Protein AF-0000000076684451 (afdb_homodimer)

Sequence (768 aa):
MFNNLLRYHGDRAARGARLDFAVNVHGETPDWLKEAVIGGVDELAAYPDEELANEVRSEIARIHGRSPAEVLLLHGVAEGFSLLPSLGLPATIIAPQFTEPEAAFLAAGSECETLALQAPFALDSPLADARPAAHSGLASRLAGRMAIVGNPTNPTGVLHSAEALLELSRSAEILVVDEAFMDVVDGQAAAEASLADASTVSPFPDNVIVFRSMTKTWAIAGLRCGYALGSPELLERLGRLRPHWPLGTLQLRAMLEIARRSGQLLPAIRAEIASQRGQMERDLSNAGWAVMPSAAPFILAKAPLGNRGEDEEGVGKREWMRKALAERGIAVRRCDTFRGLDSRWWRLAVRDRDYVRQLIEAVEQVHYAGIEKYSGKWEEGSNRMFNNLLRYHGDRAARGARLDFAVNVHGETPDWLKEAVIGGVDELAAYPDEELANEVRSEIARIHGRSPAEVLLLHGVAEGFSLLPSLGLPATIIAPQFTEPEAAFLAAGSECETLALQAPFALDSPLADARPAAHSGLASRLAGRMAIVGNPTNPTGVLHSAEALLELSRSAEILVVDEAFMDVVDGQAAAEASLADASTVSPFPDNVIVFRSMTKTWAIAGLRCGYALGSPELLERLGRLRPHWPLGTLQLRAMLEIARRSGQLLPAIRAEIASQRGQMERDLSNAGWAVMPSAAPFILAKAPLGNRGEDEEGVGKREWMRKALAERGIAVRRCDTFRGLDSRWWRLAVRDRDYVRQLIEAVEQVHYAGIEKYSGKWEEGSNR

pLDDT: mean 90.05, std 15.04, range [29.52, 98.94]

Secondary structure (DSSP, 8-state):
-HHHHHT--HHHHHTT-SEE-S----SS--HHHHHHHHHTGGGTTSPPPHHHHHHHHHHHHHHHT--GGGEEEESSHHHHHHHGGGG---EEEEESS-SHHHHHHHHTT--EEEEEPPTTT-THHHHH---STT-S-HHHHHTTSEEEEESS-TTT-----HHHHHHHHHHSSEEEEE-TTGGGS-HHHHHHH-SS-TTTSSSPPTTEEEEEESTTTTT-TTT--EEEEE-HHHHHHHHTTS-S--S-HHHHHHHHHHHHHHHHHHHHHHHHHHHHHHHHHHHHHHTT-EE---SSSEEEEE---TT--SSHHHHHHHHHHHHHHHHTTEE-EE-TTSTT--TT-EEEE---HHHHHHHHHHHHHHHHHHHHHHHHHHHHHH--/-THHHHT--HHHHHTT-SEE-S----SS--HHHHHHHHHTGGGTTSPPPHHHHHHHHHHHHHHHT--GGGEEEESSHHHHHHHGGGG---EEEEESS-SHHHHHHHHHT--EEEEEPPTTT-THHHHH---STT-S-HHHHHTTSEEEEESS-TTT-----HHHHHHHHHHSSEEEEE-TTGGGS-HHHHHHH-SSSTTTSSSPPTTEEEEEESTTTTT-TTT--EEEEE-HHHHHHHHTTS-S--S-HHHHHHHHHHHHHHHHHHHHHHHHHHHHHHHHHHHHHHTT-EE---SSSEEEEE---TT--SSHHHHHHHHHHHHHHHHTTEE-EE-TTSTT--TT-EEEE---HHHHHHHHHHHHHHHHHHHHHHHHHHHHHH--

Solvent-accessible surface area (backbone atoms only — not comparable to full-atom values): 38571 Å² total; per-residue (Å²): 117,76,72,55,50,39,67,64,54,29,64,70,55,28,64,87,32,78,42,63,21,24,46,69,50,44,70,62,53,47,65,72,52,48,49,42,34,55,67,38,55,83,52,22,35,41,61,51,52,66,66,58,48,49,50,31,32,40,43,47,15,55,76,28,64,50,54,43,69,31,44,45,82,32,49,12,47,53,41,55,36,35,33,50,55,76,69,72,48,39,35,34,38,44,24,50,23,68,38,55,54,60,47,32,26,56,53,66,70,42,59,70,47,74,48,65,42,57,90,87,52,45,74,69,51,66,69,54,65,56,60,76,78,83,41,80,31,77,44,60,68,24,50,71,16,30,37,39,36,44,34,33,13,43,57,52,7,38,67,58,44,32,66,60,50,50,54,50,37,72,29,18,57,29,25,36,37,39,26,52,48,38,75,50,22,52,66,72,61,34,55,53,27,42,76,70,29,37,91,57,40,72,74,70,54,73,42,39,38,33,34,38,41,48,18,34,76,50,4,27,36,6,57,31,34,21,30,34,36,33,26,48,69,52,48,49,60,51,51,45,56,58,34,92,68,66,55,30,39,44,46,48,44,36,50,34,52,46,45,72,44,41,80,76,51,36,62,61,52,16,52,52,49,50,52,32,37,54,51,45,53,50,53,41,43,75,69,54,28,52,69,46,74,51,53,36,67,29,33,25,32,25,78,62,62,77,94,52,62,92,45,74,66,37,32,53,48,42,47,49,46,52,52,56,35,43,76,72,23,34,16,60,21,77,26,53,62,25,57,75,48,40,52,55,36,33,32,34,29,56,46,51,71,67,59,48,50,52,50,56,52,49,50,52,50,48,52,54,52,45,46,54,55,56,53,50,48,52,60,58,56,69,74,99,116,77,71,56,51,39,69,64,54,30,64,71,54,29,63,86,33,78,44,61,20,23,45,68,48,45,73,62,52,47,66,72,52,49,48,41,34,54,67,38,54,84,52,21,36,41,61,50,52,66,66,57,49,50,50,32,31,41,42,48,15,56,76,30,64,50,52,42,68,31,44,44,82,31,50,12,47,55,40,54,37,35,33,52,52,76,70,72,50,38,37,34,38,42,24,51,24,66,39,55,52,59,45,33,26,53,54,66,69,42,58,68,48,75,46,64,42,57,89,88,51,46,73,70,50,64,68,55,67,54,60,77,78,80,44,81,28,76,44,59,70,25,52,72,16,30,36,38,37,44,35,34,14,45,57,51,6,38,66,58,44,32,66,60,51,52,54,52,36,73,29,18,58,28,25,36,38,39,26,51,49,40,75,50,22,53,67,71,60,34,54,52,26,41,76,70,29,36,90,55,40,71,74,71,53,73,43,38,40,33,35,37,43,48,18,33,76,50,4,26,36,4,57,32,34,22,32,36,36,32,25,47,69,51,46,49,62,52,50,46,56,56,33,92,66,67,55,31,38,44,46,48,44,37,50,35,54,46,46,72,43,41,79,76,51,37,62,60,53,17,51,51,48,50,51,32,37,53,49,44,53,50,54,41,43,75,69,54,28,51,70,46,74,52,52,36,68,29,33,25,31,27,77,62,62,78,92,52,61,90,46,74,67,37,32,51,49,42,46,50,47,50,52,55,35,43,75,72,23,33,17,60,20,76,25,52,62,26,57,72,48,40,54,56,36,32,31,35,28,58,46,52,70,68,58,49,51,52,49,54,51,50,51,52,51,48,53,54,52,46,47,55,55,55,53,50,48,52,60,58,55,70,73,99

Foldseek 3Di:
DLLVLLPDAQVVLQVQFPFRFGALFDDAFDPVLVCLLVVLPVVQVDFADPVLVLLLLCLLCVVQVHDSLQKFKALACLRLLLLVCLLPFEEEEEDQARRSNVSNCVVVVGHYHYDYDDPVSALVVQQPPPPPDPPCPLLVVQDRHEYEAEACGPPNQDHYFPVSQVVNCVSHQAYEYEDQFLLQFDPVSSLGGDLSHVSNPPPFDQRYKYKYGPCRHNPPVVQRIIMIGHHSVVVCSSCVPADPRNHGNSRSSSSSVCSVCSVPPSNVSNVVLVVLLVVLQVVQVVLPKAWRDHRGQKTKIFHDLPPDDPDPVLLVLLVVLQVQCSVVSHGWHACCSGPNDGRRITITGRDHPVSSVVVSVSSVVSSVVVCVVVVVVVVVVVVD/DLLVLLPDAQVVLQVQFPFRFGALADDAFDPVLVVLLVVLPVVQVDFADPVLVLLLLCLLCVVQVHDSLQKFKALACLRLLLLVCLLPFEEEEEDQARRSNVSNCVVVVGHYHYDYDDPVSALVVQQPPCPPPVPVPLLVVQDRHEYEAEACGPPNQDHYFPVSQVVNCVSHQAYEYEDQFLLQFDPVSSLGGDLSHVSNPPPFDQRYKYKYGPCRHNPPVVQRIIMIGHHSVVVCSSCVPADPRNHGNSRSSSSSVCSVCSVPPSNVSNVVLVVLLVVLQVVQVVLPKAWRDHRGQKTKIFHDLPPDDPDPVLLVLLVVLQVQCSVVSHGWHACCSGPNDGRRITITGRDHPVSSVVVSVSSVVSSVVVCVVVVVVVVVVVVD

Radius of gyration: 29.72 Å; Cα contacts (8 Å, |Δi|>4): 1557; chains: 2; bounding box: 62×89×78 Å

InterPro domains:
  IPR004839 Aminotransferase, class I/classII, large domain [PF00155] (29-363)
  IPR015421 Pyridoxal phosphate-dependent transferase, major domain [G3DSA:3.40.640.10] (29-261)
  IPR015422 Pyridoxal phosphate-dependent transferase, small domain [G3DSA:3.90.1150.10] (19-363)
  IPR015424 Pyridoxal phosphate-dependent transferase [SSF53383] (19-365)

Structure (mmCIF, N/CA/C/O backbone):
data_AF-0000000076684451-model_v1
#
loop_
_entity.id
_entity.type
_entity.pdbx_description
1 polymer 'Cobyrinic acid synthase CobC'
#
loop_
_atom_site.group_PDB
_atom_site.id
_atom_site.type_symbol
_atom_site.label_atom_id
_atom_site.label_alt_id
_atom_site.label_comp_id
_atom_site.label_asym_id
_atom_site.label_entity_id
_atom_site.label_seq_id
_atom_site.pdbx_PDB_ins_code
_atom_site.Cartn_x
_atom_site.Cartn_y
_atom_site.Cartn_z
_atom_site.occupancy
_atom_site.B_iso_or_equiv
_atom_site.auth_seq_id
_atom_site.auth_comp_id
_atom_site.auth_asym_id
_atom_site.auth_atom_id
_atom_site.pdbx_PDB_model_num
ATOM 1 N N . MET A 1 1 ? -7.836 -3.967 -23.312 1 32.59 1 MET A N 1
ATOM 2 C CA . MET A 1 1 ? -8.375 -5.309 -23.531 1 32.59 1 MET A CA 1
ATOM 3 C C . MET A 1 1 ? -7.359 -6.371 -23.141 1 32.59 1 MET A C 1
ATOM 5 O O . MET A 1 1 ? -7.711 -7.383 -22.516 1 32.59 1 MET A O 1
ATOM 9 N N . PHE A 1 2 ? -6.117 -6.285 -23.781 1 38.75 2 PHE A N 1
ATOM 10 C CA . PHE A 1 2 ? -5.039 -7.246 -23.578 1 38.75 2 PHE A CA 1
ATOM 11 C C . PHE A 1 2 ? -4.629 -7.297 -22.109 1 38.75 2 PHE A C 1
ATOM 13 O O . PHE A 1 2 ? -4.301 -8.359 -21.594 1 38.75 2 PHE A O 1
ATOM 20 N N . ASN A 1 3 ? -4.715 -6.055 -21.391 1 47.25 3 ASN A N 1
ATOM 21 C CA . ASN A 1 3 ? -4.352 -5.824 -20 1 47.25 3 ASN A CA 1
ATOM 22 C C . ASN A 1 3 ? -5.23 -6.629 -19.047 1 47.25 3 ASN A C 1
ATOM 24 O O . ASN A 1 3 ? -4.77 -7.078 -17.984 1 47.25 3 ASN A O 1
ATOM 28 N N . ASN A 1 4 ? -6.328 -7.137 -19.688 1 60.69 4 ASN A N 1
ATOM 29 C CA . ASN A 1 4 ? -7.32 -7.781 -18.844 1 60.69 4 ASN A CA 1
ATOM 30 C C . ASN A 1 4 ? -6.973 -9.242 -18.578 1 60.69 4 ASN A C 1
ATOM 32 O O . ASN A 1 4 ? -7.152 -9.734 -17.453 1 60.69 4 ASN A O 1
ATOM 36 N N . LEU A 1 5 ? -6.188 -9.844 -19.547 1 67.5 5 LEU A N 1
ATOM 37 C CA . LEU A 1 5 ? -5.898 -11.266 -19.375 1 67.5 5 LEU A CA 1
ATOM 38 C C . LEU A 1 5 ? -4.734 -11.469 -18.406 1 67.5 5 LEU A C 1
ATOM 40 O O . LEU A 1 5 ? -4.699 -12.453 -17.672 1 67.5 5 LEU A O 1
ATOM 44 N N . LEU A 1 6 ? -3.906 -10.508 -18.359 1 73.75 6 LEU A N 1
ATOM 45 C CA . LEU A 1 6 ? -2.732 -10.617 -17.5 1 73.75 6 LEU A CA 1
ATOM 46 C C . LEU A 1 6 ? -3.119 -10.508 -16.031 1 73.75 6 LEU A C 1
ATOM 48 O O . LEU A 1 6 ? -2.389 -10.977 -15.156 1 73.75 6 LEU A O 1
ATOM 52 N N . ARG A 1 7 ? -4.301 -10.016 -15.852 1 74.06 7 ARG A N 1
ATOM 53 C CA . ARG A 1 7 ? -4.684 -9.805 -14.461 1 74.06 7 ARG A CA 1
ATOM 54 C C . ARG A 1 7 ? -5.762 -10.797 -14.031 1 74.06 7 ARG A C 1
ATOM 56 O O . ARG A 1 7 ? -6.434 -10.594 -13.016 1 74.06 7 ARG A O 1
ATOM 63 N N . TYR A 1 8 ? -5.824 -11.883 -14.812 1 79.12 8 TYR A N 1
ATOM 64 C CA . TYR A 1 8 ? -6.672 -13 -14.398 1 79.12 8 TYR A CA 1
ATOM 65 C C . TYR A 1 8 ? -5.945 -13.898 -13.406 1 79.12 8 TYR A C 1
ATOM 67 O O . TYR A 1 8 ? -4.867 -14.414 -13.703 1 79.12 8 TYR A O 1
ATOM 75 N N . HIS A 1 9 ? -6.609 -14.055 -12.227 1 78.75 9 HIS A N 1
ATOM 76 C CA . HIS A 1 9 ? -6.016 -14.891 -11.188 1 78.75 9 HIS A CA 1
ATOM 77 C C . HIS A 1 9 ? -6.988 -15.961 -10.719 1 78.75 9 HIS A C 1
ATOM 79 O O . HIS A 1 9 ? -8.188 -15.891 -11.008 1 78.75 9 HIS A O 1
ATOM 85 N N . GLY A 1 10 ? -6.422 -16.922 -10.109 1 80.25 10 GLY A N 1
ATOM 86 C CA . GLY A 1 10 ? -7.184 -18.078 -9.688 1 80.25 10 GLY A CA 1
ATOM 87 C C . GLY A 1 10 ? -8.344 -17.75 -8.773 1 80.25 10 GLY A C 1
ATOM 88 O O . GLY A 1 10 ? -9.312 -18.5 -8.688 1 80.25 10 GLY A O 1
ATOM 89 N N . ASP A 1 11 ? -8.258 -16.688 -8.086 1 78.81 11 ASP A N 1
ATOM 90 C CA . ASP A 1 11 ? -9.312 -16.328 -7.148 1 78.81 11 ASP A CA 1
ATOM 91 C C . ASP A 1 11 ? -10.633 -16.062 -7.875 1 78.81 11 ASP A C 1
ATOM 93 O O . ASP A 1 11 ? -11.711 -16.234 -7.301 1 78.81 11 ASP A O 1
ATOM 97 N N . ARG A 1 12 ? -10.594 -15.695 -9.086 1 73.94 12 ARG A N 1
ATOM 98 C CA . ARG A 1 12 ? -11.805 -15.484 -9.875 1 73.94 12 ARG A CA 1
ATOM 99 C C . ARG A 1 12 ? -12.516 -16.797 -10.156 1 73.94 12 ARG A C 1
ATOM 101 O O . ARG A 1 12 ? -13.742 -16.891 -10.047 1 73.94 12 ARG A O 1
ATOM 108 N N . ALA A 1 13 ? -11.664 -17.766 -10.438 1 76.88 13 ALA A N 1
ATOM 109 C CA . ALA A 1 13 ? -12.203 -19.094 -10.711 1 76.88 13 ALA A CA 1
ATOM 110 C C . ALA A 1 13 ? -12.711 -19.766 -9.43 1 76.88 13 ALA A C 1
ATOM 112 O O . ALA A 1 13 ? -13.664 -20.531 -9.461 1 76.88 13 ALA A O 1
ATOM 113 N N . ALA A 1 14 ? -12.141 -19.438 -8.375 1 81.19 14 ALA A N 1
ATOM 114 C CA . ALA A 1 14 ? -12.359 -20.141 -7.113 1 81.19 14 ALA A CA 1
ATOM 115 C C . ALA A 1 14 ? -13.617 -19.641 -6.41 1 81.19 14 ALA A C 1
ATOM 117 O O . ALA A 1 14 ? -14.133 -20.297 -5.504 1 81.19 14 ALA A O 1
ATOM 118 N N . ARG A 1 15 ? -14.086 -18.547 -6.777 1 76.56 15 ARG A N 1
ATOM 119 C CA . ARG A 1 15 ? -15.219 -17.953 -6.078 1 76.56 15 ARG A CA 1
ATOM 120 C C . ARG A 1 15 ? -16.438 -18.875 -6.121 1 76.56 15 ARG A C 1
ATOM 122 O O . ARG A 1 15 ? -16.906 -19.234 -7.199 1 76.56 15 ARG A O 1
ATOM 129 N N . GLY A 1 16 ? -16.828 -19.359 -4.938 1 75.25 16 GLY A N 1
ATOM 130 C CA . GLY A 1 16 ? -18.016 -20.188 -4.84 1 75.25 16 GLY A CA 1
ATOM 131 C C . GLY A 1 16 ? -17.766 -21.656 -5.152 1 75.25 16 GLY A C 1
ATOM 132 O O . GLY A 1 16 ? -18.688 -22.469 -5.125 1 75.25 16 GLY A O 1
ATOM 133 N N . ALA A 1 17 ? -16.516 -22.062 -5.422 1 85 17 ALA A N 1
ATOM 134 C CA . ALA A 1 17 ? -16.203 -23.438 -5.785 1 85 17 ALA A CA 1
ATOM 135 C C . ALA A 1 17 ? -16.266 -24.344 -4.566 1 85 17 ALA A C 1
ATOM 137 O O . ALA A 1 17 ? -15.828 -23.969 -3.477 1 85 17 ALA A O 1
ATOM 138 N N . ARG A 1 18 ? -16.828 -25.453 -4.832 1 87.75 18 ARG A N 1
ATOM 139 C CA . ARG A 1 18 ? -16.859 -26.484 -3.795 1 87.75 18 ARG A CA 1
ATOM 140 C C . ARG A 1 18 ? -15.484 -27.125 -3.648 1 87.75 18 ARG A C 1
ATOM 142 O O . ARG A 1 18 ? -15.031 -27.406 -2.533 1 87.75 18 ARG A O 1
ATOM 149 N N . LEU A 1 19 ? -14.828 -27.438 -4.793 1 92.44 19 LEU A N 1
ATOM 150 C CA . LEU A 1 19 ? -13.469 -27.953 -4.887 1 92.44 19 LEU A CA 1
ATOM 151 C C . LEU A 1 19 ? -12.562 -26.969 -5.625 1 92.44 19 LEU A C 1
ATOM 153 O O . LEU A 1 19 ? -12.711 -26.766 -6.836 1 92.44 19 LEU A O 1
ATOM 157 N N . ASP A 1 20 ? -11.617 -26.406 -4.863 1 93.31 20 ASP A N 1
ATOM 158 C CA . ASP A 1 20 ? -10.781 -25.359 -5.461 1 93.31 20 ASP A CA 1
ATOM 159 C C . ASP A 1 20 ? -9.359 -25.875 -5.688 1 93.31 20 ASP A C 1
ATOM 161 O O . ASP A 1 20 ? -8.609 -26.078 -4.73 1 93.31 20 ASP A O 1
ATOM 165 N N . PHE A 1 21 ? -9.016 -26.047 -6.949 1 95.88 21 PHE A N 1
ATOM 166 C CA . PHE A 1 21 ? -7.648 -26.359 -7.34 1 95.88 21 PHE A CA 1
ATOM 167 C C . PHE A 1 21 ? -6.973 -25.172 -7.988 1 95.88 21 PHE A C 1
ATOM 169 O O . PHE A 1 21 ? -5.84 -25.266 -8.461 1 95.88 21 PHE A O 1
ATOM 176 N N . ALA A 1 22 ? -7.656 -24 -8.016 1 92.88 22 ALA A N 1
ATOM 177 C CA . ALA A 1 22 ? -7.188 -22.844 -8.789 1 92.88 22 ALA A CA 1
ATOM 178 C C . ALA A 1 22 ? -6.332 -21.922 -7.93 1 92.88 22 ALA A C 1
ATOM 180 O O . ALA A 1 22 ? -5.469 -21.203 -8.445 1 92.88 22 ALA A O 1
ATOM 181 N N . VAL A 1 23 ? -6.605 -21.844 -6.648 1 89.94 23 VAL A N 1
ATOM 182 C CA . VAL A 1 23 ? -5.887 -20.938 -5.758 1 89.94 23 VAL A CA 1
ATOM 183 C C . VAL A 1 23 ? -4.816 -21.703 -4.992 1 89.94 23 VAL A C 1
ATOM 185 O O . VAL A 1 23 ? -5.066 -22.812 -4.492 1 89.94 23 VAL A O 1
ATOM 188 N N . ASN A 1 24 ? -3.654 -21.109 -4.863 1 90.38 24 ASN A N 1
ATOM 189 C CA . ASN A 1 24 ? -2.498 -21.797 -4.277 1 90.38 24 ASN A CA 1
ATOM 190 C C . ASN A 1 24 ? -2.318 -21.422 -2.809 1 90.38 24 ASN A C 1
ATOM 192 O O . ASN A 1 24 ? -1.285 -21.719 -2.209 1 90.38 24 ASN A O 1
ATOM 196 N N . VAL A 1 25 ? -3.293 -20.812 -2.178 1 85.44 25 VAL A N 1
ATOM 197 C CA . VAL A 1 25 ? -3.227 -20.469 -0.761 1 85.44 25 VAL A CA 1
ATOM 198 C C . VAL A 1 25 ? -3.355 -21.719 0.087 1 85.44 25 VAL A C 1
ATOM 200 O O . VAL A 1 25 ? -4.211 -22.578 -0.179 1 85.44 25 VAL A O 1
ATOM 203 N N . HIS A 1 26 ? -2.494 -21.875 0.99 1 85.25 26 HIS A N 1
ATOM 204 C CA . HIS A 1 26 ? -2.414 -23.062 1.832 1 85.25 26 HIS A CA 1
ATOM 205 C C . HIS A 1 26 ? -3.373 -22.953 3.016 1 85.25 26 HIS A C 1
ATOM 207 O O . HIS A 1 26 ? -3.066 -22.297 4.016 1 85.25 26 HIS A O 1
ATOM 213 N N . GLY A 1 27 ? -4.43 -23.531 2.947 1 87 27 GLY A N 1
ATOM 214 C CA . GLY A 1 27 ? -5.297 -23.641 4.109 1 87 27 GLY A CA 1
ATOM 215 C C . GLY A 1 27 ? -5.906 -22.328 4.531 1 87 27 GLY A C 1
ATOM 216 O O . GLY A 1 27 ? -6.277 -21.516 3.688 1 87 27 GLY A O 1
ATOM 217 N N . GLU A 1 28 ? -6.141 -22.281 5.895 1 92.56 28 GLU A N 1
ATOM 218 C CA . GLU A 1 28 ? -6.723 -21.094 6.52 1 92.56 28 GLU A CA 1
ATOM 219 C C . GLU A 1 28 ? -5.684 -20.328 7.336 1 92.56 28 GLU A C 1
ATOM 221 O O . GLU A 1 28 ? -4.645 -20.891 7.703 1 92.56 28 GLU A O 1
ATOM 226 N N . THR A 1 29 ? -6.008 -19.078 7.57 1 97.19 29 THR A N 1
ATOM 227 C CA . THR A 1 29 ? -5.125 -18.297 8.43 1 97.19 29 THR A CA 1
ATOM 228 C C . THR A 1 29 ? -4.988 -18.953 9.805 1 97.19 29 THR A C 1
ATOM 230 O O . THR A 1 29 ? -5.988 -19.234 10.469 1 97.19 29 THR A O 1
ATOM 233 N N . PRO A 1 30 ? -3.795 -19.25 10.211 1 97.5 30 PRO A N 1
ATOM 234 C CA . PRO A 1 30 ? -3.621 -19.875 11.523 1 97.5 30 PRO A CA 1
ATOM 235 C C . PRO A 1 30 ? -4.141 -19 12.672 1 97.5 30 PRO A C 1
ATOM 237 O O . PRO A 1 30 ? -4.047 -17.781 12.609 1 97.5 30 PRO A O 1
ATOM 240 N N . ASP A 1 31 ? -4.562 -19.625 13.781 1 97.81 31 ASP A N 1
ATOM 241 C CA . ASP A 1 31 ? -5.152 -18.922 14.914 1 97.81 31 ASP A CA 1
ATOM 242 C C . ASP A 1 31 ? -4.148 -17.953 15.547 1 97.81 31 ASP A C 1
ATOM 244 O O . ASP A 1 31 ? -4.508 -16.844 15.914 1 97.81 31 ASP A O 1
ATOM 248 N N . TRP A 1 32 ? -2.938 -18.422 15.648 1 98 32 TRP A N 1
ATOM 249 C CA . TRP A 1 32 ? -1.927 -17.562 16.266 1 98 32 TRP A CA 1
ATOM 250 C C . TRP A 1 32 ? -1.722 -16.281 15.453 1 98 32 TRP A C 1
ATOM 252 O O . TRP A 1 32 ? -1.405 -15.234 16.016 1 98 32 TRP A O 1
ATOM 262 N N . LEU A 1 33 ? -1.825 -16.359 14.195 1 98.38 33 LEU A N 1
ATOM 263 C CA . LEU A 1 33 ? -1.673 -15.203 13.32 1 98.38 33 LEU A CA 1
ATOM 264 C C . LEU A 1 33 ? -2.896 -14.297 13.398 1 98.38 33 LEU A C 1
ATOM 266 O O . LEU A 1 33 ? -2.764 -13.07 13.445 1 98.38 33 LEU A O 1
ATOM 270 N N . LYS A 1 34 ? -4.121 -14.891 13.445 1 98.44 34 LYS A N 1
ATOM 271 C CA . LYS A 1 34 ? -5.332 -14.109 13.688 1 98.44 34 LYS A CA 1
ATOM 272 C C . LYS A 1 34 ? -5.227 -13.312 14.984 1 98.44 34 LYS A C 1
ATOM 274 O O . LYS A 1 34 ? -5.566 -12.133 15.023 1 98.44 34 LYS A O 1
ATOM 279 N N . GLU A 1 35 ? -4.727 -13.977 15.984 1 98.06 35 GLU A N 1
ATOM 280 C CA . GLU A 1 35 ? -4.578 -13.352 17.297 1 98.06 35 GLU A CA 1
ATOM 281 C C . GLU A 1 35 ? -3.611 -12.172 17.234 1 98.06 35 GLU A C 1
ATOM 283 O O . GLU A 1 35 ? -3.844 -11.141 17.875 1 98.06 35 GLU A O 1
ATOM 288 N N . ALA A 1 36 ? -2.57 -12.336 16.531 1 97.62 36 ALA A N 1
ATOM 289 C CA . ALA A 1 36 ? -1.598 -11.258 16.375 1 97.62 36 ALA A CA 1
ATOM 290 C C . ALA A 1 36 ? -2.227 -10.047 15.695 1 97.62 36 ALA A C 1
ATOM 292 O O . ALA A 1 36 ? -1.995 -8.906 16.109 1 97.62 36 ALA A O 1
ATOM 293 N N . VAL A 1 37 ? -2.998 -10.281 14.68 1 98.44 37 VAL A N 1
ATOM 294 C CA . VAL A 1 37 ? -3.664 -9.211 13.953 1 98.44 37 VAL A CA 1
ATOM 295 C C . VAL A 1 37 ? -4.688 -8.523 14.859 1 98.44 37 VAL A C 1
ATOM 297 O O . VAL A 1 37 ? -4.691 -7.297 14.984 1 98.44 37 VAL A O 1
ATOM 300 N N . ILE A 1 38 ? -5.5 -9.32 15.523 1 98.44 38 ILE A N 1
ATOM 301 C CA . ILE A 1 38 ? -6.535 -8.797 16.406 1 98.44 38 ILE A CA 1
ATOM 302 C C . ILE A 1 38 ? -5.891 -8 17.547 1 98.44 38 ILE A C 1
ATOM 304 O O . ILE A 1 38 ? -6.398 -6.945 17.938 1 98.44 38 ILE A O 1
ATOM 308 N N . GLY A 1 39 ? -4.797 -8.477 18.016 1 97.31 39 GLY A N 1
ATOM 309 C CA . GLY A 1 39 ? -4.086 -7.793 19.078 1 97.31 39 GLY A CA 1
ATOM 310 C C . GLY A 1 39 ? -3.588 -6.418 18.688 1 97.31 39 GLY A C 1
ATOM 311 O O . GLY A 1 39 ? -3.369 -5.559 19.547 1 97.31 39 GLY A O 1
ATOM 312 N N . GLY A 1 40 ? -3.398 -6.176 17.406 1 97.69 40 GLY A N 1
ATOM 313 C CA . GLY A 1 40 ? -2.904 -4.902 16.906 1 97.69 40 GLY A CA 1
ATOM 314 C C . GLY A 1 40 ? -4.004 -3.877 16.703 1 97.69 40 GLY A C 1
ATOM 315 O O . GLY A 1 40 ? -3.723 -2.701 16.453 1 97.69 40 GLY A O 1
ATOM 316 N N . VAL A 1 41 ? -5.234 -4.23 16.812 1 98.12 41 VAL A N 1
ATOM 317 C CA . VAL A 1 41 ? -6.371 -3.387 16.469 1 98.12 41 VAL A CA 1
ATOM 318 C C . VAL A 1 41 ? -6.445 -2.193 17.406 1 98.12 41 VAL A C 1
ATOM 320 O O . VAL A 1 41 ? -6.816 -1.091 17 1 98.12 41 VAL A O 1
ATOM 323 N N . ASP A 1 42 ? -6.004 -2.332 18.609 1 96 42 ASP A N 1
ATOM 324 C CA . ASP A 1 42 ? -6.066 -1.263 19.609 1 96 42 ASP A CA 1
ATOM 325 C C . ASP A 1 42 ? -4.98 -0.218 19.359 1 96 42 ASP A C 1
ATOM 327 O O . ASP A 1 42 ? -5 0.862 19.953 1 96 42 ASP A O 1
ATOM 331 N N . GLU A 1 43 ? -4.09 -0.471 18.469 1 95.06 43 GLU A N 1
ATOM 332 C CA . GLU A 1 43 ? -2.982 0.432 18.172 1 95.06 43 GLU A CA 1
ATOM 333 C C . GLU A 1 43 ? -3.246 1.226 16.891 1 95.06 43 GLU A C 1
ATOM 335 O O . GLU A 1 43 ? -2.418 2.039 16.469 1 95.06 43 GLU A O 1
ATOM 340 N N . LEU A 1 44 ? -4.398 1.122 16.312 1 97.06 44 LEU A N 1
ATOM 341 C CA . LEU A 1 44 ? -4.652 1.61 14.961 1 97.06 44 LEU A CA 1
ATOM 342 C C . LEU A 1 44 ? -4.699 3.135 14.93 1 97.06 44 LEU A C 1
ATOM 344 O O . LEU A 1 44 ? -4.539 3.748 13.875 1 97.06 44 LEU A O 1
ATOM 348 N N . ALA A 1 45 ? -4.926 3.764 16.062 1 95.12 45 ALA A N 1
ATOM 349 C CA . ALA A 1 45 ? -4.988 5.223 16.078 1 95.12 45 ALA A CA 1
ATOM 350 C C . ALA A 1 45 ? -3.625 5.832 15.766 1 95.12 45 ALA A C 1
ATOM 352 O O . ALA A 1 45 ? -3.545 6.926 15.203 1 95.12 45 ALA A O 1
ATOM 353 N N . ALA A 1 46 ? -2.594 5.125 16.078 1 93.44 46 ALA A N 1
ATOM 354 C CA . ALA A 1 46 ? -1.235 5.602 15.836 1 93.44 46 ALA A CA 1
ATOM 355 C C . ALA A 1 46 ? -0.758 5.199 14.445 1 93.44 46 ALA A C 1
ATOM 357 O O . ALA A 1 46 ? -1.175 4.172 13.914 1 93.44 46 ALA A O 1
ATOM 358 N N . TYR A 1 47 ? 0.126 6.043 13.922 1 93.25 47 TYR A N 1
ATOM 359 C CA . TYR A 1 47 ? 0.804 5.66 12.688 1 93.25 47 TYR A CA 1
ATOM 360 C C . TYR A 1 47 ? 1.677 4.43 12.898 1 93.25 47 TYR A C 1
ATOM 362 O O . TYR A 1 47 ? 2.09 4.141 14.023 1 93.25 47 TYR A O 1
ATOM 370 N N . PRO A 1 48 ? 1.924 3.688 11.805 1 95.06 48 PRO A N 1
ATOM 371 C CA . PRO A 1 48 ? 2.822 2.537 11.938 1 95.06 48 PRO A CA 1
ATOM 372 C C . PRO A 1 48 ? 4.172 2.91 12.547 1 95.06 48 PRO A C 1
ATOM 374 O O . PRO A 1 48 ? 4.77 3.918 12.164 1 95.06 48 PRO A O 1
ATOM 377 N N . ASP A 1 49 ? 4.594 2.139 13.438 1 91.69 49 ASP A N 1
ATOM 378 C CA . ASP A 1 49 ? 5.797 2.391 14.219 1 91.69 49 ASP A CA 1
ATOM 379 C C . ASP A 1 49 ? 7.051 1.999 13.438 1 91.69 49 ASP A C 1
ATOM 381 O O . ASP A 1 49 ? 7.188 0.852 13.008 1 91.69 49 ASP A O 1
ATOM 385 N N . GLU A 1 50 ? 7.941 2.918 13.328 1 92.69 50 GLU A N 1
ATOM 386 C CA . GLU A 1 50 ? 9.195 2.645 12.633 1 92.69 50 GLU A CA 1
ATOM 387 C C . GLU A 1 50 ? 10.008 1.581 13.359 1 92.69 50 GLU A C 1
ATOM 389 O O . GLU A 1 50 ? 10.695 0.777 12.727 1 92.69 50 GLU A O 1
ATOM 394 N N . GLU A 1 51 ? 9.945 1.595 14.648 1 94.75 51 GLU A N 1
ATOM 395 C CA . GLU A 1 51 ? 10.672 0.589 15.422 1 94.75 51 GLU A CA 1
ATOM 396 C C . GLU A 1 51 ? 10.125 -0.811 15.156 1 94.75 51 GLU A C 1
ATOM 398 O O . GLU A 1 51 ? 10.891 -1.776 15.078 1 94.75 51 GLU A O 1
ATOM 403 N N . LEU A 1 52 ? 8.836 -0.906 15.086 1 96.75 52 LEU A N 1
ATOM 404 C CA . LEU A 1 52 ? 8.234 -2.189 14.742 1 96.75 52 LEU A CA 1
ATOM 405 C C . LEU A 1 52 ? 8.68 -2.645 13.359 1 96.75 52 LEU A C 1
ATOM 407 O O . LEU A 1 52 ? 9.039 -3.809 13.172 1 96.75 52 LEU A O 1
ATOM 411 N N . ALA A 1 53 ? 8.703 -1.771 12.406 1 97.81 53 ALA A N 1
ATOM 412 C CA . ALA A 1 53 ? 9.164 -2.09 11.055 1 97.81 53 ALA A CA 1
ATOM 413 C C . ALA A 1 53 ? 10.609 -2.57 11.07 1 97.81 53 ALA A C 1
ATOM 415 O O . ALA A 1 53 ? 10.961 -3.535 10.391 1 97.81 53 ALA A O 1
ATOM 416 N N . ASN A 1 54 ? 11.414 -1.897 11.836 1 98.06 54 ASN A N 1
ATOM 417 C CA . ASN A 1 54 ? 12.812 -2.293 11.969 1 98.06 54 ASN A CA 1
ATOM 418 C C . ASN A 1 54 ? 12.953 -3.688 12.57 1 98.06 54 ASN A C 1
ATOM 420 O O . ASN A 1 54 ? 13.805 -4.473 12.148 1 98.06 54 ASN A O 1
AT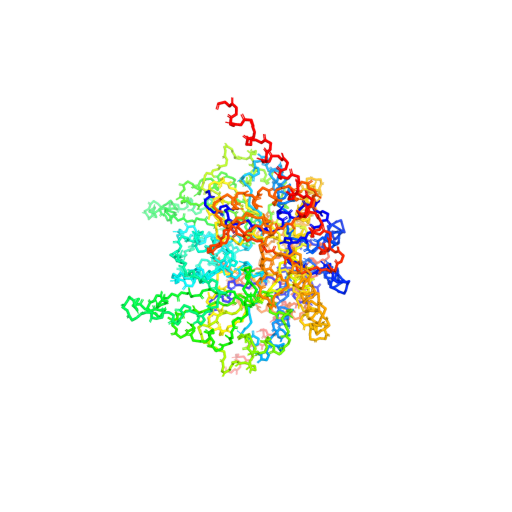OM 424 N N . GLU A 1 55 ? 12.141 -3.93 13.57 1 98.62 55 GLU A N 1
ATOM 425 C CA . GLU A 1 55 ? 12.148 -5.254 14.188 1 98.62 55 GLU A CA 1
ATOM 426 C C . GLU A 1 55 ? 11.75 -6.332 13.188 1 98.62 55 GLU A C 1
ATOM 428 O O . GLU A 1 55 ? 12.375 -7.398 13.133 1 98.62 55 GLU A O 1
ATOM 433 N N . VAL A 1 56 ? 10.773 -6.051 12.391 1 98.81 56 VAL A N 1
ATOM 434 C CA . VAL A 1 56 ? 10.336 -6.984 11.359 1 98.81 56 VAL A CA 1
ATOM 435 C C . VAL A 1 56 ? 11.484 -7.242 10.383 1 98.81 56 VAL A C 1
ATOM 437 O O . VAL A 1 56 ? 11.805 -8.391 10.086 1 98.81 56 VAL A O 1
ATOM 440 N N . ARG A 1 57 ? 12.141 -6.184 9.883 1 98.75 57 ARG A N 1
ATOM 441 C CA . ARG A 1 57 ? 13.258 -6.32 8.961 1 98.75 57 ARG A CA 1
ATOM 442 C C . ARG A 1 57 ? 14.375 -7.168 9.57 1 98.75 57 ARG A C 1
ATOM 444 O O . ARG A 1 57 ? 14.938 -8.031 8.898 1 98.75 57 ARG A O 1
ATOM 451 N N . SER A 1 58 ? 14.602 -6.918 10.828 1 98.81 58 SER A N 1
ATOM 452 C CA . SER A 1 58 ? 15.672 -7.637 11.523 1 98.81 58 SER A CA 1
ATOM 453 C C . SER A 1 58 ? 15.367 -9.125 11.609 1 98.81 58 SER A C 1
ATOM 455 O O . SER A 1 58 ? 16.234 -9.961 11.359 1 98.81 58 SER A O 1
ATOM 457 N N . GLU A 1 59 ? 14.164 -9.461 11.984 1 98.75 59 GLU A N 1
ATOM 458 C CA . GLU A 1 59 ? 13.781 -10.867 12.109 1 98.75 59 GLU A CA 1
ATOM 459 C C . GLU A 1 59 ? 13.805 -11.57 10.758 1 98.75 59 GLU A C 1
ATOM 461 O O . GLU A 1 59 ? 14.258 -12.719 10.656 1 98.75 59 GLU A O 1
ATOM 466 N N . ILE A 1 60 ? 13.375 -10.914 9.703 1 98.75 60 ILE A N 1
ATOM 467 C CA . ILE A 1 60 ? 13.398 -11.492 8.367 1 98.75 60 ILE A CA 1
ATOM 468 C C . ILE A 1 60 ? 14.852 -11.688 7.914 1 98.75 60 ILE A C 1
ATOM 470 O O . ILE A 1 60 ? 15.195 -12.727 7.355 1 98.75 60 ILE A O 1
ATOM 474 N N . ALA A 1 61 ? 15.641 -10.633 8.148 1 98.69 61 ALA A N 1
ATOM 475 C CA . ALA A 1 61 ? 17.062 -10.734 7.812 1 98.69 61 ALA A CA 1
ATOM 476 C C . ALA A 1 61 ? 17.703 -11.938 8.492 1 98.69 61 ALA A C 1
ATOM 478 O O . ALA A 1 61 ? 18.469 -12.672 7.871 1 98.69 61 ALA A O 1
ATOM 479 N N . ARG A 1 62 ? 17.391 -12.164 9.719 1 98.06 62 ARG A N 1
ATOM 480 C CA . ARG A 1 62 ? 17.938 -13.273 10.484 1 98.06 62 ARG A CA 1
ATOM 481 C C . ARG A 1 62 ? 17.594 -14.617 9.852 1 98.06 62 ARG A C 1
ATOM 483 O O . ARG A 1 62 ? 18.438 -15.508 9.758 1 98.06 62 ARG A O 1
ATOM 490 N N . ILE A 1 63 ? 16.422 -14.758 9.383 1 97.06 63 ILE A N 1
ATOM 491 C CA . ILE A 1 63 ? 15.953 -15.984 8.742 1 97.06 63 ILE A CA 1
ATOM 492 C C . ILE A 1 63 ? 16.859 -16.328 7.566 1 97.06 63 ILE A C 1
ATOM 494 O O . ILE A 1 63 ? 17.172 -17.5 7.328 1 97.06 63 ILE A O 1
ATOM 498 N N . HIS A 1 64 ? 17.328 -15.328 6.844 1 97.56 64 HIS A N 1
ATOM 499 C CA . HIS A 1 64 ? 18.078 -15.539 5.605 1 97.56 64 HIS A CA 1
ATOM 500 C C . HIS A 1 64 ? 19.578 -15.375 5.832 1 97.56 64 HIS A C 1
ATOM 502 O O . HIS A 1 64 ? 20.359 -15.461 4.883 1 97.56 64 HIS A O 1
ATOM 508 N N . GLY A 1 65 ? 19.984 -15.094 7.062 1 97.44 65 GLY A N 1
ATOM 509 C CA . GLY A 1 65 ? 21.391 -14.836 7.348 1 97.44 65 GLY A CA 1
ATOM 510 C C . GLY A 1 65 ? 21.906 -13.562 6.703 1 97.44 65 GLY A C 1
ATOM 511 O O . GLY A 1 65 ? 23.031 -13.523 6.219 1 97.44 65 GLY A O 1
ATOM 512 N N . ARG A 1 66 ? 21.062 -12.578 6.641 1 97.88 66 ARG A N 1
ATOM 513 C CA . ARG A 1 66 ? 21.391 -11.328 5.965 1 97.88 66 ARG A CA 1
ATOM 514 C C . ARG A 1 66 ? 21.281 -10.141 6.918 1 97.88 66 ARG A C 1
ATOM 516 O O . ARG A 1 66 ? 20.953 -10.312 8.094 1 97.88 66 ARG A O 1
ATOM 523 N N . SER A 1 67 ? 21.672 -8.938 6.426 1 98 67 SER A N 1
ATOM 524 C CA . SER A 1 67 ? 21.516 -7.707 7.195 1 98 67 SER A CA 1
ATOM 525 C C . SER A 1 67 ? 20.156 -7.062 6.941 1 98 67 SER A C 1
ATOM 527 O O . SER A 1 67 ? 19.578 -7.227 5.863 1 98 67 SER A O 1
ATOM 529 N N . PRO A 1 68 ? 19.656 -6.363 7.977 1 98.5 68 PRO A N 1
ATOM 530 C CA . PRO A 1 68 ? 18.375 -5.691 7.797 1 98.5 68 PRO A CA 1
ATOM 531 C C . PRO A 1 68 ? 18.359 -4.754 6.594 1 98.5 68 PRO A C 1
ATOM 533 O O . PRO A 1 68 ? 17.312 -4.566 5.961 1 98.5 68 PRO A O 1
ATOM 536 N N . ALA A 1 69 ? 19.484 -4.148 6.203 1 98.12 69 ALA A N 1
ATOM 537 C CA . ALA A 1 69 ? 19.578 -3.229 5.074 1 98.12 69 ALA A CA 1
ATOM 538 C C . ALA A 1 69 ? 19.328 -3.951 3.754 1 98.12 69 ALA A C 1
ATOM 540 O O . ALA A 1 69 ? 19.109 -3.312 2.721 1 98.12 69 ALA A O 1
ATOM 541 N N . GLU A 1 70 ? 19.328 -5.305 3.783 1 98.69 70 GLU A N 1
ATOM 542 C CA . GLU A 1 70 ? 19.125 -6.121 2.592 1 98.69 70 GLU A CA 1
ATOM 543 C C . GLU A 1 70 ? 17.672 -6.59 2.492 1 98.69 70 GLU A C 1
ATOM 545 O O . GLU A 1 70 ? 17.359 -7.512 1.733 1 98.69 70 GLU A O 1
ATOM 550 N N . VAL A 1 71 ? 16.828 -5.973 3.316 1 98.88 71 VAL A N 1
ATOM 551 C CA . VAL A 1 71 ? 15.414 -6.359 3.342 1 98.88 71 VAL A CA 1
ATOM 552 C C . VAL A 1 71 ? 14.539 -5.137 3.088 1 98.88 71 VAL A C 1
ATOM 554 O O . VAL A 1 71 ? 14.711 -4.098 3.729 1 98.88 71 VAL A O 1
ATOM 557 N N . LEU A 1 72 ? 13.633 -5.23 2.152 1 98.88 72 LEU A N 1
ATOM 558 C CA . LEU A 1 72 ? 12.578 -4.246 1.918 1 98.88 72 LEU A CA 1
ATOM 559 C C . LEU A 1 72 ? 11.203 -4.867 2.135 1 98.88 72 LEU A C 1
ATOM 561 O O . LEU A 1 72 ? 10.82 -5.797 1.427 1 98.88 72 LEU A O 1
ATOM 565 N N . LEU A 1 73 ? 10.484 -4.422 3.162 1 98.81 73 LEU A N 1
ATOM 566 C CA . LEU A 1 73 ? 9.133 -4.914 3.42 1 98.81 73 LEU A CA 1
ATOM 567 C C . LEU A 1 73 ? 8.156 -4.41 2.359 1 98.81 73 LEU A C 1
ATOM 569 O O . LEU A 1 73 ? 8.234 -3.256 1.938 1 98.81 73 LEU A O 1
ATOM 573 N N . LEU A 1 74 ? 7.254 -5.281 1.955 1 98.69 74 LEU A N 1
ATOM 574 C CA . LEU A 1 74 ? 6.367 -4.941 0.849 1 98.69 74 LEU A CA 1
ATOM 575 C C . LEU A 1 74 ? 4.91 -5.191 1.224 1 98.69 74 LEU A C 1
ATOM 577 O O . LEU A 1 74 ? 4.609 -6.129 1.963 1 98.69 74 LEU A O 1
ATOM 581 N N . HIS A 1 75 ? 4.016 -4.359 0.711 1 97.81 75 HIS A N 1
ATOM 582 C CA . HIS A 1 75 ? 2.57 -4.559 0.721 1 97.81 75 HIS A CA 1
ATOM 583 C C . HIS A 1 75 ? 2.156 -5.645 -0.269 1 97.81 75 HIS A C 1
ATOM 585 O O . HIS A 1 75 ? 1.465 -5.363 -1.25 1 97.81 75 HIS A O 1
ATOM 591 N N . GLY A 1 76 ? 2.59 -6.855 0.022 1 97.12 76 GLY A N 1
ATOM 592 C CA . GLY A 1 76 ? 2.506 -7.926 -0.958 1 97.12 76 GLY A CA 1
ATOM 593 C C . GLY A 1 76 ? 3.559 -7.824 -2.045 1 97.12 76 GLY A C 1
ATOM 594 O O . GLY A 1 76 ? 3.996 -6.727 -2.393 1 97.12 76 GLY A O 1
ATOM 595 N N . VAL A 1 77 ? 3.877 -8.961 -2.643 1 97.5 77 VAL A N 1
ATOM 596 C CA . VAL A 1 77 ? 4.914 -8.969 -3.668 1 97.5 77 VAL A CA 1
ATOM 597 C C . VAL A 1 77 ? 4.414 -8.258 -4.922 1 97.5 77 VAL A C 1
ATOM 599 O O . VAL A 1 77 ? 5.207 -7.766 -5.727 1 97.5 77 VAL A O 1
ATOM 602 N N . ALA A 1 78 ? 3.084 -8.188 -5.086 1 96.75 78 ALA A N 1
ATOM 603 C CA . ALA A 1 78 ? 2.523 -7.418 -6.191 1 96.75 78 ALA A CA 1
ATOM 604 C C . ALA A 1 78 ? 3.053 -5.988 -6.188 1 96.75 78 ALA A C 1
ATOM 606 O O . ALA A 1 78 ? 3.287 -5.406 -7.25 1 96.75 78 ALA A O 1
ATOM 607 N N . GLU A 1 79 ? 3.221 -5.395 -4.984 1 98 79 GLU A N 1
ATOM 608 C CA . GLU A 1 79 ? 3.832 -4.07 -4.922 1 98 79 GLU A CA 1
ATOM 609 C C . GLU A 1 79 ? 5.242 -4.086 -5.508 1 98 79 GLU A C 1
ATOM 611 O O . GLU A 1 79 ? 5.629 -3.166 -6.234 1 98 79 GLU A O 1
ATOM 616 N N . GLY A 1 80 ? 6.012 -5.109 -5.156 1 98.5 80 GLY A N 1
ATOM 617 C CA . GLY A 1 80 ? 7.352 -5.23 -5.707 1 98.5 80 GLY A CA 1
ATOM 618 C C . GLY A 1 80 ? 7.379 -5.176 -7.223 1 98.5 80 GLY A C 1
ATOM 619 O O . GLY A 1 80 ? 8.18 -4.445 -7.809 1 98.5 80 GLY A O 1
ATOM 620 N N . PHE A 1 81 ? 6.508 -5.938 -7.863 1 98.38 81 PHE A N 1
ATOM 621 C CA . PHE A 1 81 ? 6.434 -5.949 -9.32 1 98.38 81 PHE A CA 1
ATOM 622 C C . PHE A 1 81 ? 6.105 -4.562 -9.859 1 98.38 81 PHE A C 1
ATOM 624 O O . PHE A 1 81 ? 6.703 -4.113 -10.836 1 98.38 81 PHE A O 1
ATOM 631 N N . SER A 1 82 ? 5.188 -3.863 -9.203 1 97.88 82 SER A N 1
ATOM 632 C CA . SER A 1 82 ? 4.742 -2.555 -9.672 1 97.88 82 SER A CA 1
ATOM 633 C C . SER A 1 82 ? 5.859 -1.522 -9.57 1 97.88 82 SER A C 1
ATOM 635 O O . SER A 1 82 ? 5.828 -0.499 -10.258 1 97.88 82 SER A O 1
ATOM 637 N N . LEU A 1 83 ? 6.859 -1.751 -8.727 1 98.25 83 LEU A N 1
ATOM 638 C CA . LEU A 1 83 ? 7.949 -0.809 -8.516 1 98.25 83 LEU A CA 1
ATOM 639 C C . LEU A 1 83 ? 9.07 -1.032 -9.523 1 98.25 83 LEU A C 1
ATOM 641 O O . LEU A 1 83 ? 9.891 -0.141 -9.758 1 98.25 83 LEU A O 1
ATOM 645 N N . LEU A 1 84 ? 9.148 -2.225 -10.156 1 98.75 84 LEU A N 1
ATOM 646 C CA . LEU A 1 84 ? 10.289 -2.643 -10.969 1 98.75 84 LEU A CA 1
ATOM 647 C C . LEU A 1 84 ? 10.508 -1.69 -12.141 1 98.75 84 LEU A C 1
ATOM 649 O O . LEU A 1 84 ? 11.641 -1.312 -12.438 1 98.75 84 LEU A O 1
ATOM 653 N N . PRO A 1 85 ? 9.461 -1.23 -12.836 1 98.12 85 PRO A N 1
ATOM 654 C CA . PRO A 1 85 ? 9.68 -0.365 -13.992 1 98.12 85 PRO A CA 1
ATOM 655 C C . PRO A 1 85 ? 10.398 0.935 -13.641 1 98.12 85 PRO A C 1
ATOM 657 O O . PRO A 1 85 ? 11.062 1.53 -14.484 1 98.12 85 PRO A O 1
ATOM 660 N N . SER A 1 86 ? 10.273 1.347 -12.367 1 97.12 86 SER A N 1
ATOM 661 C CA . SER A 1 86 ? 10.883 2.609 -11.953 1 97.12 86 SER A CA 1
ATOM 662 C C . SER A 1 86 ? 12.406 2.518 -11.961 1 97.12 86 SER A C 1
ATOM 664 O O . SER A 1 86 ? 13.094 3.537 -11.883 1 97.12 86 SER A O 1
ATOM 666 N N . LEU A 1 87 ? 12.93 1.325 -12.078 1 98.12 87 LEU A N 1
ATOM 667 C CA . LEU A 1 87 ? 14.375 1.146 -12.141 1 98.12 87 LEU A CA 1
ATOM 668 C C . LEU A 1 87 ? 14.906 1.519 -13.516 1 98.12 87 LEU A C 1
ATOM 670 O O . LEU A 1 87 ? 16.125 1.588 -13.719 1 98.12 87 LEU A O 1
ATOM 674 N N . GLY A 1 88 ? 14.078 1.675 -14.516 1 97.44 88 GLY A N 1
ATOM 675 C CA . GLY A 1 88 ? 14.438 2.342 -15.758 1 97.44 88 GLY A CA 1
ATOM 676 C C . GLY A 1 88 ? 15 1.396 -16.812 1 97.44 88 GLY A C 1
ATOM 677 O O . GLY A 1 88 ? 15.641 1.831 -17.766 1 97.44 88 GLY A O 1
ATOM 678 N N . LEU A 1 89 ? 14.812 0.063 -16.609 1 98.31 89 LEU A N 1
ATOM 679 C CA . LEU A 1 89 ? 15.32 -0.929 -17.562 1 98.31 89 LEU A CA 1
ATOM 680 C C . LEU A 1 89 ? 14.172 -1.609 -18.297 1 98.31 89 LEU A C 1
ATOM 682 O O . LEU A 1 89 ? 13.102 -1.828 -17.719 1 98.31 89 LEU A O 1
ATOM 686 N N . PRO A 1 90 ? 14.375 -1.914 -19.562 1 98.19 90 PRO A N 1
ATOM 687 C CA . PRO A 1 90 ? 13.43 -2.842 -20.188 1 98.19 90 PRO A CA 1
ATOM 688 C C . PRO A 1 90 ? 13.469 -4.234 -19.562 1 98.19 90 PRO A C 1
ATOM 690 O O . PRO A 1 90 ? 14.453 -4.602 -18.922 1 98.19 90 PRO A O 1
ATOM 693 N N . ALA A 1 91 ? 12.391 -4.984 -19.766 1 98.06 91 ALA A N 1
ATOM 694 C CA . ALA A 1 91 ? 12.312 -6.273 -19.078 1 98.06 91 ALA A CA 1
ATOM 695 C C . ALA A 1 91 ? 12.242 -7.422 -20.078 1 98.06 91 ALA A C 1
ATOM 697 O O . ALA A 1 91 ? 11.742 -7.25 -21.203 1 98.06 91 ALA A O 1
ATOM 698 N N . THR A 1 92 ? 12.828 -8.516 -19.75 1 97.06 92 THR A N 1
ATOM 699 C CA . THR A 1 92 ? 12.617 -9.82 -20.375 1 97.06 92 THR A CA 1
ATOM 700 C C . THR A 1 92 ? 11.969 -10.781 -19.375 1 97.06 92 THR A C 1
ATOM 702 O O . THR A 1 92 ? 12.562 -11.133 -18.359 1 97.06 92 THR A O 1
ATOM 705 N N . ILE A 1 93 ? 10.742 -11.188 -19.719 1 96.94 93 ILE A N 1
ATOM 706 C CA . ILE A 1 93 ? 10.016 -12.156 -18.906 1 96.94 93 ILE A CA 1
ATOM 707 C C . ILE A 1 93 ? 10.391 -13.578 -19.328 1 96.94 93 ILE A C 1
ATOM 709 O O . ILE A 1 93 ? 10.164 -13.961 -20.484 1 96.94 93 ILE A O 1
ATOM 713 N N . ILE A 1 94 ? 11.016 -14.336 -18.422 1 96.19 94 ILE A N 1
ATOM 714 C CA . ILE A 1 94 ? 11.242 -15.75 -18.688 1 96.19 94 ILE A CA 1
ATOM 715 C C . ILE A 1 94 ? 9.945 -16.531 -18.5 1 96.19 94 ILE A C 1
ATOM 717 O O . ILE A 1 94 ? 9.508 -16.766 -17.359 1 96.19 94 ILE A O 1
ATOM 721 N N . ALA A 1 95 ? 9.352 -16.938 -19.594 1 95.12 95 ALA A N 1
ATOM 722 C CA . ALA A 1 95 ? 8.023 -17.531 -19.578 1 95.12 95 ALA A CA 1
ATOM 723 C C . ALA A 1 95 ? 8.102 -19.047 -19.75 1 95.12 95 ALA A C 1
ATOM 725 O O . ALA A 1 95 ? 9.07 -19.562 -20.312 1 95.12 95 ALA A O 1
ATOM 726 N N . PRO A 1 96 ? 7.176 -19.797 -19.297 1 95.75 96 PRO A N 1
ATOM 727 C CA . PRO A 1 96 ? 5.973 -19.312 -18.625 1 95.75 96 PRO A CA 1
ATOM 728 C C . PRO A 1 96 ? 6.238 -18.891 -17.188 1 95.75 96 PRO A C 1
ATOM 730 O O . PRO A 1 96 ? 7.117 -19.469 -16.516 1 95.75 96 PRO A O 1
ATOM 733 N N . GLN A 1 97 ? 5.582 -17.891 -16.75 1 95.31 97 GLN A N 1
ATOM 734 C CA . GLN A 1 97 ? 5.625 -17.531 -15.336 1 95.31 97 GLN A CA 1
ATOM 735 C C . GLN A 1 97 ? 4.434 -16.656 -14.953 1 95.31 97 GLN A C 1
ATOM 737 O O . GLN A 1 97 ? 3.627 -16.281 -15.812 1 95.31 97 GLN A O 1
ATOM 742 N N . PHE A 1 98 ? 4.328 -16.438 -13.703 1 94 98 PHE A N 1
ATOM 743 C CA . PHE A 1 98 ? 3.291 -15.57 -13.164 1 94 98 PHE A CA 1
ATOM 744 C C . PHE A 1 98 ? 3.18 -14.289 -13.992 1 94 98 PHE A C 1
ATOM 746 O O . PHE A 1 98 ? 4.195 -13.711 -14.391 1 94 98 PHE A O 1
ATOM 753 N N . THR A 1 99 ? 2.021 -13.641 -14.219 1 94.19 99 THR A N 1
ATOM 754 C CA . THR A 1 99 ? 1.749 -12.656 -15.266 1 94.19 99 THR A CA 1
ATOM 755 C C . THR A 1 99 ? 1.945 -11.242 -14.742 1 94.19 99 THR A C 1
ATOM 757 O O . THR A 1 99 ? 2.102 -10.297 -15.523 1 94.19 99 THR A O 1
ATOM 760 N N . GLU A 1 100 ? 1.983 -11.039 -13.453 1 94.12 100 GLU A N 1
ATOM 761 C CA . GLU A 1 100 ? 1.933 -9.703 -12.852 1 94.12 100 GLU A CA 1
ATOM 762 C C . GLU A 1 100 ? 3.154 -8.875 -13.242 1 94.12 100 GLU A C 1
ATOM 764 O O . GLU A 1 100 ? 3.047 -7.672 -13.469 1 94.12 100 GLU A O 1
ATOM 769 N N . PRO A 1 101 ? 4.363 -9.461 -13.289 1 96.06 101 PRO A N 1
ATOM 770 C CA . PRO A 1 101 ? 5.5 -8.641 -13.719 1 96.06 101 PRO A CA 1
ATOM 771 C C . PRO A 1 101 ? 5.297 -8.047 -15.117 1 96.06 101 PRO A C 1
ATOM 773 O O . PRO A 1 101 ? 5.57 -6.863 -15.328 1 96.06 101 PRO A O 1
ATOM 776 N N . GLU A 1 102 ? 4.828 -8.852 -16.062 1 95.25 102 GLU A N 1
ATOM 777 C CA . GLU A 1 102 ? 4.566 -8.344 -17.406 1 95.25 102 GLU A CA 1
ATOM 778 C C . GLU A 1 102 ? 3.52 -7.23 -17.375 1 95.25 102 GLU A C 1
ATOM 780 O O . GLU A 1 102 ? 3.697 -6.188 -18.016 1 95.25 102 GLU A O 1
ATOM 785 N N . ALA A 1 103 ? 2.475 -7.484 -16.656 1 95.44 103 ALA A N 1
ATOM 786 C CA . ALA A 1 103 ? 1.406 -6.496 -16.531 1 95.44 103 ALA A CA 1
ATOM 787 C C . ALA A 1 103 ? 1.945 -5.168 -16 1 95.44 103 ALA A C 1
ATOM 789 O O . ALA A 1 103 ? 1.551 -4.098 -16.484 1 95.44 103 ALA A O 1
ATOM 790 N N . ALA A 1 104 ? 2.822 -5.207 -15.023 1 96.69 104 ALA A N 1
ATOM 791 C CA . ALA A 1 104 ? 3.387 -4.004 -14.414 1 96.69 104 ALA A CA 1
ATOM 792 C C . ALA A 1 104 ? 4.195 -3.203 -15.43 1 96.69 104 ALA A C 1
ATOM 794 O O . ALA A 1 104 ? 4.082 -1.977 -15.5 1 96.69 104 ALA A O 1
ATOM 795 N N . PHE A 1 105 ? 5.023 -3.861 -16.234 1 97.44 105 PHE A N 1
ATOM 796 C CA . PHE A 1 105 ? 5.844 -3.17 -17.234 1 97.44 105 PHE A CA 1
ATOM 797 C C . PHE A 1 105 ? 4.973 -2.572 -18.328 1 97.44 105 PHE A C 1
ATOM 799 O O . PHE A 1 105 ? 5.203 -1.441 -18.766 1 97.44 105 PHE A O 1
ATOM 806 N N . LEU A 1 106 ? 3.967 -3.301 -18.766 1 95.94 106 LEU A N 1
ATOM 807 C CA . LEU A 1 106 ? 3.061 -2.795 -19.797 1 95.94 106 LEU A CA 1
ATOM 808 C C . LEU A 1 106 ? 2.295 -1.576 -19.281 1 95.94 106 LEU A C 1
ATOM 810 O O . LEU A 1 106 ? 2.15 -0.585 -20 1 95.94 106 LEU A O 1
ATOM 814 N N . ALA A 1 107 ? 1.87 -1.643 -18.062 1 95.38 107 ALA A N 1
ATOM 815 C CA . ALA A 1 107 ? 1.152 -0.524 -17.469 1 95.38 107 ALA A CA 1
ATOM 816 C C . ALA A 1 107 ? 2.029 0.724 -17.406 1 95.38 107 ALA A C 1
ATOM 818 O O . ALA A 1 107 ? 1.532 1.845 -17.547 1 95.38 107 ALA A O 1
ATOM 819 N N . ALA A 1 108 ? 3.297 0.541 -17.203 1 96.5 108 ALA A N 1
ATOM 820 C CA . ALA A 1 108 ? 4.242 1.646 -17.078 1 96.5 108 ALA A CA 1
ATOM 821 C C . ALA A 1 108 ? 4.664 2.158 -18.453 1 96.5 108 ALA A C 1
ATOM 823 O O . ALA A 1 108 ? 5.371 3.162 -18.562 1 96.5 108 ALA A O 1
ATOM 824 N N . GLY A 1 109 ? 4.281 1.407 -19.5 1 96.19 109 GLY A N 1
ATOM 825 C CA . GLY A 1 109 ? 4.719 1.766 -20.844 1 96.19 109 GLY A CA 1
ATOM 826 C C . GLY A 1 109 ? 6.168 1.415 -21.109 1 96.19 109 GLY A C 1
ATOM 827 O O . GLY A 1 109 ? 6.801 2.004 -22 1 96.19 109 GLY A O 1
ATOM 828 N N . SER A 1 110 ? 6.711 0.542 -20.312 1 96.81 110 SER A N 1
ATOM 829 C CA . SER A 1 110 ? 8.102 0.118 -20.469 1 96.81 110 SER A CA 1
ATOM 830 C C . SER A 1 110 ? 8.219 -1.036 -21.453 1 96.81 110 SER A C 1
ATOM 832 O O . SER A 1 110 ? 7.312 -1.865 -21.562 1 96.81 110 SER A O 1
ATOM 834 N N . GLU A 1 111 ? 9.359 -1.1 -22.141 1 97.06 111 GLU A N 1
ATOM 835 C CA . GLU A 1 111 ? 9.617 -2.199 -23.062 1 97.06 111 GLU A CA 1
ATOM 836 C C . GLU A 1 111 ? 9.695 -3.533 -22.328 1 97.06 111 GLU A C 1
ATOM 838 O O . GLU A 1 111 ? 10.375 -3.648 -21.312 1 97.06 111 GLU A O 1
ATOM 843 N N . CYS A 1 112 ? 8.914 -4.473 -22.828 1 96 112 CYS A N 1
ATOM 844 C CA . CYS A 1 112 ? 8.836 -5.797 -22.219 1 96 112 CYS A CA 1
ATOM 845 C C . CYS A 1 112 ? 8.773 -6.887 -23.281 1 96 112 CYS A C 1
ATOM 847 O O . CYS A 1 112 ? 7.926 -6.844 -24.172 1 96 112 CYS A O 1
ATOM 849 N N . GLU A 1 113 ? 9.734 -7.781 -23.25 1 94.56 113 GLU A N 1
ATOM 850 C CA . GLU A 1 113 ? 9.727 -8.93 -24.156 1 94.56 113 GLU A CA 1
ATOM 851 C C . GLU A 1 113 ? 9.641 -10.234 -23.375 1 94.56 113 GLU A C 1
ATOM 853 O O . GLU A 1 113 ? 9.828 -10.258 -22.156 1 94.56 113 GLU A O 1
ATOM 858 N N . THR A 1 114 ? 9.312 -11.297 -24.078 1 93.25 114 THR A N 1
ATOM 859 C CA . THR A 1 114 ? 9.172 -12.609 -23.453 1 93.25 114 THR A CA 1
ATOM 860 C C . THR A 1 114 ? 10.164 -13.602 -24.062 1 93.25 114 THR A C 1
ATOM 862 O O . THR A 1 114 ? 10.367 -13.625 -25.266 1 93.25 114 THR A O 1
ATOM 865 N N . LEU A 1 115 ? 10.844 -14.273 -23.203 1 92.12 115 LEU A N 1
ATOM 866 C CA . LEU A 1 115 ? 11.625 -15.453 -23.562 1 92.12 115 LEU A CA 1
ATOM 867 C C . LEU A 1 115 ? 10.938 -16.719 -23.094 1 92.12 115 LEU A C 1
ATOM 869 O O . LEU A 1 115 ? 10.992 -17.062 -21.906 1 92.12 115 LEU A O 1
ATOM 873 N N . ALA A 1 116 ? 10.359 -17.438 -24.016 1 91.44 116 ALA A N 1
ATOM 874 C CA . ALA A 1 116 ? 9.562 -18.609 -23.672 1 91.44 116 ALA A CA 1
ATOM 875 C C . ALA A 1 116 ? 10.43 -19.875 -23.656 1 91.44 116 ALA A C 1
ATOM 877 O O . ALA A 1 116 ? 11.086 -20.188 -24.656 1 91.44 116 ALA A O 1
ATOM 878 N N . LEU A 1 117 ? 10.414 -20.5 -22.531 1 90.94 117 LEU A N 1
ATOM 879 C CA . LEU A 1 117 ? 11.062 -21.797 -22.422 1 90.94 117 LEU A CA 1
ATOM 880 C C . LEU A 1 117 ? 10.156 -22.906 -22.953 1 90.94 117 LEU A C 1
ATOM 882 O O . LEU A 1 117 ? 8.93 -22.797 -22.875 1 90.94 117 LEU A O 1
ATOM 886 N N . GLN A 1 118 ? 10.797 -23.875 -23.422 1 88.62 118 GLN A N 1
ATOM 887 C CA . GLN A 1 118 ? 10.047 -25.047 -23.844 1 88.62 118 GLN A CA 1
ATOM 888 C C . GLN A 1 118 ? 10 -26.109 -22.75 1 88.62 118 GLN A C 1
ATOM 890 O O . GLN A 1 118 ? 10.867 -26.141 -21.875 1 88.62 118 GLN A O 1
ATOM 895 N N . ALA A 1 119 ? 8.922 -26.938 -22.828 1 88.38 119 ALA A N 1
ATOM 896 C CA . ALA A 1 119 ? 8.844 -28.031 -21.875 1 88.38 119 ALA A CA 1
ATOM 897 C C . ALA A 1 119 ? 10.133 -28.844 -21.859 1 88.38 119 ALA A C 1
ATOM 899 O O . ALA A 1 119 ? 10.711 -29.125 -22.922 1 88.38 119 ALA A O 1
ATOM 900 N N . PRO A 1 120 ? 10.75 -29.141 -20.688 1 92 120 PRO A N 1
ATOM 901 C CA . PRO A 1 120 ? 10.133 -29.125 -19.359 1 92 120 PRO A CA 1
ATOM 902 C C . PRO A 1 120 ? 10.359 -27.797 -18.625 1 92 120 PRO A C 1
ATOM 904 O O . PRO A 1 120 ? 10.469 -27.781 -17.391 1 92 120 PRO A O 1
ATOM 907 N N . PHE A 1 121 ? 10.609 -26.703 -19.422 1 92.94 121 PHE A N 1
ATOM 908 C CA . PHE A 1 121 ? 10.594 -25.312 -18.969 1 92.94 121 PHE A CA 1
ATOM 909 C C . PHE A 1 121 ? 11.797 -25.031 -18.078 1 92.94 121 PHE A C 1
ATOM 911 O O . PHE A 1 121 ? 11.719 -24.203 -17.156 1 92.94 121 PHE A O 1
ATOM 918 N N . ALA A 1 122 ? 12.867 -25.781 -18.266 1 90.69 122 ALA A N 1
ATOM 919 C CA . ALA A 1 122 ? 14.086 -25.562 -17.5 1 90.69 122 ALA A CA 1
ATOM 920 C C . ALA A 1 122 ? 14.977 -24.516 -18.172 1 90.69 122 ALA A C 1
ATOM 922 O O . ALA A 1 122 ? 15.055 -24.453 -19.391 1 90.69 122 ALA A O 1
ATOM 923 N N . LEU A 1 123 ? 15.625 -23.688 -17.359 1 87.69 123 LEU A N 1
ATOM 924 C CA . LEU A 1 123 ? 16.531 -22.641 -17.859 1 87.69 123 LEU A CA 1
ATOM 925 C C . LEU A 1 123 ? 17.719 -23.266 -18.594 1 87.69 123 LEU A C 1
ATOM 927 O O . LEU A 1 123 ? 18.266 -22.656 -19.516 1 87.69 123 LEU A O 1
ATOM 931 N N . ASP A 1 124 ? 18.203 -24.391 -18.203 1 73.38 124 ASP A N 1
ATOM 932 C CA . ASP A 1 124 ? 19.375 -25.016 -18.812 1 73.38 124 ASP A CA 1
ATOM 933 C C . ASP A 1 124 ? 19.062 -25.5 -20.219 1 73.38 124 ASP A C 1
ATOM 935 O O . ASP A 1 124 ? 19.969 -25.75 -21.016 1 73.38 124 ASP A O 1
ATOM 939 N N . SER A 1 125 ? 17.844 -25.656 -20.562 1 56.78 125 SER A N 1
ATOM 940 C CA . SER A 1 125 ? 17.484 -26.141 -21.891 1 56.78 125 SER A CA 1
ATOM 941 C C . SER A 1 125 ? 17.719 -25.078 -22.953 1 56.78 125 SER A C 1
ATOM 943 O O . SER A 1 125 ? 18.328 -25.359 -23.984 1 56.78 125 SER A O 1
ATOM 945 N N . PRO A 1 126 ? 17.109 -24.109 -22.922 1 51.59 126 PRO A N 1
ATOM 946 C CA . PRO A 1 126 ? 17.312 -23.078 -23.938 1 51.59 126 PRO A CA 1
ATOM 947 C C . PRO A 1 126 ? 18.766 -22.594 -23.984 1 51.59 126 PRO A C 1
ATOM 949 O O . PRO A 1 126 ? 19.25 -22.188 -25.047 1 51.59 126 PRO A O 1
ATOM 952 N N . LEU A 1 127 ? 19.281 -22.516 -22.719 1 49.56 127 LEU A N 1
ATOM 953 C CA . LEU A 1 127 ? 20.688 -22.141 -22.734 1 49.56 127 LEU A CA 1
ATOM 954 C C . LEU A 1 127 ? 21.516 -23.156 -23.516 1 49.56 127 LEU A C 1
ATOM 956 O O . LEU A 1 127 ? 22.562 -22.828 -24.062 1 49.56 127 LEU A O 1
ATOM 960 N N . ALA A 1 128 ? 20.938 -24.359 -23.625 1 42.06 128 ALA A N 1
ATOM 961 C CA . ALA A 1 128 ? 21.672 -25.422 -24.328 1 42.06 128 ALA A CA 1
ATOM 962 C C . ALA A 1 128 ? 21.453 -25.328 -25.828 1 42.06 128 ALA A C 1
ATOM 964 O O . ALA A 1 128 ? 22.312 -25.75 -26.625 1 42.06 128 ALA A O 1
ATOM 965 N N . ASP A 1 129 ? 20.188 -25.188 -26.234 1 43.38 129 ASP A N 1
ATOM 966 C CA . ASP A 1 129 ? 20.078 -25.219 -27.688 1 43.38 129 ASP A CA 1
ATOM 967 C C . ASP A 1 129 ? 20.797 -24.016 -28.312 1 43.38 129 ASP A C 1
ATOM 969 O O . ASP A 1 129 ? 20.156 -22.984 -28.594 1 43.38 129 ASP A O 1
ATOM 973 N N . ALA A 1 130 ? 21.891 -23.812 -27.844 1 40.06 130 ALA A N 1
ATOM 974 C CA . ALA A 1 130 ? 22.828 -22.984 -28.578 1 40.06 130 ALA A CA 1
ATOM 975 C C . ALA A 1 130 ? 23.016 -23.5 -30 1 40.06 130 ALA A C 1
ATOM 977 O O . ALA A 1 130 ? 23.953 -24.25 -30.281 1 40.06 130 ALA A O 1
ATOM 978 N N . ARG A 1 131 ? 21.953 -23.875 -30.781 1 38.16 131 ARG A N 1
ATOM 979 C CA . ARG A 1 131 ? 22.484 -23.906 -32.125 1 38.16 131 ARG A CA 1
ATOM 980 C C . ARG A 1 131 ? 23.375 -22.703 -32.406 1 38.16 131 ARG A C 1
ATOM 982 O O . ARG A 1 131 ? 23.109 -21.594 -31.906 1 38.16 131 ARG A O 1
ATOM 989 N N . PRO A 1 132 ? 24.562 -22.844 -33 1 36.69 132 PRO A N 1
ATOM 990 C CA . PRO A 1 132 ? 25.641 -21.891 -33.281 1 36.69 132 PRO A CA 1
ATOM 991 C C . PRO A 1 132 ? 25.125 -20.562 -33.812 1 36.69 132 PRO A C 1
ATOM 993 O O . PRO A 1 132 ? 25.75 -19.516 -33.594 1 36.69 132 PRO A O 1
ATOM 996 N N . ALA A 1 133 ? 24.234 -20.609 -34.906 1 36.31 133 ALA A N 1
ATOM 997 C CA . ALA A 1 133 ? 24.141 -19.438 -35.75 1 36.31 133 ALA A CA 1
ATOM 998 C C . ALA A 1 133 ? 23.531 -18.25 -35 1 36.31 133 ALA A C 1
ATOM 1000 O O . ALA A 1 133 ? 23.969 -17.109 -35.156 1 36.31 133 ALA A O 1
ATOM 1001 N N . ALA A 1 134 ? 22.109 -18.141 -34.812 1 38.62 134 ALA A N 1
ATOM 1002 C CA . ALA A 1 134 ? 21.641 -16.859 -34.281 1 38.62 134 ALA A CA 1
ATOM 1003 C C . ALA A 1 134 ? 21.984 -16.719 -32.812 1 38.62 134 ALA A C 1
ATOM 1005 O O . ALA A 1 134 ? 21.125 -16.906 -31.953 1 38.62 134 ALA A O 1
ATOM 1006 N N . HIS A 1 135 ? 22.859 -17.219 -32.219 1 40.59 135 HIS A N 1
ATOM 1007 C CA . HIS A 1 135 ? 23.641 -17.031 -31 1 40.59 135 HIS A CA 1
ATOM 1008 C C . HIS A 1 135 ? 23.578 -15.57 -30.547 1 40.59 135 HIS A C 1
ATOM 1010 O O . HIS A 1 135 ? 24.297 -15.18 -29.609 1 40.59 135 HIS A O 1
ATOM 1016 N N . SER A 1 136 ? 23.328 -14.695 -31.422 1 49.91 136 SER A N 1
ATOM 1017 C CA . SER A 1 136 ? 23.203 -13.43 -30.719 1 49.91 136 SER A CA 1
ATOM 1018 C C . SER A 1 136 ? 22.406 -13.586 -29.438 1 49.91 136 SER A C 1
ATOM 1020 O O . SER A 1 136 ? 21.188 -13.719 -29.469 1 49.91 136 SER A O 1
ATOM 1022 N N . GLY A 1 137 ? 22.828 -14.742 -28.391 1 58.84 137 GLY A N 1
ATOM 1023 C CA . GLY A 1 137 ? 22.672 -15.578 -27.219 1 58.84 137 GLY A CA 1
ATOM 1024 C C . GLY A 1 137 ? 21.844 -14.922 -26.125 1 58.84 137 GLY A C 1
ATOM 1025 O O . GLY A 1 137 ? 21.422 -13.773 -26.266 1 58.84 137 GLY A O 1
ATOM 1026 N N . LEU A 1 138 ? 21.453 -16.016 -25.219 1 72.94 138 LEU A N 1
ATOM 1027 C CA . LEU A 1 138 ? 20.75 -15.562 -24.016 1 72.94 138 LEU A CA 1
ATOM 1028 C C . LEU A 1 138 ? 21.375 -14.289 -23.469 1 72.94 138 LEU A C 1
ATOM 1030 O O . LEU A 1 138 ? 20.672 -13.344 -23.094 1 72.94 138 LEU A O 1
ATOM 1034 N N . ALA A 1 139 ? 22.672 -14.289 -23.609 1 78.5 139 ALA A N 1
ATOM 1035 C CA . ALA A 1 139 ? 23.406 -13.148 -23.062 1 78.5 139 ALA A CA 1
ATOM 1036 C C . ALA A 1 139 ? 23.109 -11.875 -23.859 1 78.5 139 ALA A C 1
ATOM 1038 O O . ALA A 1 139 ? 22.906 -10.805 -23.281 1 78.5 139 ALA A O 1
ATOM 1039 N N . SER A 1 140 ? 23.109 -12.047 -25.141 1 82.62 140 SER A N 1
ATOM 1040 C CA . SER A 1 140 ? 22.844 -10.883 -25.969 1 82.62 140 SER A CA 1
ATOM 1041 C C . SER A 1 140 ? 21.406 -10.406 -25.812 1 82.62 140 SER A C 1
ATOM 1043 O O . SER A 1 140 ? 21.141 -9.203 -25.828 1 82.62 140 SER A O 1
ATOM 1045 N N . ARG A 1 141 ? 20.578 -11.312 -25.547 1 85.81 141 ARG A N 1
ATOM 1046 C CA . ARG A 1 141 ? 19.172 -10.984 -25.438 1 85.81 141 ARG A CA 1
ATOM 1047 C C . ARG A 1 141 ? 18.859 -10.32 -24.109 1 85.81 141 ARG A C 1
ATOM 1049 O O . ARG A 1 141 ? 17.922 -9.523 -24 1 85.81 141 ARG A O 1
ATOM 1056 N N . LEU A 1 142 ? 19.672 -10.617 -23.172 1 93.5 142 LEU A N 1
ATOM 1057 C CA . LEU A 1 142 ? 19.391 -10.141 -21.828 1 93.5 142 LEU A CA 1
ATOM 1058 C C . LEU A 1 142 ? 20.234 -8.922 -21.484 1 93.5 142 LEU A C 1
ATOM 1060 O O . LEU A 1 142 ? 19.984 -8.242 -20.484 1 93.5 142 LEU A O 1
ATOM 1064 N N . ALA A 1 143 ? 21.203 -8.602 -22.359 1 92.81 143 ALA A N 1
ATOM 1065 C CA . ALA A 1 143 ? 22.125 -7.496 -22.094 1 92.81 143 ALA A CA 1
ATOM 1066 C C . ALA A 1 143 ? 21.359 -6.184 -21.938 1 92.81 143 ALA A C 1
ATOM 1068 O O . ALA A 1 143 ? 20.562 -5.812 -22.797 1 92.81 143 ALA A O 1
ATOM 1069 N N . GLY A 1 144 ? 21.625 -5.574 -20.812 1 96.69 144 GLY A N 1
ATOM 1070 C CA . GLY A 1 144 ? 21.031 -4.273 -20.562 1 96.69 144 GLY A CA 1
ATOM 1071 C C . GLY A 1 144 ? 19.578 -4.359 -20.125 1 96.69 144 GLY A C 1
ATOM 1072 O O . GLY A 1 144 ? 18.891 -3.342 -20.047 1 96.69 144 GLY A O 1
ATOM 1073 N N . ARG A 1 145 ? 19.109 -5.566 -19.828 1 98.06 145 ARG A N 1
ATOM 1074 C CA . ARG A 1 145 ? 17.688 -5.754 -19.516 1 98.06 145 ARG A CA 1
ATOM 1075 C C . ARG A 1 145 ? 17.516 -6.324 -18.109 1 98.06 145 ARG A C 1
ATOM 1077 O O . ARG A 1 145 ? 18.484 -6.777 -17.5 1 98.06 145 ARG A O 1
ATOM 1084 N N . MET A 1 146 ? 16.359 -6.152 -17.594 1 98.69 146 MET A N 1
ATOM 1085 C CA . MET A 1 146 ? 15.93 -6.859 -16.391 1 98.69 146 MET A CA 1
ATOM 1086 C C . MET A 1 146 ? 15.328 -8.219 -16.734 1 98.69 146 MET A C 1
ATOM 1088 O O . MET A 1 146 ? 14.367 -8.289 -17.5 1 98.69 146 MET A O 1
ATOM 1092 N N . ALA A 1 147 ? 15.969 -9.266 -16.297 1 98 147 ALA A N 1
ATOM 1093 C CA . ALA A 1 147 ? 15.391 -10.594 -16.469 1 98 147 ALA A CA 1
ATOM 1094 C C . ALA A 1 147 ? 14.539 -10.977 -15.258 1 98 147 ALA A C 1
ATOM 1096 O O . ALA A 1 147 ? 14.977 -10.828 -14.117 1 98 147 ALA A O 1
ATOM 1097 N N . ILE A 1 148 ? 13.305 -11.445 -15.453 1 98.62 148 ILE A N 1
ATOM 1098 C CA . ILE A 1 148 ? 12.391 -11.797 -14.375 1 98.62 148 ILE A CA 1
ATOM 1099 C C . ILE A 1 148 ? 11.977 -13.266 -14.516 1 98.62 148 ILE A C 1
ATOM 1101 O O . ILE A 1 148 ? 11.5 -13.68 -15.57 1 98.62 148 ILE A O 1
ATOM 1105 N N . VAL A 1 149 ? 12.164 -14.055 -13.445 1 98.06 149 VAL A N 1
ATOM 1106 C CA . VAL A 1 149 ? 11.891 -15.484 -13.484 1 98.06 149 VAL A CA 1
ATOM 1107 C C . VAL A 1 149 ? 11.281 -15.93 -12.148 1 98.06 149 VAL A C 1
ATOM 1109 O O . VAL A 1 149 ? 11.625 -15.391 -11.094 1 98.06 149 VAL A O 1
ATOM 1112 N N . GLY A 1 150 ? 10.312 -16.812 -12.203 1 98.19 150 GLY A N 1
ATOM 1113 C CA . GLY A 1 150 ? 9.797 -17.438 -11 1 98.19 150 GLY A CA 1
ATOM 1114 C C . GLY A 1 150 ? 10.594 -18.656 -10.578 1 98.19 150 GLY A C 1
ATOM 1115 O O . GLY A 1 150 ? 11.094 -19.391 -11.422 1 98.19 150 GLY A O 1
ATOM 1116 N N . ASN A 1 151 ? 10.633 -18.906 -9.195 1 98.44 151 ASN A N 1
ATOM 1117 C CA . ASN A 1 151 ? 11.352 -20.062 -8.68 1 98.44 151 ASN A CA 1
ATOM 1118 C C . ASN A 1 151 ? 10.844 -20.484 -7.305 1 98.44 151 ASN A C 1
ATOM 1120 O O . ASN A 1 151 ? 11.188 -19.859 -6.297 1 98.44 151 ASN A O 1
ATOM 1124 N N . PRO A 1 152 ? 10.203 -21.656 -7.074 1 97.94 152 PRO A N 1
ATOM 1125 C CA . PRO A 1 152 ? 9.711 -22.453 -8.203 1 97.94 152 PRO A CA 1
ATOM 1126 C C . PRO A 1 152 ? 8.727 -21.672 -9.078 1 97.94 152 PRO A C 1
ATOM 1128 O O . PRO A 1 152 ? 8.062 -20.75 -8.594 1 97.94 152 PRO A O 1
ATOM 1131 N N . THR A 1 153 ? 8.703 -22 -10.289 1 97.88 153 THR A N 1
ATOM 1132 C CA . THR A 1 153 ? 8 -21.188 -11.281 1 97.88 153 THR A CA 1
ATOM 1133 C C . THR A 1 153 ? 6.508 -21.484 -11.266 1 97.88 153 THR A C 1
ATOM 1135 O O . THR A 1 153 ? 6.094 -22.641 -11.391 1 97.88 153 THR A O 1
ATOM 1138 N N . ASN A 1 154 ? 5.684 -20.562 -10.93 1 96.88 154 ASN A N 1
ATOM 1139 C CA . ASN A 1 154 ? 4.254 -20.609 -11.211 1 96.88 154 ASN A CA 1
ATOM 1140 C C . ASN A 1 154 ? 3.963 -20.328 -12.688 1 96.88 154 ASN A C 1
ATOM 1142 O O . ASN A 1 154 ? 4.27 -19.25 -13.188 1 96.88 154 ASN A O 1
ATOM 1146 N N . PRO A 1 155 ? 3.479 -21.219 -13.516 1 97 155 PRO A N 1
ATOM 1147 C CA . PRO A 1 155 ? 2.67 -22.344 -13.055 1 97 155 PRO A CA 1
ATOM 1148 C C . PRO A 1 155 ? 3.381 -23.688 -13.227 1 97 155 PRO A C 1
ATOM 1150 O O . PRO A 1 155 ? 2.793 -24.734 -12.961 1 97 155 PRO A O 1
ATOM 1153 N N . THR A 1 156 ? 4.613 -23.719 -13.625 1 97.19 156 THR A N 1
ATOM 1154 C CA . THR A 1 156 ? 5.203 -24.969 -14.125 1 97.19 156 THR A CA 1
ATOM 1155 C C . THR A 1 156 ? 5.668 -25.844 -12.969 1 97.19 156 THR A C 1
ATOM 1157 O O . THR A 1 156 ? 5.805 -27.062 -13.117 1 97.19 156 THR A O 1
ATOM 1160 N N . GLY A 1 157 ? 5.961 -25.188 -11.859 1 97.69 157 GLY A N 1
ATOM 1161 C CA . GLY A 1 157 ? 6.461 -25.922 -10.711 1 97.69 157 GLY A CA 1
ATOM 1162 C C . GLY A 1 157 ? 7.949 -26.219 -10.789 1 97.69 157 GLY A C 1
ATOM 1163 O O . GLY A 1 157 ? 8.523 -26.797 -9.867 1 97.69 157 GLY A O 1
ATOM 1164 N N . VAL A 1 158 ? 8.609 -25.797 -11.844 1 97.12 158 VAL A N 1
ATOM 1165 C CA . VAL A 1 158 ? 10.023 -26.047 -12.055 1 97.12 158 VAL A CA 1
ATOM 1166 C C . VAL A 1 158 ? 10.852 -25.281 -11.031 1 97.12 158 VAL A C 1
ATOM 1168 O O . VAL A 1 158 ? 10.594 -24.094 -10.773 1 97.12 158 VAL A O 1
ATOM 1171 N N . LEU A 1 159 ? 11.766 -25.938 -10.406 1 97.81 159 LEU A N 1
ATOM 1172 C CA . LEU A 1 159 ? 12.742 -25.328 -9.5 1 97.81 159 LEU A CA 1
ATOM 1173 C C . LEU A 1 159 ? 14.102 -25.188 -10.172 1 97.81 159 LEU A C 1
ATOM 1175 O O . LEU A 1 159 ? 14.758 -26.188 -10.469 1 97.81 159 LEU A O 1
ATOM 1179 N N . HIS A 1 160 ? 14.484 -24 -10.477 1 96.94 160 HIS A N 1
ATOM 1180 C CA . HIS A 1 160 ? 15.797 -23.75 -11.055 1 96.94 160 HIS A CA 1
ATOM 1181 C C . HIS A 1 160 ? 16.875 -23.703 -9.984 1 96.94 160 HIS A C 1
ATOM 1183 O O . HIS A 1 160 ? 16.641 -23.219 -8.875 1 96.94 160 HIS A O 1
ATOM 1189 N N . SER A 1 161 ? 18.062 -24.203 -10.297 1 95.69 161 SER A N 1
ATOM 1190 C CA . SER A 1 161 ? 19.172 -24.188 -9.344 1 95.69 161 SER A CA 1
ATOM 1191 C C . SER A 1 161 ? 19.719 -22.781 -9.156 1 95.69 161 SER A C 1
ATOM 1193 O O . SER A 1 161 ? 19.578 -21.922 -10.039 1 95.69 161 SER A O 1
ATOM 1195 N N . ALA A 1 162 ? 20.359 -22.547 -7.988 1 96.75 162 ALA A N 1
ATOM 1196 C CA . ALA A 1 162 ? 21.031 -21.281 -7.742 1 96.75 162 ALA A CA 1
ATOM 1197 C C . ALA A 1 162 ? 22.094 -21.016 -8.805 1 96.75 162 ALA A C 1
ATOM 1199 O O . ALA A 1 162 ? 22.266 -19.875 -9.242 1 96.75 162 ALA A O 1
ATOM 1200 N N . GLU A 1 163 ? 22.766 -22.031 -9.219 1 94.25 163 GLU A N 1
ATOM 1201 C CA . GLU A 1 163 ? 23.812 -21.891 -10.234 1 94.25 163 GLU A CA 1
ATOM 1202 C C . GLU A 1 163 ? 23.234 -21.375 -11.547 1 94.25 163 GLU A C 1
ATOM 1204 O O . GLU A 1 163 ? 23.797 -20.453 -12.156 1 94.25 163 GLU A O 1
ATOM 1209 N N . ALA A 1 164 ? 22.156 -21.953 -11.977 1 93.94 164 ALA A N 1
ATOM 1210 C CA . ALA A 1 164 ? 21.5 -21.531 -13.211 1 93.94 164 ALA A CA 1
ATOM 1211 C C . ALA A 1 164 ? 21.047 -20.078 -13.117 1 93.94 164 ALA A C 1
ATOM 1213 O O . ALA A 1 164 ? 21.203 -19.312 -14.07 1 93.94 164 ALA A O 1
ATOM 1214 N N . LEU A 1 165 ? 20.516 -19.703 -11.992 1 96.75 165 LEU A N 1
ATOM 1215 C CA . LEU A 1 165 ? 20.031 -18.344 -11.789 1 96.75 165 LEU A CA 1
ATOM 1216 C C . LEU A 1 165 ? 21.188 -17.344 -11.758 1 96.75 165 LEU A C 1
ATOM 1218 O O . LEU A 1 165 ? 21.078 -16.25 -12.312 1 96.75 165 LEU A O 1
ATOM 1222 N N . LEU A 1 166 ? 22.234 -17.719 -11.125 1 95.31 166 LEU A N 1
ATOM 1223 C CA . LEU A 1 166 ? 23.406 -16.844 -11.078 1 95.31 166 LEU A CA 1
ATOM 1224 C C . LEU A 1 166 ? 24 -16.656 -12.469 1 95.31 166 LEU A C 1
ATOM 1226 O O . LEU A 1 166 ? 24.5 -15.578 -12.789 1 95.31 166 LEU A O 1
ATOM 1230 N N . GLU A 1 167 ? 23.953 -17.688 -13.227 1 92.19 167 GLU A N 1
ATOM 1231 C CA . GLU A 1 167 ? 24.391 -17.531 -14.617 1 92.19 167 GLU A CA 1
ATOM 1232 C C . GLU A 1 167 ? 23.5 -16.531 -15.359 1 92.19 167 GLU A C 1
ATOM 1234 O O . GLU A 1 167 ? 24 -15.703 -16.125 1 92.19 167 GLU A O 1
ATOM 1239 N N . LEU A 1 168 ? 22.25 -16.641 -15.18 1 93.81 168 LEU A N 1
ATOM 1240 C CA . LEU A 1 168 ? 21.312 -15.695 -15.766 1 93.81 168 LEU A CA 1
ATOM 1241 C C . LEU A 1 168 ? 21.609 -14.266 -15.32 1 93.81 168 LEU A C 1
ATOM 1243 O O . LEU A 1 168 ? 21.516 -13.328 -16.109 1 93.81 168 LEU A O 1
ATOM 1247 N N . SER A 1 169 ? 21.984 -14.078 -14.047 1 96 169 SER A N 1
ATOM 1248 C CA . SER A 1 169 ? 22.266 -12.766 -13.477 1 96 169 SER A CA 1
ATOM 1249 C C . SER A 1 169 ? 23.5 -12.133 -14.125 1 96 169 SER A C 1
ATOM 1251 O O . SER A 1 169 ? 23.609 -10.906 -14.203 1 96 169 SER A O 1
ATOM 1253 N N . ARG A 1 170 ? 24.406 -12.945 -14.641 1 94.19 170 ARG A N 1
ATOM 1254 C CA . ARG A 1 170 ? 25.625 -12.445 -15.297 1 94.19 170 ARG A CA 1
ATOM 1255 C C . ARG A 1 170 ? 25.297 -11.891 -16.688 1 94.19 170 ARG A C 1
ATOM 1257 O O . ARG A 1 170 ? 26.016 -11.039 -17.203 1 94.19 170 ARG A O 1
ATOM 1264 N N . SER A 1 171 ? 24.219 -12.359 -17.219 1 92.44 171 SER A N 1
ATOM 1265 C CA . SER A 1 171 ? 23.828 -11.961 -18.562 1 92.44 171 SER A CA 1
ATOM 1266 C C . SER A 1 171 ? 22.891 -10.75 -18.531 1 92.44 171 SER A C 1
ATOM 1268 O O . SER A 1 171 ? 22.828 -10 -19.516 1 92.44 171 SER A O 1
ATOM 1270 N N . ALA A 1 172 ? 22.188 -10.516 -17.469 1 96.56 172 ALA A N 1
ATOM 1271 C CA . ALA A 1 172 ? 21.203 -9.445 -17.359 1 96.56 172 ALA A CA 1
ATOM 1272 C C . ALA A 1 172 ? 21.766 -8.266 -16.562 1 96.56 172 ALA A C 1
ATOM 1274 O O . ALA A 1 172 ? 22.734 -8.414 -15.82 1 96.56 172 ALA A O 1
ATOM 1275 N N . GLU A 1 173 ? 21.234 -7.078 -16.797 1 98.31 173 GLU A N 1
ATOM 1276 C CA . GLU A 1 173 ? 21.578 -5.93 -15.969 1 98.31 173 GLU A CA 1
ATOM 1277 C C . GLU A 1 173 ? 21.078 -6.109 -14.539 1 98.31 173 GLU A C 1
ATOM 1279 O O . GLU A 1 173 ? 21.781 -5.797 -13.578 1 98.31 173 GLU A O 1
ATOM 1284 N N . ILE A 1 174 ? 19.844 -6.578 -14.375 1 98.75 174 ILE A N 1
ATOM 1285 C CA . ILE A 1 174 ? 19.234 -6.961 -13.102 1 98.75 174 ILE A CA 1
ATOM 1286 C C . ILE A 1 174 ? 18.5 -8.289 -13.266 1 98.75 174 ILE A C 1
ATOM 1288 O O . ILE A 1 174 ? 17.812 -8.508 -14.266 1 98.75 174 ILE A O 1
ATOM 1292 N N . LEU A 1 175 ? 18.672 -9.188 -12.344 1 98.69 175 LEU A N 1
ATOM 1293 C CA . LEU A 1 175 ? 17.875 -10.406 -12.258 1 98.69 175 LEU A CA 1
ATOM 1294 C C . LEU A 1 175 ? 16.859 -10.305 -11.125 1 98.69 175 LEU A C 1
ATOM 1296 O O . LEU A 1 175 ? 17.219 -9.992 -9.984 1 98.69 175 LEU A O 1
ATOM 1300 N N . VAL A 1 176 ? 15.617 -10.484 -11.445 1 98.94 176 VAL A N 1
ATOM 1301 C CA . VAL A 1 176 ? 14.547 -10.57 -10.461 1 98.94 176 VAL A CA 1
ATOM 1302 C C . VAL A 1 176 ? 14.047 -12.008 -10.367 1 98.94 176 VAL A C 1
ATOM 1304 O O . VAL A 1 176 ? 13.672 -12.609 -11.375 1 98.94 176 VAL A O 1
ATOM 1307 N N . VAL A 1 177 ? 14.07 -12.562 -9.172 1 98.88 177 VAL A N 1
ATOM 1308 C CA . VAL A 1 177 ? 13.586 -13.922 -8.945 1 98.88 177 VAL A CA 1
ATOM 1309 C C . VAL A 1 177 ? 12.375 -13.883 -8.016 1 98.88 177 VAL A C 1
ATOM 1311 O O . VAL A 1 177 ? 12.477 -13.445 -6.867 1 98.88 177 VAL A O 1
ATOM 1314 N N . ASP A 1 178 ? 11.25 -14.328 -8.523 1 98.75 178 ASP A N 1
ATOM 1315 C CA . ASP A 1 178 ? 10.047 -14.477 -7.711 1 98.75 178 ASP A CA 1
ATOM 1316 C C . ASP A 1 178 ? 10.031 -15.828 -6.992 1 98.75 178 ASP A C 1
ATOM 1318 O O . ASP A 1 178 ? 9.703 -16.844 -7.59 1 98.75 178 ASP A O 1
ATOM 1322 N N . GLU A 1 179 ? 10.266 -15.789 -5.703 1 98.62 179 GLU A N 1
ATOM 1323 C CA . GLU A 1 179 ? 10.305 -17 -4.883 1 98.62 179 GLU A CA 1
ATOM 1324 C C . GLU A 1 179 ? 9.094 -17.078 -3.961 1 98.62 179 GLU A C 1
ATOM 1326 O O . GLU A 1 179 ? 9.211 -17.484 -2.803 1 98.62 179 GLU A O 1
ATOM 1331 N N . ALA A 1 180 ? 7.945 -16.75 -4.492 1 97.25 180 ALA A N 1
ATOM 1332 C CA . ALA A 1 180 ? 6.707 -16.672 -3.723 1 97.25 180 ALA A CA 1
ATOM 1333 C C . ALA A 1 180 ? 6.398 -18.016 -3.053 1 97.25 180 ALA A C 1
ATOM 1335 O O . ALA A 1 180 ? 5.77 -18.047 -1.991 1 97.25 180 ALA A O 1
ATOM 1336 N N . PHE A 1 181 ? 6.895 -19.125 -3.578 1 97.5 181 PHE A N 1
ATOM 1337 C CA . PHE A 1 181 ? 6.5 -20.438 -3.082 1 97.5 181 PHE A CA 1
ATOM 1338 C C . PHE A 1 181 ? 7.707 -21.203 -2.531 1 97.5 181 PHE A C 1
ATOM 1340 O O . PHE A 1 181 ? 7.625 -22.406 -2.264 1 97.5 181 PHE A O 1
ATOM 1347 N N . MET A 1 182 ? 8.805 -20.516 -2.33 1 97.69 182 MET A N 1
ATOM 1348 C CA . MET A 1 182 ? 10.047 -21.172 -1.923 1 97.69 182 MET A CA 1
ATOM 1349 C C . MET A 1 182 ? 9.93 -21.734 -0.507 1 97.69 182 MET A C 1
ATOM 1351 O O . MET A 1 182 ? 10.578 -22.719 -0.168 1 97.69 182 MET A O 1
ATOM 1355 N N . ASP A 1 183 ? 9.055 -21.156 0.311 1 95.25 183 ASP A N 1
ATOM 1356 C CA . ASP A 1 183 ? 8.875 -21.562 1.698 1 95.25 183 ASP A CA 1
ATOM 1357 C C . ASP A 1 183 ? 8.453 -23.031 1.781 1 95.25 183 ASP A C 1
ATOM 1359 O O . ASP A 1 183 ? 8.719 -23.703 2.779 1 95.25 183 ASP A O 1
ATOM 1363 N N . VAL A 1 184 ? 7.777 -23.484 0.749 1 95.19 184 VAL A N 1
ATOM 1364 C CA . VAL A 1 184 ? 7.148 -24.781 0.907 1 95.19 184 VAL A CA 1
ATOM 1365 C C . VAL A 1 184 ? 7.879 -25.812 0.05 1 95.19 184 VAL A C 1
ATOM 1367 O O . VAL A 1 184 ? 7.402 -26.938 -0.12 1 95.19 184 VAL A O 1
ATOM 1370 N N . VAL A 1 185 ? 8.977 -25.406 -0.56 1 96.44 185 VAL A N 1
ATOM 1371 C CA . VAL A 1 185 ? 9.875 -26.344 -1.237 1 96.44 185 VAL A CA 1
ATOM 1372 C C . VAL A 1 185 ? 10.656 -27.141 -0.204 1 96.44 185 VAL A C 1
ATOM 1374 O O . VAL A 1 185 ? 10.961 -26.641 0.881 1 96.44 185 VAL A O 1
ATOM 1377 N N . ASP A 1 186 ? 10.898 -28.344 -0.569 1 92.81 186 ASP A N 1
ATOM 1378 C CA . ASP A 1 186 ? 11.703 -29.203 0.3 1 92.81 186 ASP A CA 1
ATOM 1379 C C . ASP A 1 186 ? 12.961 -28.469 0.765 1 92.81 186 ASP A C 1
ATOM 1381 O O . ASP A 1 186 ? 13.625 -27.797 -0.026 1 92.81 186 ASP A O 1
ATOM 1385 N N . GLY A 1 187 ? 13.344 -28.656 2 1 89.06 187 GLY A N 1
ATOM 1386 C CA . GLY A 1 187 ? 14.398 -27.891 2.631 1 89.06 187 GLY A CA 1
ATOM 1387 C C . GLY A 1 187 ? 15.727 -28 1.911 1 89.06 187 GLY A C 1
ATOM 1388 O O . GLY A 1 187 ? 16.391 -27 1.66 1 89.06 187 GLY A O 1
ATOM 1389 N N . GLN A 1 188 ? 16.109 -29.172 1.604 1 90.12 188 GLN A N 1
ATOM 1390 C CA . GLN A 1 188 ? 17.375 -29.375 0.92 1 90.12 188 GLN A CA 1
ATOM 1391 C C . GLN A 1 188 ? 17.359 -28.766 -0.481 1 90.12 188 GLN A C 1
ATOM 1393 O O . GLN A 1 188 ? 18.312 -28.109 -0.894 1 90.12 188 GLN A O 1
ATOM 1398 N N . ALA A 1 189 ? 16.328 -28.984 -1.176 1 93.81 189 ALA A N 1
ATOM 1399 C CA . ALA A 1 189 ? 16.172 -28.422 -2.52 1 93.81 189 ALA A CA 1
ATOM 1400 C C . ALA A 1 189 ? 16.156 -26.906 -2.482 1 93.81 189 ALA A C 1
ATOM 1402 O O . ALA A 1 189 ? 16.766 -26.25 -3.328 1 93.81 189 ALA A O 1
ATOM 1403 N N . ALA A 1 190 ? 15.453 -26.359 -1.507 1 94.56 190 ALA A N 1
ATOM 1404 C CA . ALA A 1 190 ? 15.375 -24.906 -1.354 1 94.56 190 ALA A CA 1
ATOM 1405 C C . ALA A 1 190 ? 16.766 -24.312 -1.095 1 94.56 190 ALA A C 1
ATOM 1407 O O . ALA A 1 190 ? 17.109 -23.266 -1.642 1 94.56 190 ALA A O 1
ATOM 1408 N N . ALA A 1 191 ? 17.547 -24.953 -0.31 1 92.44 191 ALA A N 1
ATOM 1409 C CA . ALA A 1 191 ? 18.875 -24.484 0.056 1 92.44 191 ALA A CA 1
ATOM 1410 C C . ALA A 1 191 ? 19.797 -24.406 -1.166 1 92.44 191 ALA A C 1
ATOM 1412 O O . ALA A 1 191 ? 20.703 -23.594 -1.218 1 92.44 191 ALA A O 1
ATOM 1413 N N . GLU A 1 192 ? 19.484 -25.188 -2.145 1 94.5 192 GLU A N 1
ATOM 1414 C CA . GLU A 1 192 ? 20.328 -25.266 -3.336 1 94.5 192 GLU A CA 1
ATOM 1415 C C . GLU A 1 192 ? 19.781 -24.359 -4.449 1 94.5 192 GLU A C 1
ATOM 1417 O O . GLU A 1 192 ? 20.469 -24.125 -5.449 1 94.5 192 GLU A O 1
ATOM 1422 N N . ALA A 1 193 ? 18.641 -23.844 -4.219 1 97 193 ALA A N 1
ATOM 1423 C CA . ALA A 1 193 ? 17.969 -23.156 -5.328 1 97 193 ALA A CA 1
ATOM 1424 C C . ALA A 1 193 ? 17.734 -21.688 -5.004 1 97 193 ALA A C 1
ATOM 1426 O O . ALA A 1 193 ? 17.781 -20.828 -5.891 1 97 193 ALA A O 1
ATOM 1427 N N . SER A 1 194 ? 17.516 -21.328 -3.764 1 98 194 SER A N 1
ATOM 1428 C CA . SER A 1 194 ? 17.094 -19.969 -3.398 1 98 194 SER A CA 1
ATOM 1429 C C . SER A 1 194 ? 18.281 -19.016 -3.34 1 98 194 SER A C 1
ATOM 1431 O O . SER A 1 194 ? 19.312 -19.344 -2.738 1 98 194 SER A O 1
ATOM 1433 N N . LEU A 1 195 ? 18.156 -17.875 -3.926 1 97.75 195 LEU A N 1
ATOM 1434 C CA . LEU A 1 195 ? 19.188 -16.844 -3.854 1 97.75 195 LEU A CA 1
ATOM 1435 C C . LEU A 1 195 ? 18.984 -15.945 -2.645 1 97.75 195 LEU A C 1
ATOM 1437 O O . LEU A 1 195 ? 19.797 -15.062 -2.373 1 97.75 195 LEU A O 1
ATOM 1441 N N . ALA A 1 196 ? 17.938 -16.172 -1.888 1 97.31 196 ALA A N 1
ATOM 1442 C CA . ALA A 1 196 ? 17.594 -15.32 -0.746 1 97.31 196 ALA A CA 1
ATOM 1443 C C . ALA A 1 196 ? 18.547 -15.578 0.425 1 97.31 196 ALA A C 1
ATOM 1445 O O . ALA A 1 196 ? 18.812 -14.68 1.227 1 97.31 196 ALA A O 1
ATOM 1446 N N . ASP A 1 197 ? 19.047 -16.766 0.483 1 96.06 197 ASP A N 1
ATOM 1447 C CA . ASP A 1 197 ? 19.781 -17.188 1.676 1 96.06 197 ASP A CA 1
ATOM 1448 C C . ASP A 1 197 ? 21.281 -16.969 1.516 1 96.06 197 ASP A C 1
ATOM 1450 O O . ASP A 1 197 ? 21.859 -17.328 0.495 1 96.06 197 ASP A O 1
ATOM 1454 N N . ALA A 1 198 ? 21.891 -16.453 2.564 1 95.5 198 ALA A N 1
ATOM 1455 C CA . ALA A 1 198 ? 23.328 -16.188 2.545 1 95.5 198 ALA A CA 1
ATOM 1456 C C . ALA A 1 198 ? 24.125 -17.469 2.473 1 95.5 198 ALA A C 1
ATOM 1458 O O . ALA A 1 198 ? 25.266 -17.484 2.004 1 95.5 198 ALA A O 1
ATOM 1459 N N . SER A 1 199 ? 23.547 -18.562 2.932 1 92.69 199 SER A N 1
ATOM 1460 C CA . SER A 1 199 ? 24.219 -19.859 2.867 1 92.69 199 SER A CA 1
ATOM 1461 C C . SER A 1 199 ? 24.359 -20.328 1.426 1 92.69 199 SER A C 1
ATOM 1463 O O . SER A 1 199 ? 25.234 -21.156 1.122 1 92.69 199 SER A O 1
ATOM 1465 N N . THR A 1 200 ? 23.562 -19.875 0.546 1 93 200 THR A N 1
ATOM 1466 C CA . THR A 1 200 ? 23.609 -20.25 -0.863 1 93 200 THR A CA 1
ATOM 1467 C C . THR A 1 200 ? 24.531 -19.328 -1.643 1 93 200 THR A C 1
ATOM 1469 O O . THR A 1 200 ? 25.359 -19.797 -2.439 1 93 200 THR A O 1
ATOM 1472 N N . VAL A 1 201 ? 24.406 -18.062 -1.403 1 93.12 201 VAL A N 1
ATOM 1473 C CA . VAL A 1 201 ? 25.219 -17.078 -2.111 1 93.12 201 VAL A CA 1
ATOM 1474 C C . VAL A 1 201 ? 25.578 -15.938 -1.17 1 93.12 201 VAL A C 1
ATOM 1476 O O . VAL A 1 201 ? 24.703 -15.367 -0.512 1 93.12 201 VAL A O 1
ATOM 1479 N N . SER A 1 202 ? 26.844 -15.586 -1.117 1 93.19 202 SER A N 1
ATOM 1480 C CA . SER A 1 202 ? 27.375 -14.492 -0.306 1 93.19 202 SER A CA 1
ATOM 1481 C C . SER A 1 202 ? 28.672 -13.938 -0.896 1 93.19 202 SER A C 1
ATOM 1483 O O . SER A 1 202 ? 29.547 -14.695 -1.3 1 93.19 202 SER A O 1
ATOM 1485 N N . PRO A 1 203 ? 28.781 -12.594 -0.958 1 93.81 203 PRO A N 1
ATOM 1486 C CA . PRO A 1 203 ? 27.797 -11.555 -0.622 1 93.81 203 PRO A CA 1
ATOM 1487 C C . PRO A 1 203 ? 26.594 -11.547 -1.568 1 93.81 203 PRO A C 1
ATOM 1489 O O . PRO A 1 203 ? 26.625 -12.211 -2.605 1 93.81 203 PRO A O 1
ATOM 1492 N N . PHE A 1 204 ? 25.531 -10.898 -1.131 1 92.94 204 PHE A N 1
ATOM 1493 C CA . PHE A 1 204 ? 24.391 -10.742 -2.021 1 92.94 204 PHE A CA 1
ATOM 1494 C C . PHE A 1 204 ? 24.797 -10.062 -3.322 1 92.94 204 PHE A C 1
ATOM 1496 O O . PHE A 1 204 ? 25.469 -9.031 -3.303 1 92.94 204 PHE A O 1
ATOM 1503 N N . PRO A 1 205 ? 24.453 -10.664 -4.492 1 96.69 205 PRO A N 1
ATOM 1504 C CA . PRO A 1 205 ? 24.812 -9.992 -5.742 1 96.69 205 PRO A CA 1
ATOM 1505 C C . PRO A 1 205 ? 24.188 -8.602 -5.863 1 96.69 205 PRO A C 1
ATOM 1507 O O . PRO A 1 205 ? 23.031 -8.398 -5.469 1 96.69 205 PRO A O 1
ATOM 1510 N N . ASP A 1 206 ? 24.891 -7.656 -6.402 1 97.75 206 ASP A N 1
ATOM 1511 C CA . ASP A 1 206 ? 24.484 -6.254 -6.441 1 97.75 206 ASP A CA 1
ATOM 1512 C C . ASP A 1 206 ? 23.359 -6.039 -7.438 1 97.75 206 ASP A C 1
ATOM 1514 O O . ASP A 1 206 ? 22.703 -4.992 -7.43 1 97.75 206 ASP A O 1
ATOM 1518 N N . ASN A 1 207 ? 23.125 -7.059 -8.281 1 98.56 207 ASN A N 1
ATOM 1519 C CA . ASN A 1 207 ? 22.156 -6.852 -9.352 1 98.56 207 ASN A CA 1
ATOM 1520 C C . ASN A 1 207 ? 21.016 -7.871 -9.281 1 98.56 207 ASN A C 1
ATOM 1522 O O . ASN A 1 207 ? 20.406 -8.195 -10.305 1 98.56 207 ASN A O 1
ATOM 1526 N N . VAL A 1 208 ? 20.75 -8.453 -8.086 1 98.75 208 VAL A N 1
ATOM 1527 C CA . VAL A 1 208 ? 19.703 -9.453 -7.938 1 98.75 208 VAL A CA 1
ATOM 1528 C C . VAL A 1 208 ? 18.656 -8.953 -6.941 1 98.75 208 VAL A C 1
ATOM 1530 O O . VAL A 1 208 ? 19 -8.367 -5.91 1 98.75 208 VAL A O 1
ATOM 1533 N N . ILE A 1 209 ? 17.422 -9.086 -7.262 1 98.94 209 ILE A N 1
ATOM 1534 C CA . ILE A 1 209 ? 16.297 -8.898 -6.355 1 98.94 209 ILE A CA 1
ATOM 1535 C C . ILE A 1 209 ? 15.523 -10.203 -6.207 1 98.94 209 ILE A C 1
ATOM 1537 O O . ILE A 1 209 ? 15.195 -10.859 -7.203 1 98.94 209 ILE A O 1
ATOM 1541 N N . VAL A 1 210 ? 15.305 -10.648 -4.996 1 98.94 210 VAL A N 1
ATOM 1542 C CA . VAL A 1 210 ? 14.477 -11.82 -4.711 1 98.94 210 VAL A CA 1
ATOM 1543 C C . VAL A 1 210 ? 13.195 -11.391 -4.012 1 98.94 210 VAL A C 1
ATOM 1545 O O . VAL A 1 210 ? 13.234 -10.648 -3.029 1 98.94 210 VAL A O 1
ATOM 1548 N N . PHE A 1 211 ? 12.055 -11.805 -4.504 1 98.88 211 PHE A N 1
ATOM 1549 C CA . PHE A 1 211 ? 10.766 -11.555 -3.865 1 98.88 211 PHE A CA 1
ATOM 1550 C C . PHE A 1 211 ? 10.305 -12.773 -3.08 1 98.88 211 PHE A C 1
ATOM 1552 O O . PHE A 1 211 ? 10.398 -13.906 -3.566 1 98.88 211 PHE A O 1
ATOM 1559 N N . ARG A 1 212 ? 9.844 -12.555 -1.878 1 98.62 212 ARG A N 1
ATOM 1560 C CA . ARG A 1 212 ? 9.273 -13.562 -1.001 1 98.62 212 ARG A CA 1
ATOM 1561 C C . ARG A 1 212 ? 7.875 -13.164 -0.539 1 98.62 212 ARG A C 1
ATOM 1563 O O . ARG A 1 212 ? 7.68 -12.062 -0.017 1 98.62 212 ARG A O 1
ATOM 1570 N N . SER A 1 213 ? 6.945 -14.086 -0.742 1 97.69 213 SER A N 1
ATOM 1571 C CA . SER A 1 213 ? 5.57 -13.836 -0.32 1 97.69 213 SER A CA 1
ATOM 1572 C C . SER A 1 213 ? 5.309 -14.398 1.074 1 97.69 213 SER A C 1
ATOM 1574 O O . SER A 1 213 ? 5.836 -15.453 1.433 1 97.69 213 SER A O 1
ATOM 1576 N N . MET A 1 214 ? 4.5 -13.727 1.828 1 97.69 214 MET A N 1
ATOM 1577 C CA . MET A 1 214 ? 4.016 -14.242 3.105 1 97.69 214 MET A CA 1
ATOM 1578 C C . MET A 1 214 ? 2.527 -14.57 3.033 1 97.69 214 MET A C 1
ATOM 1580 O O . MET A 1 214 ? 1.928 -14.977 4.031 1 97.69 214 MET A O 1
ATOM 1584 N N . THR A 1 215 ? 1.927 -14.375 1.882 1 95.06 215 THR A N 1
ATOM 1585 C CA . THR A 1 215 ? 0.474 -14.422 1.764 1 95.06 215 THR A CA 1
ATOM 1586 C C . THR A 1 215 ? 0.006 -15.844 1.454 1 95.06 215 THR A C 1
ATOM 1588 O O . THR A 1 215 ? -1.099 -16.234 1.835 1 95.06 215 THR A O 1
ATOM 1591 N N . LYS A 1 216 ? 0.853 -16.641 0.805 1 94.12 216 LYS A N 1
ATOM 1592 C CA . LYS A 1 216 ? 0.446 -17.969 0.318 1 94.12 216 LYS A CA 1
ATOM 1593 C C . LYS A 1 216 ? 0.597 -19.016 1.405 1 94.12 216 LYS A C 1
ATOM 1595 O O . LYS A 1 216 ? -0.369 -19.703 1.752 1 94.12 216 LYS A O 1
ATOM 1600 N N . THR A 1 217 ? 1.757 -19.062 1.937 1 95.38 217 THR A N 1
ATOM 1601 C CA . THR A 1 217 ? 2.098 -20.094 2.918 1 95.38 217 THR A CA 1
ATOM 1602 C C . THR A 1 217 ? 1.259 -19.922 4.184 1 95.38 217 THR A C 1
ATOM 1604 O O . THR A 1 217 ? 0.825 -20.906 4.777 1 95.38 217 THR A O 1
ATOM 1607 N N . TRP A 1 218 ? 0.988 -18.688 4.535 1 97.31 218 TRP A N 1
ATOM 1608 C CA . TRP A 1 218 ? 0.377 -18.438 5.836 1 97.31 218 TRP A CA 1
ATOM 1609 C C . TRP A 1 218 ? -1.078 -18 5.676 1 97.31 218 TRP A C 1
ATOM 1611 O O . TRP A 1 218 ? -1.717 -17.578 6.645 1 97.31 218 TRP A O 1
ATOM 1621 N N . ALA A 1 219 ? -1.564 -18.047 4.5 1 96.38 219 ALA A N 1
ATOM 1622 C CA . ALA A 1 219 ? -2.967 -17.797 4.176 1 96.38 219 ALA A CA 1
ATOM 1623 C C . ALA A 1 219 ? -3.416 -16.438 4.68 1 96.38 219 ALA A C 1
ATOM 1625 O O . ALA A 1 219 ? -4.422 -16.328 5.383 1 96.38 219 ALA A O 1
ATOM 1626 N N . ILE A 1 220 ? -2.738 -15.438 4.23 1 97.81 220 ILE A N 1
ATOM 1627 C CA . ILE A 1 220 ? -3.139 -14.078 4.566 1 97.81 220 ILE A CA 1
ATOM 1628 C C . ILE A 1 220 ? -3.119 -13.211 3.307 1 97.81 220 ILE A C 1
ATOM 1630 O O . ILE A 1 220 ? -2.625 -12.078 3.33 1 97.81 220 ILE A O 1
ATOM 1634 N N . ALA A 1 221 ? -3.6 -13.797 2.182 1 96.31 221 ALA A N 1
ATOM 1635 C CA . ALA A 1 221 ? -3.656 -13.07 0.915 1 96.31 221 ALA A CA 1
ATOM 1636 C C . ALA A 1 221 ? -4.371 -11.727 1.08 1 96.31 221 ALA A C 1
ATOM 1638 O O . ALA A 1 221 ? -4.016 -10.742 0.428 1 96.31 221 ALA A O 1
ATOM 1639 N N . GLY A 1 222 ? -5.277 -11.625 1.98 1 97.38 222 GLY A N 1
ATOM 1640 C CA . GLY A 1 222 ? -6.07 -10.422 2.193 1 97.38 222 GLY A CA 1
ATOM 1641 C C . GLY A 1 222 ? -5.32 -9.336 2.951 1 97.38 222 GLY A C 1
ATOM 1642 O O . GLY A 1 222 ? -5.758 -8.188 2.994 1 97.38 222 GLY A O 1
ATOM 1643 N N . LEU A 1 223 ? -4.238 -9.648 3.6 1 98.06 223 LEU A N 1
ATOM 1644 C CA . LEU A 1 223 ? -3.486 -8.672 4.391 1 98.06 223 LEU A CA 1
ATOM 1645 C C . LEU A 1 223 ? -2.373 -8.047 3.564 1 98.06 223 LEU A C 1
ATOM 1647 O O . LEU A 1 223 ? -1.864 -6.977 3.912 1 98.06 223 LEU A O 1
ATOM 1651 N N . ARG A 1 224 ? -1.982 -8.711 2.461 1 97.31 224 ARG A N 1
ATOM 1652 C CA . ARG A 1 224 ? -0.98 -8.227 1.517 1 97.31 224 ARG A CA 1
ATOM 1653 C C . ARG A 1 224 ? 0.37 -8.039 2.201 1 97.31 224 ARG A C 1
ATOM 1655 O O . ARG A 1 224 ? 0.801 -6.906 2.436 1 97.31 224 ARG A O 1
ATOM 1662 N N . CYS A 1 225 ? 1.114 -9.086 2.443 1 98.5 225 CYS A N 1
ATOM 1663 C CA . CYS A 1 225 ? 2.412 -9.055 3.107 1 98.5 225 CYS A CA 1
ATOM 1664 C C . CYS A 1 225 ? 3.465 -9.789 2.285 1 98.5 225 CYS A C 1
ATOM 1666 O O . CYS A 1 225 ? 3.207 -10.875 1.762 1 98.5 225 CYS A O 1
ATOM 1668 N N . GLY A 1 226 ? 4.594 -9.281 2.166 1 98.56 226 GLY A N 1
ATOM 1669 C CA . GLY A 1 226 ? 5.77 -9.852 1.531 1 98.56 226 GLY A CA 1
ATOM 1670 C C . GLY A 1 226 ? 7.02 -9.008 1.717 1 98.56 226 GLY A C 1
ATOM 1671 O O . GLY A 1 226 ? 7.027 -8.07 2.512 1 98.56 226 GLY A O 1
ATOM 1672 N N . TYR A 1 227 ? 8.086 -9.414 1.057 1 98.88 227 TYR A N 1
ATOM 1673 C CA . TYR A 1 227 ? 9.312 -8.625 1.16 1 98.88 227 TYR A CA 1
ATOM 1674 C C . TYR A 1 227 ? 10.25 -8.93 -0.002 1 98.88 227 TYR A C 1
ATOM 1676 O O . TYR A 1 227 ? 10.047 -9.891 -0.744 1 98.88 227 TYR A O 1
ATOM 1684 N N . ALA A 1 228 ? 11.203 -8.047 -0.209 1 98.88 228 ALA A N 1
ATOM 1685 C CA . ALA A 1 228 ? 12.281 -8.195 -1.176 1 98.88 228 ALA A CA 1
ATOM 1686 C C . ALA A 1 228 ? 13.633 -8.289 -0.474 1 98.88 228 ALA A C 1
ATOM 1688 O O . ALA A 1 228 ? 13.844 -7.68 0.576 1 98.88 228 ALA A O 1
ATOM 1689 N N . LEU A 1 229 ? 14.461 -9.07 -0.986 1 98.88 229 LEU A N 1
ATOM 1690 C CA . LEU A 1 229 ? 15.867 -9.117 -0.606 1 98.88 229 LEU A CA 1
ATOM 1691 C C . LEU A 1 229 ? 16.75 -8.633 -1.749 1 98.88 229 LEU A C 1
ATOM 1693 O O . LEU A 1 229 ? 16.453 -8.875 -2.92 1 98.88 229 LEU A O 1
ATOM 1697 N N . GLY A 1 230 ? 17.828 -7.957 -1.487 1 98.75 230 GLY A N 1
ATOM 1698 C CA . GLY A 1 230 ? 18.781 -7.406 -2.436 1 98.75 230 GLY A CA 1
ATOM 1699 C C . GLY A 1 230 ? 19.828 -6.535 -1.78 1 98.75 230 GLY A C 1
ATOM 1700 O O . GLY A 1 230 ? 19.844 -6.387 -0.557 1 98.75 230 GLY A O 1
ATOM 1701 N N . SER A 1 231 ? 20.75 -6.004 -2.623 1 98.31 231 SER A N 1
ATOM 1702 C CA . SER A 1 231 ? 21.719 -5.051 -2.086 1 98.31 231 SER A CA 1
ATOM 1703 C C . SER A 1 231 ? 21.016 -3.789 -1.582 1 98.31 231 SER A C 1
ATOM 1705 O O . SER A 1 231 ? 19.984 -3.395 -2.111 1 98.31 231 SER A O 1
ATOM 1707 N N . PRO A 1 232 ? 21.609 -3.189 -0.504 1 98.19 232 PRO A N 1
ATOM 1708 C CA . PRO A 1 232 ? 21 -1.974 0.041 1 98.19 232 PRO A CA 1
ATOM 1709 C C . PRO A 1 232 ? 20.781 -0.895 -1.018 1 98.19 232 PRO A C 1
ATOM 1711 O O . PRO A 1 232 ? 19.734 -0.263 -1.057 1 98.19 232 PRO A O 1
ATOM 1714 N N . GLU A 1 233 ? 21.734 -0.713 -1.85 1 98.25 233 GLU A N 1
ATOM 1715 C CA . GLU A 1 233 ? 21.641 0.317 -2.879 1 98.25 233 GLU A CA 1
ATOM 1716 C C . GLU A 1 233 ? 20.516 0.028 -3.852 1 98.25 233 GLU A C 1
ATOM 1718 O O . GLU A 1 233 ? 19.734 0.927 -4.203 1 98.25 233 GLU A O 1
ATOM 1723 N N . LEU A 1 234 ? 20.391 -1.203 -4.32 1 98.69 234 LEU A N 1
ATOM 1724 C CA . LEU A 1 234 ? 19.359 -1.577 -5.277 1 98.69 234 LEU A CA 1
ATOM 1725 C C . LEU A 1 234 ? 17.969 -1.475 -4.645 1 98.69 234 LEU A C 1
ATOM 1727 O O . LEU A 1 234 ? 17.031 -1.008 -5.281 1 98.69 234 LEU A O 1
ATOM 1731 N N . LEU A 1 235 ? 17.859 -1.879 -3.367 1 98.69 235 LEU A N 1
ATOM 1732 C CA . LEU A 1 235 ? 16.578 -1.81 -2.678 1 98.69 235 LEU A CA 1
ATOM 1733 C C . LEU A 1 235 ? 16.172 -0.36 -2.432 1 98.69 235 LEU A C 1
ATOM 1735 O O . LEU A 1 235 ? 14.984 -0.028 -2.477 1 98.69 235 LEU A O 1
ATOM 1739 N N . GLU A 1 236 ? 17.156 0.47 -2.139 1 97.88 236 GLU A N 1
ATOM 1740 C CA . GLU A 1 236 ? 16.859 1.894 -1.996 1 97.88 236 GLU A CA 1
ATOM 1741 C C . GLU A 1 236 ? 16.297 2.475 -3.291 1 97.88 236 GLU A C 1
ATOM 1743 O O . GLU A 1 236 ? 15.32 3.221 -3.268 1 97.88 236 GLU A O 1
ATOM 1748 N N . ARG A 1 237 ? 16.875 2.109 -4.387 1 98.12 237 ARG A N 1
ATOM 1749 C CA . ARG A 1 237 ? 16.391 2.557 -5.684 1 98.12 237 ARG A CA 1
ATOM 1750 C C . ARG A 1 237 ? 14.992 2.01 -5.961 1 98.12 237 ARG A C 1
ATOM 1752 O O . ARG A 1 237 ? 14.125 2.73 -6.457 1 98.12 237 ARG A O 1
ATOM 1759 N N . LEU A 1 238 ? 14.805 0.768 -5.582 1 98.62 238 LEU A N 1
ATOM 1760 C CA . LEU A 1 238 ? 13.508 0.137 -5.805 1 98.62 238 LEU A CA 1
ATOM 1761 C C . LEU A 1 238 ? 12.422 0.829 -4.988 1 98.62 238 LEU A C 1
ATOM 1763 O O . LEU A 1 238 ? 11.312 1.032 -5.477 1 98.62 238 LEU A O 1
ATOM 1767 N N . GLY A 1 239 ? 12.742 1.198 -3.777 1 97.81 239 GLY A N 1
ATOM 1768 C CA . GLY A 1 239 ? 11.75 1.716 -2.846 1 97.81 239 GLY A CA 1
ATOM 1769 C C . GLY A 1 239 ? 11.625 3.227 -2.889 1 97.81 239 GLY A C 1
ATOM 1770 O O . GLY A 1 239 ? 10.852 3.812 -2.123 1 97.81 239 GLY A O 1
ATOM 1771 N N . ARG A 1 240 ? 12.266 3.916 -3.729 1 95.81 240 ARG A N 1
ATOM 1772 C CA . ARG A 1 240 ? 12.445 5.363 -3.691 1 95.81 240 ARG A CA 1
ATOM 1773 C C . ARG A 1 240 ? 11.109 6.082 -3.875 1 95.81 240 ARG A C 1
ATOM 1775 O O . ARG A 1 240 ? 10.898 7.156 -3.309 1 95.81 240 ARG A O 1
ATOM 1782 N N . LEU A 1 241 ? 10.188 5.457 -4.562 1 95.94 241 LEU A N 1
ATOM 1783 C CA . LEU A 1 241 ? 8.969 6.164 -4.922 1 95.94 241 LEU A CA 1
ATOM 1784 C C . LEU A 1 241 ? 7.82 5.777 -3.992 1 95.94 241 LEU A C 1
ATOM 1786 O O . LEU A 1 241 ? 6.684 6.215 -4.184 1 95.94 241 LEU A O 1
ATOM 1790 N N . ARG A 1 242 ? 8.102 4.965 -2.994 1 96.62 242 ARG A N 1
ATOM 1791 C CA . ARG A 1 242 ? 7.059 4.492 -2.088 1 96.62 242 ARG A CA 1
ATOM 1792 C C . ARG A 1 242 ? 6.586 5.609 -1.167 1 96.62 242 ARG A C 1
ATOM 1794 O O . ARG A 1 242 ? 7.324 6.559 -0.901 1 96.62 242 ARG A O 1
ATOM 1801 N N . PRO A 1 243 ? 5.34 5.492 -0.725 1 94.69 243 PRO A N 1
ATOM 1802 C CA . PRO A 1 243 ? 4.863 6.449 0.273 1 94.69 243 PRO A CA 1
ATOM 1803 C C . PRO A 1 243 ? 5.551 6.285 1.627 1 94.69 243 PRO A C 1
ATOM 1805 O O . PRO A 1 243 ? 6.199 5.266 1.873 1 94.69 243 PRO A O 1
ATOM 1808 N N . HIS A 1 244 ? 5.582 7.254 2.525 1 87.75 244 HIS A N 1
ATOM 1809 C CA . HIS A 1 244 ? 6.215 7.25 3.838 1 87.75 244 HIS A CA 1
ATOM 1810 C C . HIS A 1 244 ? 5.734 6.07 4.68 1 87.75 244 HIS A C 1
ATOM 1812 O O . HIS A 1 244 ? 6.539 5.402 5.336 1 87.75 244 HIS A O 1
ATOM 1818 N N . TRP A 1 245 ? 4.566 5.676 4.82 1 91.94 245 TRP A N 1
ATOM 1819 C CA . TRP A 1 245 ? 3.99 4.523 5.504 1 91.94 245 TRP A CA 1
ATOM 1820 C C . TRP A 1 245 ? 3.447 3.514 4.5 1 91.94 245 TRP A C 1
ATOM 1822 O O . TRP A 1 245 ? 2.232 3.395 4.32 1 91.94 245 TRP A O 1
ATOM 1832 N N . PRO A 1 246 ? 4.438 2.764 4.016 1 95.12 246 PRO A N 1
ATOM 1833 C CA . PRO A 1 246 ? 4.004 1.856 2.951 1 95.12 246 PRO A CA 1
ATOM 1834 C C . PRO A 1 246 ? 3.232 0.651 3.482 1 95.12 246 PRO A C 1
ATOM 1836 O O . PRO A 1 246 ? 2.559 -0.042 2.715 1 95.12 246 PRO A O 1
ATOM 1839 N N . LEU A 1 247 ? 3.381 0.365 4.785 1 97.81 247 LEU A N 1
ATOM 1840 C CA . LEU A 1 247 ? 2.666 -0.741 5.414 1 97.81 247 LEU A CA 1
ATOM 1841 C C . LEU A 1 247 ? 1.898 -0.265 6.641 1 97.81 247 LEU A C 1
ATOM 1843 O O . LEU A 1 247 ? 2.324 0.672 7.32 1 97.81 247 LEU A O 1
ATOM 1847 N N . GLY A 1 248 ? 0.787 -0.888 6.91 1 98.19 248 GLY A N 1
ATOM 1848 C CA . GLY A 1 248 ? 0.008 -0.607 8.102 1 98.19 248 GLY A CA 1
ATOM 1849 C C . GLY A 1 248 ? 0.472 -1.391 9.32 1 98.19 248 GLY A C 1
ATOM 1850 O O . GLY A 1 248 ? 1.275 -2.316 9.195 1 98.19 248 GLY A O 1
ATOM 1851 N N . THR A 1 249 ? -0.075 -1.038 10.422 1 98.38 249 THR A N 1
ATOM 1852 C CA . THR A 1 249 ? 0.284 -1.61 11.711 1 98.38 249 THR A CA 1
ATOM 1853 C C . THR A 1 249 ? -0.024 -3.105 11.75 1 98.38 249 THR A C 1
ATOM 1855 O O . THR A 1 249 ? 0.798 -3.902 12.203 1 98.38 249 THR A O 1
ATOM 1858 N N . LEU A 1 250 ? -1.133 -3.531 11.25 1 98.81 250 LEU A N 1
ATOM 1859 C CA . LEU A 1 250 ? -1.551 -4.926 11.328 1 98.81 250 LEU A CA 1
ATOM 1860 C C . LEU A 1 250 ? -0.687 -5.805 10.43 1 98.81 250 LEU A C 1
ATOM 1862 O O . LEU A 1 250 ? -0.41 -6.961 10.758 1 98.81 250 LEU A O 1
ATOM 1866 N N . GLN A 1 251 ? -0.294 -5.301 9.281 1 98.69 251 GLN A N 1
ATOM 1867 C CA . GLN A 1 251 ? 0.646 -6.016 8.422 1 98.69 251 GLN A CA 1
ATOM 1868 C C . GLN A 1 251 ? 1.969 -6.262 9.148 1 98.69 251 GLN A C 1
ATOM 1870 O O . GLN A 1 251 ? 2.471 -7.391 9.164 1 98.69 251 GLN A O 1
ATOM 1875 N N . LEU A 1 252 ? 2.48 -5.188 9.758 1 98.69 252 LEU A N 1
ATOM 1876 C CA . LEU A 1 252 ? 3.771 -5.293 10.43 1 98.69 252 LEU A CA 1
ATOM 1877 C C . LEU A 1 252 ? 3.705 -6.297 11.578 1 98.69 252 LEU A C 1
ATOM 1879 O O . LEU A 1 252 ? 4.633 -7.086 11.766 1 98.69 252 LEU A O 1
ATOM 1883 N N . ARG A 1 253 ? 2.617 -6.289 12.32 1 98.56 253 ARG A N 1
ATOM 1884 C CA . ARG A 1 253 ? 2.443 -7.246 13.406 1 98.56 253 ARG A CA 1
ATOM 1885 C C . ARG A 1 253 ? 2.393 -8.672 12.875 1 98.56 253 ARG A C 1
ATOM 1887 O O . ARG A 1 253 ? 3.02 -9.57 13.445 1 98.56 253 ARG A O 1
ATOM 1894 N N . ALA A 1 254 ? 1.69 -8.883 11.844 1 98.81 254 ALA A N 1
ATOM 1895 C CA . ALA A 1 254 ? 1.596 -10.211 11.234 1 98.81 254 ALA A CA 1
ATOM 1896 C C . ALA A 1 254 ? 2.955 -10.68 10.727 1 98.81 254 ALA A C 1
ATOM 1898 O O . ALA A 1 254 ? 3.359 -11.82 10.969 1 98.81 254 ALA A O 1
ATOM 1899 N N . MET A 1 255 ? 3.648 -9.773 10.031 1 98.81 255 MET A N 1
ATOM 1900 C CA . MET A 1 255 ? 4.957 -10.109 9.477 1 98.81 255 MET A CA 1
ATOM 1901 C C . MET A 1 255 ? 5.938 -10.492 10.586 1 98.81 255 MET A C 1
ATOM 1903 O O . MET A 1 255 ? 6.719 -11.43 10.422 1 98.81 255 MET A O 1
ATOM 1907 N N . LEU A 1 256 ? 5.855 -9.766 11.688 1 98.75 256 LEU A N 1
ATOM 1908 C CA . LEU A 1 256 ? 6.746 -10.062 12.805 1 98.75 256 LEU A CA 1
ATOM 1909 C C . LEU A 1 256 ? 6.484 -11.461 13.352 1 98.75 256 LEU A C 1
ATOM 1911 O O . LEU A 1 256 ? 7.422 -12.234 13.555 1 98.75 256 LEU A O 1
ATOM 1915 N N . GLU A 1 257 ? 5.223 -11.773 13.578 1 98.69 257 GLU A N 1
ATOM 1916 C CA . GLU A 1 257 ? 4.867 -13.078 14.125 1 98.69 257 GLU A CA 1
ATOM 1917 C C . GLU A 1 257 ? 5.262 -14.203 13.18 1 98.69 257 GLU A C 1
ATOM 1919 O O . GLU A 1 257 ? 5.766 -15.242 13.609 1 98.69 257 GLU A O 1
ATOM 1924 N N . ILE A 1 258 ? 5.047 -14.008 11.898 1 98.62 258 ILE A N 1
ATOM 1925 C CA . ILE A 1 258 ? 5.441 -15 10.906 1 98.62 258 ILE A CA 1
ATOM 1926 C C . ILE A 1 258 ? 6.953 -15.195 10.945 1 98.62 258 ILE A C 1
ATOM 1928 O O . ILE A 1 258 ? 7.438 -16.328 10.992 1 98.62 258 ILE A O 1
ATOM 1932 N N . ALA A 1 259 ? 7.668 -14.078 10.938 1 98.62 259 ALA A N 1
ATOM 1933 C CA . ALA A 1 259 ? 9.125 -14.148 10.938 1 98.62 259 ALA A CA 1
ATOM 1934 C C . ALA A 1 259 ? 9.641 -14.898 12.164 1 98.62 259 ALA A C 1
ATOM 1936 O O . ALA A 1 259 ? 10.586 -15.68 12.078 1 98.62 259 ALA A O 1
ATOM 1937 N N . ARG A 1 260 ? 9 -14.734 13.25 1 98.06 260 ARG A N 1
ATOM 1938 C CA . ARG A 1 260 ? 9.445 -15.328 14.508 1 98.06 260 ARG A CA 1
ATOM 1939 C C . ARG A 1 260 ? 9.109 -16.812 14.562 1 98.06 260 ARG A C 1
ATOM 1941 O O . ARG A 1 260 ? 9.82 -17.594 15.195 1 98.06 260 ARG A O 1
ATOM 1948 N N . ARG A 1 261 ? 8.086 -17.234 13.844 1 97.62 261 ARG A N 1
ATOM 1949 C CA . ARG A 1 261 ? 7.574 -18.594 14.047 1 97.62 261 ARG A CA 1
ATOM 1950 C C . ARG A 1 261 ? 7.883 -19.469 12.844 1 97.62 261 ARG A C 1
ATOM 1952 O O . ARG A 1 261 ? 7.785 -20.703 12.922 1 97.62 261 ARG A O 1
ATOM 1959 N N . SER A 1 262 ? 8.266 -18.922 11.742 1 96.06 262 SER A N 1
ATOM 1960 C CA . SER A 1 262 ? 8.391 -19.656 10.484 1 96.06 262 SER A CA 1
ATOM 1961 C C . SER A 1 262 ? 9.406 -20.781 10.602 1 96.06 262 SER A C 1
ATOM 1963 O O . SER A 1 262 ? 9.164 -21.891 10.109 1 96.06 262 SER A O 1
ATOM 1965 N N . GLY A 1 263 ? 10.547 -20.516 11.242 1 93.69 263 GLY A N 1
ATOM 1966 C CA . GLY A 1 263 ? 11.578 -21.531 11.375 1 93.69 263 GLY A CA 1
ATOM 1967 C C . GLY A 1 263 ? 11.078 -22.828 12.008 1 93.69 263 GLY A C 1
ATOM 1968 O O . GLY A 1 263 ? 11.469 -23.922 11.594 1 93.69 263 GLY A O 1
ATOM 1969 N N . GLN A 1 264 ? 10.25 -22.703 12.922 1 95.75 264 GLN A N 1
ATOM 1970 C CA . GLN A 1 264 ? 9.734 -23.859 13.656 1 95.75 264 GLN A CA 1
ATOM 1971 C C . GLN A 1 264 ? 8.586 -24.531 12.906 1 95.75 264 GLN A C 1
ATOM 1973 O O . GLN A 1 264 ? 8.422 -25.75 12.969 1 95.75 264 GLN A O 1
ATOM 1978 N N . LEU A 1 265 ? 7.832 -23.812 12.164 1 96.5 265 LE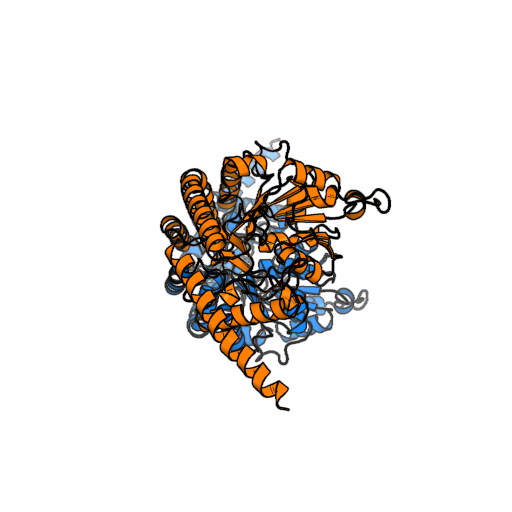U A N 1
ATOM 1979 C CA . LEU A 1 265 ? 6.57 -24.312 11.625 1 96.5 265 LEU A CA 1
ATOM 1980 C C . LEU A 1 265 ? 6.754 -24.828 10.195 1 96.5 265 LEU A C 1
ATOM 1982 O O . LEU A 1 265 ? 6.039 -25.734 9.766 1 96.5 265 LEU A O 1
ATOM 1986 N N . LEU A 1 266 ? 7.676 -24.359 9.438 1 96.31 266 LEU A N 1
ATOM 1987 C CA . LEU A 1 266 ? 7.797 -24.609 8 1 96.31 266 LEU A CA 1
ATOM 1988 C C . LEU A 1 266 ? 8.156 -26.062 7.719 1 96.31 266 LEU A C 1
ATOM 1990 O O . LEU A 1 266 ? 7.637 -26.656 6.773 1 96.31 266 LEU A O 1
ATOM 1994 N N . PRO A 1 267 ? 9.031 -26.672 8.562 1 96.19 267 PRO A N 1
ATOM 1995 C CA . PRO A 1 267 ? 9.383 -28.062 8.25 1 96.19 267 PRO A CA 1
ATOM 1996 C C . PRO A 1 267 ? 8.156 -28.984 8.172 1 96.19 267 PRO A C 1
ATOM 1998 O O . PRO A 1 267 ? 8.047 -29.781 7.25 1 96.19 267 PRO A O 1
ATOM 2001 N N . ALA A 1 268 ? 7.234 -28.859 9.062 1 95.75 268 ALA A N 1
ATOM 2002 C CA . ALA A 1 268 ? 6.031 -29.672 9.047 1 95.75 268 ALA A CA 1
ATOM 2003 C C . ALA A 1 268 ? 5.156 -29.359 7.84 1 95.75 268 ALA A C 1
ATOM 2005 O O . ALA A 1 268 ? 4.582 -30.25 7.223 1 95.75 268 ALA A O 1
ATOM 2006 N N . ILE A 1 269 ? 5.047 -28.141 7.5 1 95.31 269 ILE A N 1
ATOM 2007 C CA . ILE A 1 269 ? 4.258 -27.703 6.352 1 95.31 269 ILE A CA 1
ATOM 2008 C C . ILE A 1 269 ? 4.867 -28.25 5.066 1 95.31 269 ILE A C 1
ATOM 2010 O O . ILE A 1 269 ? 4.156 -28.797 4.219 1 95.31 269 ILE A O 1
ATOM 2014 N N . ARG A 1 270 ? 6.18 -28.188 4.953 1 96.31 270 ARG A N 1
ATOM 2015 C CA . ARG A 1 270 ? 6.902 -28.719 3.793 1 96.31 270 ARG A CA 1
ATOM 2016 C C . ARG A 1 270 ? 6.656 -30.203 3.623 1 96.31 270 ARG A C 1
ATOM 2018 O O . ARG A 1 270 ? 6.383 -30.672 2.518 1 96.31 270 ARG A O 1
ATOM 2025 N N . ALA A 1 271 ? 6.766 -30.844 4.707 1 96.12 271 ALA A N 1
ATOM 2026 C CA . ALA A 1 271 ? 6.594 -32.281 4.664 1 96.12 271 ALA A CA 1
ATOM 2027 C C . ALA A 1 271 ? 5.184 -32.656 4.219 1 96.12 271 ALA A C 1
ATOM 2029 O O . ALA A 1 271 ? 5.004 -33.594 3.412 1 96.12 271 ALA A O 1
ATOM 2030 N N . GLU A 1 272 ? 4.23 -31.969 4.742 1 95.06 272 GLU A N 1
ATOM 2031 C CA . GLU A 1 272 ? 2.838 -32.219 4.383 1 95.06 272 GLU A CA 1
ATOM 2032 C C . GLU A 1 272 ? 2.592 -31.969 2.9 1 95.06 272 GLU A C 1
ATOM 2034 O O . GLU A 1 272 ? 2.006 -32.781 2.205 1 95.06 272 GLU A O 1
ATOM 2039 N N . ILE A 1 273 ? 3.035 -30.859 2.41 1 95.69 273 ILE A N 1
ATOM 2040 C CA . ILE A 1 273 ? 2.826 -30.469 1.02 1 95.69 273 ILE A CA 1
ATOM 2041 C C . ILE A 1 273 ? 3.566 -31.438 0.1 1 95.69 273 ILE A C 1
ATOM 2043 O O . ILE A 1 273 ? 3.023 -31.875 -0.919 1 95.69 273 ILE A O 1
ATOM 2047 N N . ALA A 1 274 ? 4.762 -31.797 0.496 1 96.44 274 ALA A N 1
ATOM 2048 C CA . ALA A 1 274 ? 5.547 -32.719 -0.303 1 96.44 274 ALA A CA 1
ATOM 2049 C C . ALA A 1 274 ? 4.848 -34.094 -0.401 1 96.44 274 ALA A C 1
ATOM 2051 O O . ALA A 1 274 ? 4.793 -34.688 -1.478 1 96.44 274 ALA A O 1
ATOM 2052 N N . SER A 1 275 ? 4.363 -34.531 0.681 1 96.88 275 SER A N 1
ATOM 2053 C CA . SER A 1 275 ? 3.666 -35.812 0.717 1 96.88 275 SER A CA 1
ATOM 2054 C C . SER A 1 275 ? 2.414 -35.781 -0.154 1 96.88 275 SER A C 1
ATOM 2056 O O . SER A 1 275 ? 2.197 -36.688 -0.97 1 96.88 275 SER A O 1
ATOM 2058 N N . GLN A 1 276 ? 1.64 -34.781 0.025 1 96.88 276 GLN A N 1
ATOM 2059 C CA . GLN A 1 276 ? 0.409 -34.656 -0.748 1 96.88 276 GLN A CA 1
ATOM 2060 C C . GLN A 1 276 ? 0.709 -34.469 -2.234 1 96.88 276 GLN A C 1
ATOM 2062 O O . GLN A 1 276 ? 0.003 -35.031 -3.082 1 96.88 276 GLN A O 1
ATOM 2067 N N . ARG A 1 277 ? 1.698 -33.719 -2.537 1 97.62 277 ARG A N 1
ATOM 2068 C CA . ARG A 1 277 ? 2.094 -33.531 -3.926 1 97.62 277 ARG A CA 1
ATOM 2069 C C . ARG A 1 277 ? 2.48 -34.844 -4.594 1 97.62 277 ARG A C 1
ATOM 2071 O O . ARG A 1 277 ? 2.023 -35.125 -5.699 1 97.62 277 ARG A O 1
ATOM 2078 N N . GLY A 1 278 ? 3.338 -35.562 -3.891 1 97.56 278 GLY A N 1
ATOM 2079 C CA . GLY A 1 278 ? 3.732 -36.875 -4.426 1 97.56 278 GLY A CA 1
ATOM 2080 C C . GLY A 1 278 ? 2.559 -37.812 -4.676 1 97.56 278 GLY A C 1
ATOM 2081 O O . GLY A 1 278 ? 2.48 -38.438 -5.723 1 97.56 278 GLY A O 1
ATOM 2082 N N . GLN A 1 279 ? 1.671 -37.875 -3.721 1 98.12 279 GLN A N 1
ATOM 2083 C CA . GLN A 1 279 ? 0.479 -38.688 -3.865 1 98.12 279 GLN A CA 1
ATOM 2084 C C . GLN A 1 279 ? -0.393 -38.219 -5.02 1 98.12 279 GLN A C 1
ATOM 2086 O O . GLN A 1 279 ? -0.899 -39 -5.805 1 98.12 279 GLN A O 1
ATOM 2091 N N . MET A 1 280 ? -0.594 -36.938 -5.102 1 98.31 280 MET A N 1
ATOM 2092 C CA . MET A 1 280 ? -1.405 -36.344 -6.16 1 98.31 280 MET A CA 1
ATOM 2093 C C . MET A 1 280 ? -0.808 -36.625 -7.535 1 98.31 280 MET A C 1
ATOM 2095 O O . MET A 1 280 ? -1.529 -37 -8.461 1 98.31 280 MET A O 1
ATOM 2099 N N . GLU A 1 281 ? 0.497 -36.469 -7.688 1 98.31 281 GLU A N 1
ATOM 2100 C CA . GLU A 1 281 ? 1.175 -36.812 -8.938 1 98.31 281 GLU A CA 1
ATOM 2101 C C . GLU A 1 281 ? 0.929 -38.25 -9.344 1 98.31 281 GLU A C 1
ATOM 2103 O O . GLU A 1 281 ? 0.616 -38.531 -10.5 1 98.31 281 GLU A O 1
ATOM 2108 N N . ARG A 1 282 ? 1.026 -39.094 -8.398 1 98.06 282 ARG A N 1
ATOM 2109 C CA . ARG A 1 282 ? 0.815 -40.531 -8.672 1 98.06 282 ARG A CA 1
ATOM 2110 C C . ARG A 1 282 ? -0.631 -40.781 -9.07 1 98.06 282 ARG A C 1
ATOM 2112 O O . ARG A 1 282 ? -0.888 -41.5 -10.055 1 98.06 282 ARG A O 1
ATOM 2119 N N . ASP A 1 283 ? -1.51 -40.25 -8.305 1 98.12 283 ASP A N 1
ATOM 2120 C CA . ASP A 1 283 ? -2.93 -40.5 -8.555 1 98.12 283 ASP A CA 1
ATOM 2121 C C . ASP A 1 283 ? -3.33 -39.969 -9.938 1 98.12 283 ASP A C 1
ATOM 2123 O O . ASP A 1 283 ? -4.043 -40.656 -10.68 1 98.12 283 ASP A O 1
ATOM 2127 N N . LEU A 1 284 ? -2.924 -38.781 -10.281 1 98.19 284 LEU A N 1
ATOM 2128 C CA . LEU A 1 284 ? -3.23 -38.188 -11.586 1 98.19 284 LEU A CA 1
ATOM 2129 C C . LEU A 1 284 ? -2.621 -39.031 -12.703 1 98.19 284 LEU A C 1
ATOM 2131 O O . LEU A 1 284 ? -3.287 -39.344 -13.703 1 98.19 284 LEU A O 1
ATOM 2135 N N . SER A 1 285 ? -1.367 -39.406 -12.516 1 97.69 285 SER A N 1
ATOM 2136 C CA . SER A 1 285 ? -0.695 -40.25 -13.523 1 97.69 285 SER A CA 1
ATOM 2137 C C . SER A 1 285 ? -1.423 -41.562 -13.734 1 97.69 285 SER A C 1
ATOM 2139 O O . SER A 1 285 ? -1.627 -42 -14.875 1 97.69 285 SER A O 1
ATOM 2141 N N . ASN A 1 286 ? -1.791 -42.156 -12.688 1 97.12 286 ASN A N 1
ATOM 2142 C CA . ASN A 1 286 ? -2.521 -43.406 -12.758 1 97.12 286 ASN A CA 1
ATOM 2143 C C . ASN A 1 286 ? -3.861 -43.25 -13.469 1 97.12 286 ASN A C 1
ATOM 2145 O O . ASN A 1 286 ? -4.363 -44.188 -14.086 1 97.12 286 ASN A O 1
ATOM 2149 N N . ALA A 1 287 ? -4.379 -42.094 -13.398 1 96.31 287 ALA A N 1
ATOM 2150 C CA . ALA A 1 287 ? -5.668 -41.812 -14.023 1 96.31 287 ALA A CA 1
ATOM 2151 C C . ALA A 1 287 ? -5.492 -41.344 -15.469 1 96.31 287 ALA A C 1
ATOM 2153 O O . ALA A 1 287 ? -6.449 -40.906 -16.109 1 96.31 287 ALA A O 1
ATOM 2154 N N . GLY A 1 288 ? -4.277 -41.312 -15.969 1 94.94 288 GLY A N 1
ATOM 2155 C CA . GLY A 1 288 ? -4.035 -41.062 -17.375 1 94.94 288 GLY A CA 1
ATOM 2156 C C . GLY A 1 288 ? -3.676 -39.625 -17.688 1 94.94 288 GLY A C 1
ATOM 2157 O O . GLY A 1 288 ? -3.58 -39.25 -18.844 1 94.94 288 GLY A O 1
ATOM 2158 N N . TRP A 1 289 ? -3.502 -38.812 -16.641 1 96.25 289 TRP A N 1
ATOM 2159 C CA . TRP A 1 289 ? -3.1 -37.406 -16.859 1 96.25 289 TRP A CA 1
ATOM 2160 C C . TRP A 1 289 ? -1.631 -37.344 -17.25 1 96.25 289 TRP A C 1
ATOM 2162 O O . TRP A 1 289 ? -0.813 -38.156 -16.828 1 96.25 289 TRP A O 1
ATOM 2172 N N . ALA A 1 290 ? -1.291 -36.406 -18.156 1 95.44 290 ALA A N 1
ATOM 2173 C CA . ALA A 1 290 ? 0.101 -35.969 -18.297 1 95.44 290 ALA A CA 1
ATOM 2174 C C . ALA A 1 290 ? 0.493 -35 -17.203 1 95.44 290 ALA A C 1
ATOM 2176 O O . ALA A 1 290 ? -0.059 -33.906 -17.125 1 95.44 290 ALA A O 1
ATOM 2177 N N . VAL A 1 291 ? 1.406 -35.344 -16.375 1 97.56 291 VAL A N 1
ATOM 2178 C CA . VAL A 1 291 ? 1.749 -34.594 -15.172 1 97.56 291 VAL A CA 1
ATOM 2179 C C . VAL A 1 291 ? 3.199 -34.125 -15.258 1 97.56 291 VAL A C 1
ATOM 2181 O O . VAL A 1 291 ? 4.102 -34.906 -15.539 1 97.56 291 VAL A O 1
ATOM 2184 N N . MET A 1 292 ? 3.451 -32.844 -15.133 1 96.5 292 MET A N 1
ATOM 2185 C CA . MET A 1 292 ? 4.809 -32.312 -15.016 1 96.5 292 MET A CA 1
ATOM 2186 C C . MET A 1 292 ? 5.312 -32.438 -13.578 1 96.5 292 MET A C 1
ATOM 2188 O O . MET A 1 292 ? 4.57 -32.156 -12.633 1 96.5 292 MET A O 1
ATOM 2192 N N . PRO A 1 293 ? 6.551 -32.875 -13.453 1 95.25 293 PRO A N 1
ATOM 2193 C CA . PRO A 1 293 ? 7.109 -32.844 -12.102 1 95.25 293 PRO A CA 1
ATOM 2194 C C . PRO A 1 293 ? 7.113 -31.438 -11.508 1 95.25 293 PRO A C 1
ATOM 2196 O O . PRO A 1 293 ? 7.324 -30.453 -12.227 1 95.25 293 PRO A O 1
ATOM 2199 N N . SER A 1 294 ? 6.91 -31.375 -10.156 1 97.62 294 SER A N 1
ATOM 2200 C CA . SER A 1 294 ? 6.801 -30.062 -9.539 1 97.62 294 SER A CA 1
ATOM 2201 C C . SER A 1 294 ? 7.539 -30.016 -8.203 1 97.62 294 SER A C 1
ATOM 2203 O O . SER A 1 294 ? 7.566 -31 -7.469 1 97.62 294 SER A O 1
ATOM 2205 N N . ALA A 1 295 ? 8.156 -28.922 -7.91 1 97.69 295 ALA A N 1
ATOM 2206 C CA . ALA A 1 295 ? 8.688 -28.641 -6.578 1 97.69 295 ALA A CA 1
ATOM 2207 C C . ALA A 1 295 ? 7.773 -27.688 -5.809 1 97.69 295 ALA A C 1
ATOM 2209 O O . ALA A 1 295 ? 8.062 -27.328 -4.664 1 97.69 295 ALA A O 1
ATOM 2210 N N . ALA A 1 296 ? 6.68 -27.25 -6.348 1 97.62 296 ALA A N 1
ATOM 2211 C CA . ALA A 1 296 ? 5.785 -26.219 -5.844 1 97.62 296 ALA A CA 1
ATOM 2212 C C . ALA A 1 296 ? 4.516 -26.828 -5.254 1 97.62 296 ALA A C 1
ATOM 2214 O O . ALA A 1 296 ? 4.301 -28.031 -5.344 1 97.62 296 ALA A O 1
ATOM 2215 N N . PRO A 1 297 ? 3.725 -26.062 -4.52 1 97.69 297 PRO A N 1
ATOM 2216 C CA . PRO A 1 297 ? 2.447 -26.578 -4.023 1 97.69 297 PRO A CA 1
ATOM 2217 C C . PRO A 1 297 ? 1.366 -26.609 -5.102 1 97.69 297 PRO A C 1
ATOM 2219 O O . PRO A 1 297 ? 0.197 -26.344 -4.816 1 97.69 297 PRO A O 1
ATOM 2222 N N . PHE A 1 298 ? 1.745 -26.797 -6.32 1 98 298 PHE A N 1
ATOM 2223 C CA . PHE A 1 298 ? 0.866 -26.969 -7.473 1 98 298 PHE A CA 1
ATOM 2224 C C . PHE A 1 298 ? 1.534 -27.812 -8.547 1 98 298 PHE A C 1
ATOM 2226 O O . PHE A 1 298 ? 2.754 -27.984 -8.539 1 98 298 PHE A O 1
ATOM 2233 N N . ILE A 1 299 ? 0.687 -28.312 -9.43 1 98 299 ILE A N 1
ATOM 2234 C CA . ILE A 1 299 ? 1.136 -29.219 -10.484 1 98 299 ILE A CA 1
ATOM 2235 C C . ILE A 1 299 ? 0.569 -28.75 -11.828 1 98 299 ILE A C 1
ATOM 2237 O O . ILE A 1 299 ? -0.616 -28.422 -11.93 1 98 299 ILE A O 1
ATOM 2241 N N . LEU A 1 300 ? 1.438 -28.625 -12.812 1 98.25 300 LEU A N 1
ATOM 2242 C CA . LEU A 1 300 ? 0.998 -28.438 -14.195 1 98.25 300 LEU A CA 1
ATOM 2243 C C . LEU A 1 300 ? 0.641 -29.781 -14.836 1 98.25 300 LEU A C 1
ATOM 2245 O O . LEU A 1 300 ? 1.444 -30.703 -14.82 1 98.25 300 LEU A O 1
ATOM 2249 N N . ALA A 1 301 ? -0.585 -29.875 -15.398 1 97.31 301 ALA A N 1
ATOM 2250 C CA . ALA A 1 301 ? -1.018 -31.172 -15.914 1 97.31 301 ALA A CA 1
ATOM 2251 C C . ALA A 1 301 ? -2 -31 -17.062 1 97.31 301 ALA A C 1
ATOM 2253 O O . ALA A 1 301 ? -2.559 -29.922 -17.266 1 97.31 301 ALA A O 1
ATOM 2254 N N . LYS A 1 302 ? -2.148 -32 -17.859 1 94.81 302 LYS A N 1
ATOM 2255 C CA . LYS A 1 302 ? -3.158 -32.125 -18.906 1 94.81 302 LYS A CA 1
ATOM 2256 C C . LYS A 1 302 ? -4.152 -33.219 -18.594 1 94.81 302 LYS A C 1
ATOM 2258 O O . LYS A 1 302 ? -3.754 -34.375 -18.344 1 94.81 302 LYS A O 1
ATOM 2263 N N . ALA A 1 303 ? -5.367 -32.844 -18.672 1 92.94 303 ALA A N 1
ATOM 2264 C CA . ALA A 1 303 ? -6.398 -33.844 -18.5 1 92.94 303 ALA A CA 1
ATOM 2265 C C . ALA A 1 303 ? -6.398 -34.844 -19.672 1 92.94 303 ALA A C 1
ATOM 2267 O O . ALA A 1 303 ? -6.109 -34.469 -20.797 1 92.94 303 ALA A O 1
ATOM 2268 N N . PRO A 1 304 ? -6.738 -36.062 -19.344 1 90.56 304 PRO A N 1
ATOM 2269 C CA . PRO A 1 304 ? -6.785 -37.031 -20.422 1 90.56 304 PRO A CA 1
ATOM 2270 C C . PRO A 1 304 ? -7.938 -36.812 -21.406 1 90.56 304 PRO A C 1
ATOM 2272 O O . PRO A 1 304 ? -9.008 -36.344 -21 1 90.56 304 PRO A O 1
ATOM 2275 N N . LEU A 1 305 ? -7.66 -37.031 -22.625 1 84.25 305 LEU A N 1
ATOM 2276 C CA . LEU A 1 305 ? -8.688 -36.875 -23.656 1 84.25 305 LEU A CA 1
ATOM 2277 C C . LEU A 1 305 ? -9.086 -38.25 -24.203 1 84.25 305 LEU A C 1
ATOM 2279 O O . LEU A 1 305 ? -9.789 -38.344 -25.203 1 84.25 305 LEU A O 1
ATOM 2283 N N . GLY A 1 306 ? -8.766 -39.25 -23.547 1 72.44 306 GLY A N 1
ATOM 2284 C CA . GLY A 1 306 ? -9 -40.562 -24.125 1 72.44 306 GLY A CA 1
ATOM 2285 C C . GLY A 1 306 ? -8.219 -40.812 -25.391 1 72.44 306 GLY A C 1
ATOM 2286 O O . GLY A 1 306 ? -7.004 -40.594 -25.438 1 72.44 306 GLY A O 1
ATOM 2287 N N . ASN A 1 307 ? -9 -41.156 -26.438 1 62.47 307 ASN A N 1
ATOM 2288 C CA . ASN A 1 307 ? -8.375 -41.531 -27.688 1 62.47 307 ASN A CA 1
ATOM 2289 C C . ASN A 1 307 ? -8.125 -40.312 -28.594 1 62.47 307 ASN A C 1
ATOM 2291 O O . ASN A 1 307 ? -7.668 -40.469 -29.719 1 62.47 307 ASN A O 1
ATOM 2295 N N . ARG A 1 308 ? -8.352 -39.281 -28.016 1 64.81 308 ARG A N 1
ATOM 2296 C CA . ARG A 1 308 ? -8.219 -38.094 -28.859 1 64.81 308 ARG A CA 1
ATOM 2297 C C . ARG A 1 308 ? -6.824 -37.5 -28.719 1 64.81 308 ARG A C 1
ATOM 2299 O O . ARG A 1 308 ? -6.188 -37.594 -27.672 1 64.81 308 ARG A O 1
ATOM 2306 N N . GLY A 1 309 ? -6.273 -36.938 -29.781 1 64.69 309 GLY A N 1
ATOM 2307 C CA . GLY A 1 309 ? -4.926 -36.406 -29.875 1 64.69 309 GLY A CA 1
ATOM 2308 C C . GLY A 1 309 ? -4.793 -35 -29.297 1 64.69 309 GLY A C 1
ATOM 2309 O O . GLY A 1 309 ? -5.742 -34.469 -28.703 1 64.69 309 GLY A O 1
ATOM 2310 N N . GLU A 1 310 ? -3.625 -34.438 -29.297 1 74.12 310 GLU A N 1
ATOM 2311 C CA . GLU A 1 310 ? -3.205 -33.156 -28.781 1 74.12 310 GLU A CA 1
ATOM 2312 C C . GLU A 1 310 ? -3.387 -32.062 -29.844 1 74.12 310 GLU A C 1
ATOM 2314 O O . GLU A 1 310 ? -2.717 -31.031 -29.797 1 74.12 310 GLU A O 1
ATOM 2319 N N . ASP A 1 311 ? -4.316 -32.281 -30.797 1 79.25 311 ASP A N 1
ATOM 2320 C CA . ASP A 1 311 ? -4.566 -31.312 -31.859 1 79.25 311 ASP A CA 1
ATOM 2321 C C . ASP A 1 311 ? -5.555 -30.25 -31.406 1 79.25 311 ASP A C 1
ATOM 2323 O O . ASP A 1 311 ? -5.855 -30.141 -30.203 1 79.25 311 ASP A O 1
ATOM 2327 N N . GLU A 1 312 ? -5.902 -29.344 -32.312 1 79 312 GLU A N 1
ATOM 2328 C CA . GLU A 1 312 ? -6.785 -28.219 -32 1 79 312 GLU A CA 1
ATOM 2329 C C . GLU A 1 312 ? -8.102 -28.703 -31.391 1 79 312 GLU A C 1
ATOM 2331 O O . GLU A 1 312 ? -8.672 -28.016 -30.531 1 79 312 GLU A O 1
ATOM 2336 N N . GLU A 1 313 ? -8.539 -29.781 -31.797 1 77.12 313 GLU A N 1
ATOM 2337 C CA . GLU A 1 313 ? -9.758 -30.359 -31.234 1 77.12 313 GLU A CA 1
ATOM 2338 C C . GLU A 1 313 ? -9.57 -30.734 -29.766 1 77.12 313 GLU A C 1
ATOM 2340 O O . GLU A 1 313 ? -10.477 -30.547 -28.953 1 77.12 313 GLU A O 1
ATOM 2345 N N . GLY A 1 314 ? -8.438 -31.234 -29.531 1 78.25 314 GLY A N 1
ATOM 2346 C CA . GLY A 1 314 ? -8.109 -31.547 -28.141 1 78.25 314 GLY A CA 1
ATOM 2347 C C . GLY A 1 314 ? -8.094 -30.328 -27.25 1 78.25 314 GLY A C 1
ATOM 2348 O O . GLY A 1 314 ? -8.555 -30.375 -26.109 1 78.25 314 GLY A O 1
ATOM 2349 N N . VAL A 1 315 ? -7.566 -29.25 -27.828 1 81.69 315 VAL A N 1
ATOM 2350 C CA . VAL A 1 315 ? -7.516 -27.984 -27.109 1 81.69 315 VAL A CA 1
ATOM 2351 C C . VAL A 1 315 ? -8.93 -27.516 -26.766 1 81.69 315 VAL A C 1
ATOM 2353 O O . VAL A 1 315 ? -9.219 -27.156 -25.625 1 81.69 315 VAL A O 1
ATOM 2356 N N . GLY A 1 316 ? -9.734 -27.516 -27.688 1 82.94 316 GLY A N 1
ATOM 2357 C CA . GLY A 1 316 ? -11.117 -27.125 -27.484 1 82.94 316 GLY A CA 1
ATOM 2358 C C . GLY A 1 316 ? -11.844 -28 -26.469 1 82.94 316 GLY A C 1
ATOM 2359 O O . GLY A 1 316 ? -12.625 -27.5 -25.656 1 82.94 316 GLY A O 1
ATOM 2360 N N . LYS A 1 317 ? -11.594 -29.234 -26.531 1 84.5 317 LYS A N 1
ATOM 2361 C CA . LYS A 1 317 ? -12.234 -30.172 -25.609 1 84.5 317 LYS A CA 1
ATOM 2362 C C . LYS A 1 317 ? -11.828 -29.891 -24.172 1 84.5 317 LYS A C 1
ATOM 2364 O O . LYS A 1 317 ? -12.664 -29.922 -23.266 1 84.5 317 LYS A O 1
ATOM 2369 N N . ARG A 1 318 ? -10.617 -29.672 -23.969 1 88.44 318 ARG A N 1
ATOM 2370 C CA . ARG A 1 318 ? -10.148 -29.406 -22.609 1 88.44 318 ARG A CA 1
ATOM 2371 C C . ARG A 1 318 ? -10.742 -28.109 -22.062 1 88.44 318 ARG A C 1
ATOM 2373 O O . ARG A 1 318 ? -11.047 -28.016 -20.875 1 88.44 318 ARG A O 1
ATOM 2380 N N . GLU A 1 319 ? -10.844 -27.156 -22.906 1 89.25 319 GLU A N 1
ATOM 2381 C CA . GLU A 1 319 ? -11.492 -25.922 -22.484 1 89.25 319 GLU A CA 1
ATOM 2382 C C . GLU A 1 319 ? -12.953 -26.172 -22.125 1 89.25 319 GLU A C 1
ATOM 2384 O O . GLU A 1 319 ? -13.453 -25.625 -21.141 1 89.25 319 GLU A O 1
ATOM 2389 N N . TRP A 1 320 ? -13.539 -26.922 -22.922 1 88.12 320 TRP A N 1
ATOM 2390 C CA . TRP A 1 320 ? -14.914 -27.297 -22.609 1 88.12 320 TRP A CA 1
ATOM 2391 C C . TRP A 1 320 ? -14.984 -28.047 -21.281 1 88.12 320 TRP A C 1
ATOM 2393 O O . TRP A 1 320 ? -15.875 -27.781 -20.453 1 88.12 320 TRP A O 1
ATOM 2403 N N . MET A 1 321 ? -14.125 -28.969 -21.094 1 91.56 321 MET A N 1
ATOM 2404 C CA . MET A 1 321 ? -14.078 -29.75 -19.859 1 91.56 321 MET A CA 1
ATOM 2405 C C . MET A 1 321 ? -13.891 -28.828 -18.656 1 91.56 321 MET A C 1
ATOM 2407 O O . MET A 1 321 ? -14.547 -29 -17.625 1 91.56 321 MET A O 1
ATOM 2411 N N . ARG A 1 322 ? -13.008 -27.922 -18.75 1 92.81 322 ARG A N 1
ATOM 2412 C CA . ARG A 1 322 ? -12.766 -26.969 -17.672 1 92.81 322 ARG A CA 1
ATOM 2413 C C . ARG A 1 322 ? -14.039 -26.219 -17.297 1 92.81 322 ARG A C 1
ATOM 2415 O O . ARG A 1 322 ? -14.367 -26.078 -16.109 1 92.81 322 ARG A O 1
ATOM 2422 N N . LYS A 1 323 ? -14.742 -25.734 -18.281 1 92.44 323 LYS A N 1
ATOM 2423 C CA . LYS A 1 323 ? -15.992 -25.016 -18.062 1 92.44 323 LYS A CA 1
ATOM 2424 C C . LYS A 1 323 ? -17.047 -25.906 -17.438 1 92.44 323 LYS A C 1
ATOM 2426 O O . LYS A 1 323 ? -17.797 -25.484 -16.547 1 92.44 323 LYS A O 1
ATOM 2431 N N . ALA A 1 324 ? -17.125 -27.125 -17.906 1 92.62 324 ALA A N 1
ATOM 2432 C CA . ALA A 1 324 ? -18.062 -28.094 -17.359 1 92.62 324 ALA A CA 1
ATOM 2433 C C . ALA A 1 324 ? -17.75 -28.375 -15.883 1 92.62 324 ALA A C 1
ATOM 2435 O O . ALA A 1 324 ? -18.656 -28.531 -15.07 1 92.62 324 ALA A O 1
ATOM 2436 N N . LEU A 1 325 ? -16.5 -28.5 -15.578 1 94.88 325 LEU A N 1
ATOM 2437 C CA . LEU A 1 325 ? -16.078 -28.688 -14.188 1 94.88 325 LEU A CA 1
ATOM 2438 C C . LEU A 1 325 ? -16.5 -27.5 -13.328 1 94.88 325 LEU A C 1
ATOM 2440 O O . LEU A 1 325 ? -16.969 -27.672 -12.211 1 94.88 325 LEU A O 1
ATOM 2444 N N . ALA A 1 326 ? -16.281 -26.297 -13.852 1 93.44 326 ALA A N 1
ATOM 2445 C CA . ALA A 1 326 ? -16.656 -25.078 -13.141 1 93.44 326 ALA A CA 1
ATOM 2446 C C . ALA A 1 326 ? -18.141 -25.078 -12.812 1 93.44 326 ALA A C 1
ATOM 2448 O O . ALA A 1 326 ? -18.547 -24.656 -11.719 1 93.44 326 ALA A O 1
ATOM 2449 N N . GLU A 1 327 ? -18.969 -25.5 -13.688 1 92.12 327 GLU A N 1
ATOM 2450 C CA . GLU A 1 327 ? -20.422 -25.578 -13.484 1 92.12 327 GLU A CA 1
ATOM 2451 C C . GLU A 1 327 ? -20.766 -26.547 -12.359 1 92.12 327 GLU A C 1
ATOM 2453 O O . GLU A 1 327 ? -21.812 -26.422 -11.727 1 92.12 327 GLU A O 1
ATOM 2458 N N . ARG A 1 328 ? -19.875 -27.469 -12.172 1 92.5 328 ARG A N 1
ATOM 2459 C CA . ARG A 1 328 ? -20.078 -28.453 -11.117 1 92.5 328 ARG A CA 1
ATOM 2460 C C . ARG A 1 328 ? -19.406 -28.016 -9.82 1 92.5 328 ARG A C 1
ATOM 2462 O O . ARG A 1 328 ? -19.281 -28.812 -8.883 1 92.5 328 ARG A O 1
ATOM 2469 N N . GLY A 1 329 ? -18.781 -26.844 -9.82 1 93.81 329 GLY A N 1
ATOM 2470 C CA . GLY A 1 329 ? -18.172 -26.297 -8.617 1 93.81 329 GLY A CA 1
ATOM 2471 C C . GLY A 1 329 ? -16.734 -26.703 -8.438 1 93.81 329 GLY A C 1
ATOM 2472 O O . GLY A 1 329 ? -16.219 -26.719 -7.316 1 93.81 329 GLY A O 1
ATOM 2473 N N . ILE A 1 330 ? -16.141 -27.172 -9.438 1 95.5 330 ILE A N 1
ATOM 2474 C CA . ILE A 1 330 ? -14.727 -27.547 -9.383 1 95.5 330 ILE A CA 1
ATOM 2475 C C . ILE A 1 330 ? -13.898 -26.562 -10.18 1 95.5 330 ILE A C 1
ATOM 2477 O O . ILE A 1 330 ? -14.086 -26.406 -11.391 1 95.5 330 ILE A O 1
ATOM 2481 N N . ALA A 1 331 ? -12.945 -25.891 -9.477 1 95.12 331 ALA A N 1
ATOM 2482 C CA . ALA A 1 331 ? -12.156 -24.844 -10.109 1 95.12 331 ALA A CA 1
ATOM 2483 C C . ALA A 1 331 ? -10.727 -25.312 -10.383 1 95.12 331 ALA A C 1
ATOM 2485 O O . ALA A 1 331 ? -10.07 -25.844 -9.484 1 95.12 331 ALA A O 1
ATOM 2486 N N . VAL A 1 332 ? -10.305 -25.203 -11.586 1 95.44 332 VAL A N 1
ATOM 2487 C CA . VAL A 1 332 ? -8.914 -25.406 -11.969 1 95.44 332 VAL A CA 1
ATOM 2488 C C . VAL A 1 332 ? -8.367 -24.141 -12.625 1 95.44 332 VAL A C 1
ATOM 2490 O O . VAL A 1 332 ? -9.133 -23.312 -13.125 1 95.44 332 VAL A O 1
ATOM 2493 N N . ARG A 1 333 ? -7.121 -23.922 -12.578 1 95.38 333 ARG A N 1
ATOM 2494 C CA . ARG A 1 333 ? -6.535 -22.719 -13.156 1 95.38 333 ARG A CA 1
ATOM 2495 C C . ARG A 1 333 ? -6.18 -22.938 -14.625 1 95.38 333 ARG A C 1
ATOM 2497 O O . ARG A 1 333 ? -5.348 -23.781 -14.953 1 95.38 333 ARG A O 1
ATOM 2504 N N . ARG A 1 334 ? -6.836 -22.141 -15.492 1 93.31 334 ARG A N 1
ATOM 2505 C CA . ARG A 1 334 ? -6.496 -22.156 -16.906 1 93.31 334 ARG A CA 1
ATOM 2506 C C . ARG A 1 334 ? -5.09 -21.625 -17.141 1 93.31 334 ARG A C 1
ATOM 2508 O O . ARG A 1 334 ? -4.648 -20.703 -16.453 1 93.31 334 ARG A O 1
ATOM 2515 N N . CYS A 1 335 ? -4.406 -22.109 -18.156 1 94.06 335 CYS A N 1
ATOM 2516 C CA . CYS A 1 335 ? -3.006 -21.734 -18.312 1 94.06 335 CYS A CA 1
ATOM 2517 C C . CYS A 1 335 ? -2.785 -21 -19.641 1 94.06 335 CYS A C 1
ATOM 2519 O O . CYS A 1 335 ? -1.657 -20.625 -19.953 1 94.06 335 CYS A O 1
ATOM 2521 N N . ASP A 1 336 ? -3.867 -20.766 -20.469 1 91.12 336 ASP A N 1
ATOM 2522 C CA . ASP A 1 336 ? -3.75 -20 -21.703 1 91.12 336 ASP A CA 1
ATOM 2523 C C . ASP A 1 336 ? -3.463 -18.531 -21.406 1 91.12 336 ASP A C 1
ATOM 2525 O O . ASP A 1 336 ? -3.09 -17.766 -22.297 1 91.12 336 ASP A O 1
ATOM 2529 N N . THR A 1 337 ? -3.572 -18.156 -20.156 1 89.88 337 THR A N 1
ATOM 2530 C CA . THR A 1 337 ? -3.299 -16.781 -19.766 1 89.88 337 THR A CA 1
ATOM 2531 C C . THR A 1 337 ? -1.812 -16.578 -19.484 1 89.88 337 THR A C 1
ATOM 2533 O O . THR A 1 337 ? -1.347 -15.453 -19.344 1 89.88 337 THR A O 1
ATOM 2536 N N . PHE A 1 338 ? -1.086 -17.672 -19.375 1 93 338 PHE A N 1
ATOM 2537 C CA . PHE A 1 338 ? 0.363 -17.625 -19.219 1 93 338 PHE A CA 1
ATOM 2538 C C . PHE A 1 338 ? 1.057 -17.703 -20.562 1 93 338 PHE A C 1
ATOM 2540 O O . PHE A 1 338 ? 0.841 -18.656 -21.328 1 93 338 PHE A O 1
ATOM 2547 N N . ARG A 1 339 ? 1.901 -16.812 -20.812 1 90.75 339 ARG A N 1
ATOM 2548 C CA . ARG A 1 339 ? 2.662 -16.875 -22.047 1 90.75 339 ARG A CA 1
ATOM 2549 C C . ARG A 1 339 ? 3.475 -18.156 -22.125 1 90.75 339 ARG A C 1
ATOM 2551 O O . ARG A 1 339 ? 4.082 -18.578 -21.141 1 90.75 339 ARG A O 1
ATOM 2558 N N . GLY A 1 340 ? 3.404 -18.781 -23.25 1 89.06 340 GLY A N 1
ATOM 2559 C CA . GLY A 1 340 ? 4.164 -20.016 -23.438 1 89.06 340 GLY A CA 1
ATOM 2560 C C . GLY A 1 340 ? 3.35 -21.266 -23.172 1 89.06 340 GLY A C 1
ATOM 2561 O O . GLY A 1 340 ? 3.809 -22.375 -23.438 1 89.06 340 GLY A O 1
ATOM 2562 N N . LEU A 1 341 ? 2.178 -21.062 -22.641 1 92.88 341 LEU A N 1
ATOM 2563 C CA . LEU A 1 341 ? 1.274 -22.188 -22.406 1 92.88 341 LEU A CA 1
ATOM 2564 C C . LEU A 1 341 ? -0.048 -21.969 -23.141 1 92.88 341 LEU A C 1
ATOM 2566 O O . LEU A 1 341 ? -0.279 -20.906 -23.719 1 92.88 341 LEU A O 1
ATOM 2570 N N . ASP A 1 342 ? -0.817 -22.969 -23.25 1 90.19 342 ASP A N 1
ATOM 2571 C CA . ASP A 1 342 ? -2.135 -22.875 -23.875 1 90.19 342 ASP A CA 1
ATOM 2572 C C . ASP A 1 342 ? -3.184 -23.625 -23.047 1 90.19 342 ASP A C 1
ATOM 2574 O O . ASP A 1 342 ? -2.93 -23.984 -21.891 1 90.19 342 ASP A O 1
ATOM 2578 N N . SER A 1 343 ? -4.324 -23.781 -23.609 1 90.62 343 SER A N 1
ATOM 2579 C CA . SER A 1 343 ? -5.48 -24.281 -22.875 1 90.62 343 SER A CA 1
ATOM 2580 C C . SER A 1 343 ? -5.383 -25.78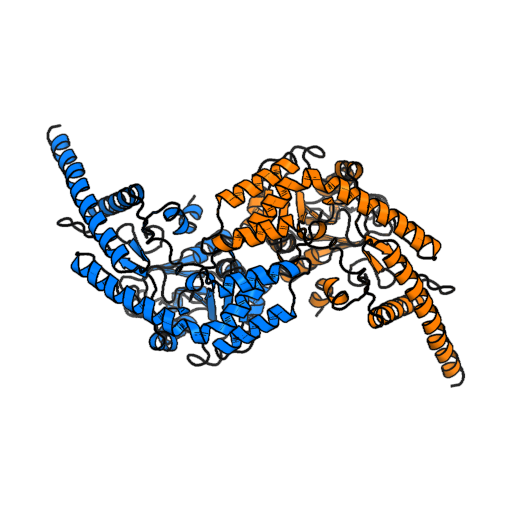1 -22.641 1 90.62 343 SER A C 1
ATOM 2582 O O . SER A 1 343 ? -6.211 -26.359 -21.938 1 90.62 343 SER A O 1
ATOM 2584 N N . ARG A 1 344 ? -4.363 -26.422 -23.125 1 91.44 344 ARG A N 1
ATOM 2585 C CA . ARG A 1 344 ? -4.164 -27.844 -22.875 1 91.44 344 ARG A CA 1
ATOM 2586 C C . ARG A 1 344 ? -3.729 -28.094 -21.438 1 91.44 344 ARG A C 1
ATOM 2588 O O . ARG A 1 344 ? -3.889 -29.203 -20.906 1 91.44 344 ARG A O 1
ATOM 2595 N N . TRP A 1 345 ? -3.131 -27.047 -20.938 1 94.12 345 TRP A N 1
ATOM 2596 C CA . TRP A 1 345 ? -2.557 -27.172 -19.609 1 94.12 345 TRP A CA 1
ATOM 2597 C C . TRP A 1 345 ? -3.502 -26.609 -18.562 1 94.12 345 TRP A C 1
ATOM 2599 O O . TRP A 1 345 ? -4.145 -25.578 -18.781 1 94.12 345 TRP A O 1
ATOM 2609 N N . TRP A 1 346 ? -3.58 -27.312 -17.406 1 96.69 346 TRP A N 1
ATOM 2610 C CA . TRP A 1 346 ? -4.16 -26.797 -16.172 1 96.69 346 TRP A CA 1
ATOM 2611 C C . TRP A 1 346 ? -3.119 -26.75 -15.062 1 96.69 346 TRP A C 1
ATOM 2613 O O . TRP A 1 346 ? -2.26 -27.625 -14.977 1 96.69 346 TRP A O 1
ATOM 2623 N N . ARG A 1 347 ? -3.135 -25.719 -14.312 1 97.94 347 ARG A N 1
ATOM 2624 C CA . ARG A 1 347 ? -2.412 -25.75 -13.047 1 97.94 347 ARG A CA 1
ATOM 2625 C C . ARG A 1 347 ? -3.33 -26.156 -11.898 1 97.94 347 ARG A C 1
ATOM 2627 O O . ARG A 1 347 ? -4.391 -25.562 -11.703 1 97.94 347 ARG A O 1
ATOM 2634 N N . LEU A 1 348 ? -2.926 -27.125 -11.156 1 97.81 348 LEU A N 1
ATOM 2635 C CA . LEU A 1 348 ? -3.713 -27.688 -10.062 1 97.81 348 LEU A CA 1
ATOM 2636 C C . LEU A 1 348 ? -2.992 -27.5 -8.727 1 97.81 348 LEU A C 1
ATOM 2638 O O . LEU A 1 348 ? -1.889 -28.031 -8.539 1 97.81 348 LEU A O 1
ATOM 2642 N N . ALA A 1 349 ? -3.641 -26.828 -7.797 1 97.31 349 ALA A N 1
ATOM 2643 C CA . ALA A 1 349 ? -3.082 -26.734 -6.449 1 97.31 349 ALA A CA 1
ATOM 2644 C C . ALA A 1 349 ? -3.008 -28.125 -5.797 1 97.31 349 ALA A C 1
ATOM 2646 O O . ALA A 1 349 ? -3.902 -28.953 -5.98 1 97.31 349 ALA A O 1
ATOM 2647 N N . VAL A 1 350 ? -2.008 -28.375 -5.043 1 97.25 350 VAL A N 1
ATOM 2648 C CA . VAL A 1 350 ? -1.86 -29.625 -4.309 1 97.25 350 VAL A CA 1
ATOM 2649 C C . VAL A 1 350 ? -2.961 -29.734 -3.256 1 97.25 350 VAL A C 1
ATOM 2651 O O . VAL A 1 350 ? -3.215 -28.781 -2.508 1 97.25 350 VAL A O 1
ATOM 2654 N N . ARG A 1 351 ? -3.658 -30.781 -3.297 1 96.5 351 ARG A N 1
ATOM 2655 C CA . ARG A 1 351 ? -4.727 -31.078 -2.352 1 96.5 351 ARG A CA 1
ATOM 2656 C C . ARG A 1 351 ? -4.598 -32.5 -1.822 1 96.5 351 ARG A C 1
ATOM 2658 O O . ARG A 1 351 ? -3.77 -33.281 -2.303 1 96.5 351 ARG A O 1
ATOM 2665 N N . ASP A 1 352 ? -5.391 -32.75 -0.825 1 94.5 352 ASP A N 1
ATOM 2666 C CA . ASP A 1 352 ? -5.34 -34.094 -0.223 1 94.5 352 ASP A CA 1
ATOM 2667 C C . ASP A 1 352 ? -5.977 -35.125 -1.141 1 94.5 352 ASP A C 1
ATOM 2669 O O . ASP A 1 352 ? -6.531 -34.781 -2.188 1 94.5 352 ASP A O 1
ATOM 2673 N N . ARG A 1 353 ? -5.91 -36.344 -0.713 1 95.75 353 ARG A N 1
ATOM 2674 C CA . ARG A 1 353 ? -6.281 -37.5 -1.528 1 95.75 353 ARG A CA 1
ATOM 2675 C C . ARG A 1 353 ? -7.766 -37.469 -1.874 1 95.75 353 ARG A C 1
ATOM 2677 O O . ARG A 1 353 ? -8.156 -37.844 -2.982 1 95.75 353 ARG A O 1
ATOM 2684 N N . ASP A 1 354 ? -8.555 -37.031 -0.932 1 96.19 354 ASP A N 1
ATOM 2685 C CA . ASP A 1 354 ? -9.992 -37 -1.167 1 96.19 354 ASP A CA 1
ATOM 2686 C C . ASP A 1 354 ? -10.359 -36 -2.242 1 96.19 354 ASP A C 1
ATOM 2688 O O . ASP A 1 354 ? -11.164 -36.281 -3.127 1 96.19 354 ASP A O 1
ATOM 2692 N N . TYR A 1 355 ? -9.797 -34.781 -2.162 1 95.5 355 TYR A N 1
ATOM 2693 C CA . TYR A 1 355 ? -9.992 -33.781 -3.184 1 95.5 355 TYR A CA 1
ATOM 2694 C C . TYR A 1 355 ? -9.578 -34.281 -4.559 1 95.5 355 TYR A C 1
ATOM 2696 O O . TYR A 1 355 ? -10.312 -34.125 -5.535 1 95.5 355 TYR A O 1
ATOM 2704 N N . VAL A 1 356 ? -8.453 -34.938 -4.609 1 97.75 356 VAL A N 1
ATOM 2705 C CA . VAL A 1 356 ? -7.883 -35.375 -5.875 1 97.75 356 VAL A CA 1
ATOM 2706 C C . VAL A 1 356 ? -8.766 -36.469 -6.477 1 97.75 356 VAL A C 1
ATOM 2708 O O . VAL A 1 356 ? -9.031 -36.469 -7.68 1 97.75 356 VAL A O 1
ATOM 2711 N N . ARG A 1 357 ? -9.219 -37.344 -5.688 1 97.75 357 ARG A N 1
ATOM 2712 C CA . ARG A 1 357 ? -10.117 -38.406 -6.148 1 97.75 357 ARG A CA 1
ATOM 2713 C C . ARG A 1 357 ? -11.375 -37.812 -6.777 1 97.75 357 ARG A C 1
ATOM 2715 O O . ARG A 1 357 ? -11.805 -38.25 -7.848 1 97.75 357 ARG A O 1
ATOM 2722 N N . GLN A 1 358 ? -11.898 -36.844 -6.125 1 97.38 358 GLN A N 1
ATOM 2723 C CA . GLN A 1 358 ? -13.117 -36.219 -6.621 1 97.38 358 GLN A CA 1
ATOM 2724 C C . GLN A 1 358 ? -12.867 -35.5 -7.949 1 97.38 358 GLN A C 1
ATOM 2726 O O . GLN A 1 358 ? -13.727 -35.5 -8.836 1 97.38 358 GLN A O 1
ATOM 2731 N N . LEU A 1 359 ? -11.734 -34.906 -8.062 1 97.38 359 LEU A N 1
ATOM 2732 C CA . LEU A 1 359 ? -11.375 -34.25 -9.328 1 97.38 359 LEU A CA 1
ATOM 2733 C C . LEU A 1 359 ? -11.297 -35.312 -10.445 1 97.38 359 LEU A C 1
ATOM 2735 O O . LEU A 1 359 ? -11.867 -35.094 -11.523 1 97.38 359 LEU A O 1
ATOM 2739 N N . ILE A 1 360 ? -10.594 -36.375 -10.219 1 97.12 360 ILE A N 1
ATOM 2740 C CA . ILE A 1 360 ? -10.391 -37.438 -11.219 1 97.12 360 ILE A CA 1
ATOM 2741 C C . ILE A 1 360 ? -11.742 -38 -11.648 1 97.12 360 ILE A C 1
ATOM 2743 O O . ILE A 1 360 ? -12.008 -38.156 -12.844 1 97.12 360 ILE A O 1
ATOM 2747 N N . GLU A 1 361 ? -12.594 -38.219 -10.68 1 96.44 361 GLU A N 1
ATOM 2748 C CA . GLU A 1 361 ? -13.922 -38.75 -10.969 1 96.44 361 GLU A CA 1
ATOM 2749 C C . GLU A 1 361 ? -14.734 -37.75 -11.797 1 96.44 361 GLU A C 1
ATOM 2751 O O . GLU A 1 361 ? -15.414 -38.156 -12.75 1 96.44 361 GLU A O 1
ATOM 2756 N N . ALA A 1 362 ? -14.727 -36.531 -11.406 1 95.56 362 ALA A N 1
ATOM 2757 C CA . ALA A 1 362 ? -15.477 -35.5 -12.117 1 95.56 362 ALA A CA 1
ATOM 2758 C C . ALA A 1 362 ? -14.984 -35.375 -13.562 1 95.56 362 ALA A C 1
ATOM 2760 O O . ALA A 1 362 ? -15.789 -35.188 -14.477 1 95.56 362 ALA A O 1
ATOM 2761 N N . VAL A 1 363 ? -13.695 -35.438 -13.773 1 94.69 363 VAL A N 1
ATOM 2762 C CA . VAL A 1 363 ? -13.117 -35.344 -15.109 1 94.69 363 VAL A CA 1
ATOM 2763 C C . VAL A 1 363 ? -13.57 -36.5 -15.961 1 94.69 363 VAL A C 1
ATOM 2765 O O . VAL A 1 363 ? -13.914 -36.344 -17.125 1 94.69 363 VAL A O 1
ATOM 2768 N N . GLU A 1 364 ? -13.594 -37.625 -15.398 1 92.19 364 GLU A N 1
ATOM 2769 C CA . GLU A 1 364 ? -14.07 -38.812 -16.094 1 92.19 364 GLU A CA 1
ATOM 2770 C C . GLU A 1 364 ? -15.539 -38.688 -16.5 1 92.19 364 GLU A C 1
ATOM 2772 O O . GLU A 1 364 ? -15.922 -39.031 -17.609 1 92.19 364 GLU A O 1
ATOM 2777 N N . GLN A 1 365 ? -16.266 -38.156 -15.594 1 91.44 365 GLN A N 1
ATOM 2778 C CA . GLN A 1 365 ? -17.688 -37.969 -15.859 1 91.44 365 GLN A CA 1
ATOM 2779 C C . GLN A 1 365 ? -17.906 -36.938 -16.984 1 91.44 365 GLN A C 1
ATOM 2781 O O . GLN A 1 365 ? -18.75 -37.156 -17.859 1 91.44 365 GLN A O 1
ATOM 2786 N N . VAL A 1 366 ? -17.219 -35.906 -16.859 1 90.69 366 VAL A N 1
ATOM 2787 C CA . VAL A 1 366 ? -17.359 -34.844 -17.859 1 90.69 366 VAL A CA 1
ATOM 2788 C C . VAL A 1 366 ? -16.875 -35.344 -19.219 1 90.69 366 VAL A C 1
ATOM 2790 O O . VAL A 1 366 ? -17.438 -35 -20.25 1 90.69 366 VAL A O 1
ATOM 2793 N N . HIS A 1 367 ? -15.812 -36.094 -19.219 1 84.31 367 HIS A N 1
ATOM 2794 C CA . HIS A 1 367 ? -15.289 -36.656 -20.453 1 84.31 367 HIS A CA 1
ATOM 2795 C C . HIS A 1 367 ? -16.328 -37.562 -21.109 1 84.31 367 HIS A C 1
ATOM 2797 O O . HIS A 1 367 ? -16.531 -37.5 -22.328 1 84.31 367 HIS A O 1
ATOM 2803 N N . TYR A 1 368 ? -16.953 -38.344 -20.359 1 78.06 368 TYR A N 1
ATOM 2804 C CA . TYR A 1 368 ? -17.969 -39.25 -20.891 1 78.06 368 TYR A CA 1
ATOM 2805 C C . TYR A 1 368 ? -19.188 -38.5 -21.375 1 78.06 368 TYR A C 1
ATOM 2807 O O . TYR A 1 368 ? -19.766 -38.844 -22.406 1 78.06 368 TYR A O 1
ATOM 2815 N N . ALA A 1 369 ? -19.547 -37.5 -20.609 1 73 369 ALA A N 1
ATOM 2816 C CA . ALA A 1 369 ? -20.688 -36.688 -21.016 1 73 369 ALA A CA 1
ATOM 2817 C C . ALA A 1 369 ? -20.406 -35.938 -22.312 1 73 369 ALA A C 1
ATOM 2819 O O . ALA A 1 369 ? -21.312 -35.719 -23.125 1 73 369 ALA A O 1
ATOM 2820 N N . GLY A 1 370 ? -19.234 -35.375 -22.469 1 64.88 370 GLY A N 1
ATOM 2821 C CA . GLY A 1 370 ? -18.844 -34.688 -23.672 1 64.88 370 GLY A CA 1
ATOM 2822 C C . GLY A 1 370 ? -18.812 -35.562 -24.906 1 64.88 370 GLY A C 1
ATOM 2823 O O . GLY A 1 370 ? -19.062 -35.125 -26.016 1 64.88 370 GLY A O 1
ATOM 2824 N N . ILE A 1 371 ? -18.438 -36.781 -24.719 1 58.12 371 ILE A N 1
ATOM 2825 C CA . ILE A 1 371 ? -18.469 -37.75 -25.812 1 58.12 371 ILE A CA 1
ATOM 2826 C C . ILE A 1 371 ? -19.906 -37.938 -26.297 1 58.12 371 ILE A C 1
ATOM 2828 O O . ILE A 1 371 ? -20.156 -37.969 -27.516 1 58.12 371 ILE A O 1
ATOM 2832 N N . GLU A 1 372 ? -20.734 -37.938 -25.391 1 52.78 372 GLU A N 1
ATOM 2833 C CA . GLU A 1 372 ? -22.141 -38.094 -25.781 1 52.78 372 GLU A CA 1
ATOM 2834 C C . GLU A 1 372 ? -22.625 -36.844 -26.531 1 52.78 372 GLU A C 1
ATOM 2836 O O . GLU A 1 372 ? -23.359 -36.969 -27.516 1 52.78 372 GLU A O 1
ATOM 2841 N N . LYS A 1 373 ? -22.156 -35.719 -26.094 1 55.09 373 LYS A N 1
ATOM 2842 C CA . LYS A 1 373 ? -22.578 -34.469 -26.719 1 55.09 373 LYS A CA 1
ATOM 2843 C C . LYS A 1 373 ? -21.875 -34.25 -28.047 1 55.09 373 LYS A C 1
ATOM 2845 O O . LYS A 1 373 ? -22.484 -33.781 -29.016 1 55.09 373 LYS A O 1
ATOM 2850 N N . TYR A 1 374 ? -20.562 -34.469 -28.047 1 51.94 374 TYR A N 1
ATOM 2851 C CA . TYR A 1 374 ? -19.797 -34.281 -29.281 1 51.94 374 TYR A CA 1
ATOM 2852 C C . TYR A 1 374 ? -20.016 -35.469 -30.234 1 51.94 374 TYR A C 1
ATOM 2854 O O . TYR A 1 374 ? -19.875 -35.312 -31.453 1 51.94 374 TYR A O 1
ATOM 2862 N N . SER A 1 375 ? -20.188 -36.656 -29.828 1 47.84 375 SER A N 1
ATOM 2863 C CA . SER A 1 375 ? -20.578 -37.719 -30.719 1 47.84 375 SER A CA 1
ATOM 2864 C C . SER A 1 375 ? -22 -37.5 -31.25 1 47.84 375 SER A C 1
ATOM 2866 O O . SER A 1 375 ? -22.297 -37.875 -32.375 1 47.84 375 SER A O 1
ATOM 2868 N N . GLY A 1 376 ? -22.766 -36.906 -30.469 1 43.97 376 GLY A N 1
ATOM 2869 C CA . GLY A 1 376 ? -24.094 -36.688 -31 1 43.97 376 GLY A CA 1
ATOM 2870 C C . GLY A 1 376 ? -24.125 -35.594 -32.031 1 43.97 376 GLY A C 1
ATOM 2871 O O . GLY A 1 376 ? -25.094 -35.469 -32.781 1 43.97 376 GLY A O 1
ATOM 2872 N N . LYS A 1 377 ? -23.281 -34.656 -32.031 1 47.19 377 LYS A N 1
ATOM 2873 C CA . LYS A 1 377 ? -23.25 -33.625 -33.062 1 47.19 377 LYS A CA 1
ATOM 2874 C C . LYS A 1 377 ? -22.719 -34.219 -34.375 1 47.19 377 LYS A C 1
ATOM 2876 O O . LYS A 1 377 ? -22.938 -33.625 -35.438 1 47.19 377 LYS A O 1
ATOM 2881 N N . TRP A 1 378 ? -21.781 -35.156 -34.312 1 39.34 378 TRP A N 1
ATOM 2882 C CA . TRP A 1 378 ? -21.328 -35.719 -35.562 1 39.34 378 TRP A CA 1
ATOM 2883 C C . TRP A 1 378 ? -22.469 -36.438 -36.281 1 39.34 378 TRP A C 1
ATOM 2885 O O . TRP A 1 378 ? -22.578 -36.406 -37.5 1 39.34 378 TRP A O 1
ATOM 2895 N N . GLU A 1 379 ? -23.312 -37.125 -35.562 1 39.94 379 GLU A N 1
ATOM 2896 C CA . GLU A 1 379 ? -24.406 -37.781 -36.281 1 39.94 379 GLU A CA 1
ATOM 2897 C C . GLU A 1 379 ? -25.359 -36.75 -36.906 1 39.94 379 GLU A C 1
ATOM 2899 O O . GLU A 1 379 ? -25.906 -37 -37.969 1 39.94 379 GLU A O 1
ATOM 2904 N N . GLU A 1 380 ? -25.5 -35.625 -36.219 1 42.31 380 GLU A N 1
ATOM 2905 C CA . GLU A 1 380 ? -26.469 -34.719 -36.844 1 42.31 380 GLU A CA 1
ATOM 2906 C C . GLU A 1 380 ? -25.859 -33.969 -38 1 42.31 380 GLU A C 1
ATOM 2908 O O . GLU A 1 380 ? -26.578 -33.531 -38.906 1 42.31 380 GLU A O 1
ATOM 2913 N N . GLY A 1 381 ? -24.531 -33.688 -37.969 1 40.91 381 GLY A N 1
ATOM 2914 C CA . GLY A 1 381 ? -23.969 -32.969 -39.094 1 40.91 381 GLY A CA 1
ATOM 2915 C C . GLY A 1 381 ? -23.75 -33.844 -40.312 1 40.91 381 GLY A C 1
ATOM 2916 O O . GLY A 1 381 ? -23.391 -33.344 -41.375 1 40.91 381 GLY A O 1
ATOM 2917 N N . SER A 1 382 ? -23.516 -35.156 -40.156 1 36.5 382 SER A N 1
ATOM 2918 C CA . SER A 1 382 ? -23.375 -35.969 -41.375 1 36.5 382 SER A CA 1
ATOM 2919 C C . SER A 1 382 ? -24.719 -36.125 -42.062 1 36.5 382 SER A C 1
ATOM 2921 O O . SER A 1 382 ? -24.766 -36.656 -43.188 1 36.5 382 SER A O 1
ATOM 2923 N N . ASN A 1 383 ? -25.875 -36.062 -41.312 1 36.66 383 ASN A N 1
ATOM 2924 C CA . ASN A 1 383 ? -27.094 -36.219 -42.094 1 36.66 383 ASN A CA 1
ATOM 2925 C C . ASN A 1 383 ? -27.453 -34.938 -42.812 1 36.66 383 ASN A C 1
ATOM 2927 O O . ASN A 1 383 ? -28.547 -34.844 -43.406 1 36.66 383 ASN A O 1
ATOM 2931 N N . ARG A 1 384 ? -26.797 -33.781 -42.562 1 30.22 384 ARG A N 1
ATOM 2932 C CA . ARG A 1 384 ? -27.141 -32.75 -43.5 1 30.22 384 ARG A CA 1
ATOM 2933 C C . ARG A 1 384 ? -26.141 -32.688 -44.656 1 30.22 384 ARG A C 1
ATOM 2935 O O . ARG A 1 384 ? -24.938 -32.875 -44.438 1 30.22 384 ARG A O 1
ATOM 2942 N N . MET B 1 1 ? 19.984 13.773 2.701 1 32.56 1 MET B N 1
ATOM 2943 C CA . MET B 1 1 ? 19.969 14.578 3.924 1 32.56 1 MET B CA 1
ATOM 2944 C C . MET B 1 1 ? 18.734 15.461 3.973 1 32.56 1 MET B C 1
ATOM 2946 O O . MET B 1 1 ? 18.125 15.633 5.031 1 32.56 1 MET B O 1
ATOM 2950 N N . PHE B 1 2 ? 18.578 16.297 2.877 1 38.25 2 PHE B N 1
ATOM 2951 C CA . PHE B 1 2 ? 17.484 17.25 2.797 1 38.25 2 PHE B CA 1
ATOM 2952 C C . PHE B 1 2 ? 16.125 16.547 2.904 1 38.25 2 PHE B C 1
ATOM 2954 O O . PHE B 1 2 ? 15.188 17.078 3.486 1 38.25 2 PHE B O 1
ATOM 2961 N N . ASN B 1 3 ? 16.031 15.219 2.336 1 47.78 3 ASN B N 1
ATOM 2962 C CA . ASN B 1 3 ? 14.867 14.344 2.252 1 47.78 3 ASN B CA 1
ATOM 2963 C C . ASN B 1 3 ? 14.352 13.961 3.635 1 47.78 3 ASN B C 1
ATOM 2965 O O . ASN B 1 3 ? 13.148 13.797 3.828 1 47.78 3 ASN B O 1
ATOM 2969 N N . ASN B 1 4 ? 15.242 14.305 4.609 1 60.69 4 ASN B N 1
ATOM 2970 C CA . ASN B 1 4 ? 14.93 13.805 5.945 1 60.69 4 ASN B CA 1
ATOM 2971 C C . ASN B 1 4 ? 13.977 14.734 6.684 1 60.69 4 ASN B C 1
ATOM 2973 O O . ASN B 1 4 ? 13.062 14.273 7.367 1 60.69 4 ASN B O 1
ATOM 2977 N N . LEU B 1 5 ? 14.023 16.062 6.285 1 68 5 LEU B N 1
ATOM 2978 C CA . LEU B 1 5 ? 13.188 17 7.031 1 68 5 LEU B CA 1
ATOM 2979 C C . LEU B 1 5 ? 11.75 16.969 6.523 1 68 5 LEU B C 1
ATOM 2981 O O . LEU B 1 5 ? 10.812 17.156 7.305 1 68 5 LEU B O 1
ATOM 2985 N N . LEU B 1 6 ? 11.617 16.625 5.312 1 74.31 6 LEU B N 1
ATOM 2986 C CA . LEU B 1 6 ? 10.289 16.594 4.715 1 74.31 6 LEU B CA 1
ATOM 2987 C C . LEU B 1 6 ? 9.469 15.422 5.25 1 74.31 6 LEU B C 1
ATOM 2989 O O . LEU B 1 6 ? 8.234 15.453 5.211 1 74.31 6 LEU B O 1
ATOM 2993 N N . ARG B 1 7 ? 10.195 14.531 5.84 1 74.06 7 ARG B N 1
ATOM 2994 C CA . ARG B 1 7 ? 9.469 13.344 6.285 1 74.06 7 ARG B CA 1
ATOM 2995 C C . ARG B 1 7 ? 9.359 13.305 7.809 1 74.06 7 ARG B C 1
ATOM 2997 O O . ARG B 1 7 ? 9.07 12.258 8.391 1 74.06 7 ARG B O 1
ATOM 3004 N N . TYR B 1 8 ? 9.547 14.5 8.391 1 79.94 8 TYR B N 1
ATOM 3005 C CA . TYR B 1 8 ? 9.281 14.641 9.82 1 79.94 8 TYR B CA 1
ATOM 3006 C C . TYR B 1 8 ? 7.801 14.883 10.078 1 79.94 8 TYR B C 1
ATOM 3008 O O . TYR B 1 8 ? 7.219 15.828 9.547 1 79.94 8 TYR B O 1
ATOM 3016 N N . HIS B 1 9 ? 7.242 13.961 10.914 1 79 9 HIS B N 1
ATOM 3017 C CA . HIS B 1 9 ? 5.824 14.078 11.234 1 79 9 HIS B CA 1
ATOM 3018 C C . HIS B 1 9 ? 5.598 14.109 12.742 1 79 9 HIS B C 1
ATOM 3020 O O . HIS B 1 9 ? 6.5 13.789 13.516 1 79 9 HIS B O 1
ATOM 3026 N N . GLY B 1 10 ? 4.461 14.57 13.062 1 80.5 10 GLY B N 1
ATOM 3027 C CA . GLY B 1 10 ? 4.117 14.773 14.461 1 80.5 10 GLY B CA 1
ATOM 3028 C C . GLY B 1 10 ? 4.223 13.508 15.297 1 80.5 10 GLY B C 1
ATOM 3029 O O . GLY B 1 10 ? 4.398 13.578 16.516 1 80.5 10 GLY B O 1
ATOM 3030 N N . ASP B 1 11 ? 4.059 12.414 14.703 1 78.88 11 ASP B N 1
ATOM 3031 C CA . ASP B 1 11 ? 4.105 11.156 15.438 1 78.88 11 ASP B CA 1
ATOM 3032 C C . ASP B 1 11 ? 5.473 10.945 16.078 1 78.88 11 ASP B C 1
ATOM 3034 O O . ASP B 1 11 ? 5.582 10.273 17.109 1 78.88 11 ASP B O 1
ATOM 3038 N N . ARG B 1 12 ? 6.496 11.5 15.57 1 73.69 12 ARG B N 1
ATOM 3039 C CA . ARG B 1 12 ? 7.832 11.398 16.141 1 73.69 12 ARG B CA 1
ATOM 3040 C C . ARG B 1 12 ? 7.926 12.18 17.453 1 73.69 12 ARG B C 1
ATOM 3042 O O . ARG B 1 12 ? 8.5 11.703 18.438 1 73.69 12 ARG B O 1
ATOM 3049 N N . ALA B 1 13 ? 7.281 13.328 17.375 1 76.56 13 ALA B N 1
ATOM 3050 C CA . ALA B 1 13 ? 7.266 14.172 18.562 1 76.56 13 ALA B CA 1
ATOM 3051 C C . ALA B 1 13 ? 6.352 13.586 19.641 1 76.56 13 ALA B C 1
ATOM 3053 O O . ALA B 1 13 ? 6.602 13.758 20.844 1 76.56 13 ALA B O 1
ATOM 3054 N N . ALA B 1 14 ? 5.391 12.906 19.25 1 81.44 14 ALA B N 1
ATOM 3055 C CA . ALA B 1 14 ? 4.316 12.484 20.141 1 81.44 14 ALA B CA 1
ATOM 3056 C C . ALA B 1 14 ? 4.699 11.203 20.875 1 81.44 14 ALA B C 1
ATOM 3058 O O . ALA B 1 14 ? 4.066 10.836 21.875 1 81.44 14 ALA B O 1
ATOM 3059 N N . ARG B 1 15 ? 5.652 10.539 20.453 1 77.06 15 ARG B N 1
ATOM 3060 C CA . ARG B 1 15 ? 6.004 9.258 21.047 1 77.06 15 ARG B CA 1
ATOM 3061 C C . ARG B 1 15 ? 6.336 9.414 22.531 1 77.06 15 ARG B C 1
ATOM 3063 O O . ARG B 1 15 ? 7.254 10.156 22.891 1 77.06 15 ARG B O 1
ATOM 3070 N N . GLY B 1 16 ? 5.492 8.812 23.375 1 76.12 16 GLY B N 1
ATOM 3071 C CA . GLY B 1 16 ? 5.754 8.828 24.812 1 76.12 16 GLY B CA 1
ATOM 3072 C C . GLY B 1 16 ? 5.273 10.094 25.484 1 76.12 16 GLY B C 1
ATOM 3073 O O . GLY B 1 16 ? 5.453 10.266 26.703 1 76.12 16 GLY B O 1
ATOM 3074 N N . ALA B 1 17 ? 4.648 11.023 24.766 1 85.19 17 ALA B N 1
ATOM 3075 C CA . ALA B 1 17 ? 4.203 12.289 25.344 1 85.19 17 ALA B CA 1
ATOM 3076 C C . ALA B 1 17 ? 2.984 12.086 26.25 1 85.19 17 ALA B C 1
ATOM 3078 O O . ALA B 1 17 ? 2.088 11.305 25.922 1 85.19 17 ALA B O 1
ATOM 3079 N N . ARG B 1 18 ? 3.082 12.766 27.328 1 87.88 18 ARG B N 1
ATOM 3080 C CA . ARG B 1 18 ? 1.932 12.766 28.219 1 87.88 18 ARG B CA 1
ATOM 3081 C C . ARG B 1 18 ? 0.808 13.633 27.672 1 87.88 18 ARG B C 1
ATOM 3083 O O . ARG B 1 18 ? -0.366 13.266 27.75 1 87.88 18 ARG B O 1
ATOM 3090 N N . LEU B 1 19 ? 1.163 14.828 27.141 1 92.44 19 LEU B N 1
ATOM 3091 C CA . LEU B 1 19 ? 0.272 15.758 26.453 1 92.44 19 LEU B CA 1
ATOM 3092 C C . LEU B 1 19 ? 0.689 15.938 25 1 92.44 19 LEU B C 1
ATOM 3094 O O . LEU B 1 19 ? 1.736 16.531 24.719 1 92.44 19 LEU B O 1
ATOM 3098 N N . ASP B 1 20 ? -0.183 15.438 24.094 1 93.56 20 ASP B N 1
ATOM 3099 C CA . ASP B 1 20 ? 0.188 15.461 22.688 1 93.56 20 ASP B CA 1
ATOM 3100 C C . ASP B 1 20 ? -0.633 16.5 21.922 1 93.56 20 ASP B C 1
ATOM 3102 O O . ASP B 1 20 ? -1.836 16.312 21.719 1 93.56 20 ASP B O 1
ATOM 3106 N N . PHE B 1 21 ? 0.037 17.562 21.516 1 96 21 PHE B N 1
ATOM 3107 C CA . PHE B 1 21 ? -0.561 18.562 20.641 1 96 21 PHE B CA 1
ATOM 3108 C C . PHE B 1 21 ? 0.006 18.453 19.219 1 96 21 PHE B C 1
ATOM 3110 O O . PHE B 1 21 ? -0.312 19.266 18.359 1 96 21 PHE B O 1
ATOM 3117 N N . ALA B 1 22 ? 0.86 17.422 18.984 1 93.06 22 ALA B N 1
ATOM 3118 C CA . ALA B 1 22 ? 1.611 17.344 17.734 1 93.06 22 ALA B CA 1
ATOM 3119 C C . ALA B 1 22 ? 0.862 16.516 16.688 1 93.06 22 ALA B C 1
ATOM 3121 O O . ALA B 1 22 ? 1.04 16.703 15.484 1 93.06 22 ALA B O 1
ATOM 3122 N N . VAL B 1 23 ? 0.098 15.523 17.109 1 90.31 23 VAL B N 1
ATOM 3123 C CA . VAL B 1 23 ? -0.605 14.633 16.203 1 90.31 23 VAL B CA 1
ATOM 3124 C C . VAL B 1 23 ? -2.062 15.07 16.078 1 90.31 23 VAL B C 1
ATOM 3126 O O . VAL B 1 23 ? -2.715 15.375 17.078 1 90.31 23 VAL B O 1
ATOM 3129 N N . ASN B 1 24 ? -2.564 15.047 14.867 1 90.75 24 ASN B N 1
ATOM 3130 C CA . ASN B 1 24 ? -3.895 15.57 14.578 1 90.75 24 ASN B CA 1
ATOM 3131 C C . ASN B 1 24 ? -4.934 14.453 14.516 1 90.75 24 ASN B C 1
ATOM 3133 O O . ASN B 1 24 ? -6.062 14.672 14.07 1 90.75 24 ASN B O 1
ATOM 3137 N N . VAL B 1 25 ? -4.633 13.266 14.977 1 86.44 25 VAL B N 1
ATOM 3138 C CA . VAL B 1 25 ? -5.578 12.156 15.008 1 86.44 25 VAL B CA 1
ATOM 3139 C C . VAL B 1 25 ? -6.617 12.383 16.094 1 86.44 25 VAL B C 1
ATOM 3141 O O . VAL B 1 25 ? -6.273 12.766 17.219 1 86.44 25 VAL B O 1
ATOM 3144 N N . HIS B 1 26 ? -7.812 12.25 15.75 1 85.75 26 HIS B N 1
ATOM 3145 C CA . HIS B 1 26 ? -8.938 12.523 16.641 1 85.75 26 HIS B CA 1
ATOM 3146 C C . HIS B 1 26 ? -9.234 11.328 17.531 1 85.75 26 HIS B C 1
ATOM 3148 O O . HIS B 1 26 ? -9.859 10.359 17.109 1 85.75 26 HIS B O 1
ATOM 3154 N N . GLY B 1 27 ? -8.836 11.352 18.688 1 87.44 27 GLY B N 1
ATOM 3155 C CA . GLY B 1 27 ? -9.258 10.344 19.656 1 87.44 27 GLY B CA 1
ATOM 3156 C C . GLY B 1 27 ? -8.711 8.961 19.344 1 87.44 27 GLY B C 1
ATOM 3157 O O . GLY B 1 27 ? -7.57 8.82 18.906 1 87.44 27 GLY B O 1
ATOM 3158 N N . GLU B 1 28 ? -9.562 7.965 19.781 1 92.81 28 GLU B N 1
ATOM 3159 C CA . GLU B 1 28 ? -9.234 6.555 19.594 1 92.81 28 GLU B CA 1
ATOM 3160 C C . GLU B 1 28 ? -10.125 5.93 18.516 1 92.81 28 GLU B C 1
ATOM 3162 O O . GLU B 1 28 ? -11.188 6.461 18.188 1 92.81 28 GLU B O 1
ATOM 3167 N N . THR B 1 29 ? -9.633 4.824 18 1 97.31 29 THR B N 1
ATOM 3168 C CA . THR B 1 29 ? -10.453 4.102 17.047 1 97.31 29 THR B CA 1
ATOM 3169 C C . THR B 1 29 ? -11.789 3.707 17.656 1 97.31 29 THR B C 1
ATOM 3171 O O . THR B 1 29 ? -11.828 3.068 18.719 1 97.31 29 THR B O 1
ATOM 3174 N N . PRO B 1 30 ? -12.867 4.094 17.062 1 97.56 30 PRO B N 1
ATOM 3175 C CA . PRO B 1 30 ? -14.172 3.732 17.609 1 97.56 30 PRO B CA 1
ATOM 3176 C C . PRO B 1 30 ? -14.391 2.223 17.688 1 97.56 30 PRO B C 1
ATOM 3178 O O . PRO B 1 30 ? -13.922 1.487 16.812 1 97.56 30 PRO B O 1
ATOM 3181 N N . ASP B 1 31 ? -15.211 1.756 18.641 1 97.81 31 ASP B N 1
ATOM 3182 C CA . ASP B 1 31 ? -15.453 0.333 18.859 1 97.81 31 ASP B CA 1
ATOM 3183 C C . ASP B 1 31 ? -16.094 -0.32 17.641 1 97.81 31 ASP B C 1
ATOM 3185 O O . ASP B 1 31 ? -15.727 -1.434 17.266 1 97.81 31 ASP B O 1
ATOM 3189 N N . TRP B 1 32 ? -17.016 0.394 17.062 1 98 32 TRP B N 1
ATOM 3190 C CA . TRP B 1 32 ? -17.703 -0.174 15.906 1 98 32 TRP B CA 1
ATOM 3191 C C . TRP B 1 32 ? -16.719 -0.417 14.766 1 98 32 TRP B C 1
ATOM 3193 O O . TRP B 1 32 ? -16.906 -1.352 13.977 1 98 32 TRP B O 1
ATOM 3203 N N . LEU B 1 33 ? -15.766 0.392 14.617 1 98.38 33 LEU B N 1
ATOM 3204 C CA . LEU B 1 33 ? -14.758 0.251 13.57 1 98.38 33 LEU B CA 1
ATOM 3205 C C . LEU B 1 33 ? -13.781 -0.873 13.906 1 98.38 33 LEU B C 1
ATOM 3207 O O . LEU B 1 33 ? -13.414 -1.662 13.031 1 98.38 33 LEU B O 1
ATOM 3211 N N . LYS B 1 34 ? -13.375 -0.991 15.203 1 98.44 34 LYS B N 1
ATOM 3212 C CA . LYS B 1 34 ? -12.57 -2.129 15.648 1 98.44 34 LYS B CA 1
ATOM 3213 C C . LYS B 1 34 ? -13.273 -3.449 15.336 1 98.44 34 LYS B C 1
ATOM 3215 O O . LYS B 1 34 ? -12.656 -4.387 14.836 1 98.44 34 LYS B O 1
ATOM 3220 N N . GLU B 1 35 ? -14.547 -3.457 15.602 1 98.06 35 GLU B N 1
ATOM 3221 C CA . GLU B 1 35 ? -15.344 -4.656 15.375 1 98.06 35 GLU B CA 1
ATOM 3222 C C . GLU B 1 35 ? -15.383 -5.023 13.898 1 98.06 35 GLU B C 1
ATOM 3224 O O . GLU B 1 35 ? -15.32 -6.203 13.547 1 98.06 35 GLU B O 1
ATOM 3229 N N . ALA B 1 36 ? -15.508 -4.055 13.094 1 97.69 36 ALA B N 1
ATOM 3230 C CA . ALA B 1 36 ? -15.516 -4.293 11.656 1 97.69 36 ALA B CA 1
ATOM 3231 C C . ALA B 1 36 ? -14.195 -4.902 11.195 1 97.69 36 ALA B C 1
ATOM 3233 O O . ALA B 1 36 ? -14.188 -5.832 10.383 1 97.69 36 ALA B O 1
ATOM 3234 N N . VAL B 1 37 ? -13.102 -4.398 11.68 1 98.44 37 VAL B N 1
ATOM 3235 C CA . VAL B 1 37 ? -11.781 -4.898 11.32 1 98.44 37 VAL B CA 1
ATOM 3236 C C . VAL B 1 37 ? -11.609 -6.328 11.836 1 98.44 37 VAL B C 1
ATOM 3238 O O . VAL B 1 37 ? -11.227 -7.223 11.078 1 98.44 37 VAL B O 1
ATOM 3241 N N . ILE B 1 38 ? -11.961 -6.543 13.102 1 98.44 38 ILE B N 1
ATOM 3242 C CA . ILE B 1 38 ? -11.828 -7.859 13.719 1 98.44 38 ILE B CA 1
ATOM 3243 C C . ILE B 1 38 ? -12.711 -8.867 12.977 1 98.44 38 ILE B C 1
ATOM 3245 O O . ILE B 1 38 ? -12.305 -10.008 12.758 1 98.44 38 ILE B O 1
ATOM 3249 N N . GLY B 1 39 ? -13.859 -8.43 12.578 1 97.31 39 GLY B N 1
ATOM 3250 C CA . GLY B 1 39 ? -14.773 -9.297 11.852 1 97.31 39 GLY B CA 1
ATOM 3251 C C . GLY B 1 39 ? -14.227 -9.75 10.508 1 97.31 39 GLY B C 1
ATOM 3252 O O . GLY B 1 39 ? -14.641 -10.781 9.984 1 97.31 39 GLY B O 1
ATOM 3253 N N . GLY B 1 40 ? -13.297 -9.016 9.93 1 97.69 40 GLY B N 1
ATOM 3254 C CA . GLY B 1 40 ? -12.711 -9.352 8.641 1 97.69 40 GLY B CA 1
ATOM 3255 C C . GLY B 1 40 ? -11.547 -10.312 8.742 1 97.69 40 GLY B C 1
ATOM 3256 O O . GLY B 1 40 ? -11.07 -10.836 7.73 1 97.69 40 GLY B O 1
ATOM 3257 N N . VAL B 1 41 ? -11.094 -10.641 9.906 1 98.12 41 VAL B N 1
ATOM 3258 C CA . VAL B 1 41 ? -9.875 -11.406 10.125 1 98.12 41 VAL B CA 1
ATOM 3259 C C . VAL B 1 41 ? -10.062 -12.836 9.617 1 98.12 41 VAL B C 1
ATOM 3261 O O . VAL B 1 41 ? -9.133 -13.445 9.094 1 98.12 41 VAL B O 1
ATOM 3264 N N . ASP B 1 42 ? -11.227 -13.352 9.648 1 96 42 ASP B N 1
ATOM 3265 C CA . ASP B 1 42 ? -11.508 -14.719 9.219 1 96 42 ASP B CA 1
ATOM 3266 C C . ASP B 1 42 ? -11.523 -14.82 7.695 1 96 42 ASP B C 1
ATOM 3268 O O . ASP B 1 42 ? -11.531 -15.922 7.145 1 96 42 ASP B O 1
ATOM 3272 N N . GLU B 1 43 ? -11.477 -13.734 7.012 1 94.94 43 GLU B N 1
ATOM 3273 C CA . GLU B 1 43 ? -11.523 -13.711 5.551 1 94.94 43 GLU B CA 1
ATOM 3274 C C . GLU B 1 43 ? -10.133 -13.516 4.957 1 94.94 43 GLU B C 1
ATOM 3276 O O . GLU B 1 43 ? -9.977 -13.453 3.736 1 94.94 43 GLU B O 1
ATOM 3281 N N . LEU B 1 44 ? -9.109 -13.516 5.738 1 97.06 44 LEU B N 1
ATOM 3282 C CA . LEU B 1 44 ? -7.785 -13.07 5.32 1 97.06 44 LEU B CA 1
ATOM 3283 C C . LEU B 1 44 ? -7.148 -14.078 4.367 1 97.06 44 LEU B C 1
ATOM 3285 O O . LEU B 1 44 ? -6.223 -13.742 3.625 1 97.06 44 LEU B O 1
ATOM 3289 N N . ALA B 1 45 ? -7.598 -15.305 4.375 1 95 45 ALA B N 1
ATOM 3290 C CA . ALA B 1 45 ? -7.016 -16.312 3.486 1 95 45 ALA B CA 1
ATOM 3291 C C . ALA B 1 45 ? -7.301 -15.977 2.023 1 95 45 ALA B C 1
ATOM 3293 O O . ALA B 1 45 ? -6.508 -16.297 1.14 1 95 45 ALA B O 1
ATOM 3294 N N . ALA B 1 46 ? -8.398 -15.32 1.789 1 93.31 46 ALA B N 1
ATOM 3295 C CA . ALA B 1 46 ? -8.789 -14.945 0.431 1 93.31 46 ALA B CA 1
ATOM 3296 C C . ALA B 1 46 ? -8.18 -13.602 0.035 1 93.31 46 ALA B C 1
ATOM 3298 O O . ALA B 1 46 ? -7.961 -12.742 0.888 1 93.31 46 ALA B O 1
ATOM 3299 N N . TYR B 1 47 ? -7.957 -13.477 -1.271 1 93.12 47 TYR B N 1
ATOM 3300 C CA . TYR B 1 47 ? -7.574 -12.172 -1.792 1 93.12 47 TYR B CA 1
ATOM 3301 C C . TYR B 1 47 ? -8.688 -11.156 -1.596 1 93.12 47 TYR B C 1
ATOM 3303 O O . TYR B 1 47 ? -9.859 -11.523 -1.474 1 93.12 47 TYR B O 1
ATOM 3311 N N . PRO B 1 48 ? -8.305 -9.867 -1.531 1 95.12 48 PRO B N 1
ATOM 3312 C CA . PRO B 1 48 ? -9.352 -8.844 -1.424 1 95.12 48 PRO B CA 1
ATOM 3313 C C . PRO B 1 48 ? -10.398 -8.953 -2.523 1 95.12 48 PRO B C 1
ATOM 3315 O O . PRO B 1 48 ? -10.062 -9.141 -3.693 1 95.12 48 PRO B O 1
ATOM 3318 N N . ASP B 1 49 ? -11.594 -8.859 -2.143 1 91.62 49 ASP B N 1
ATOM 3319 C CA . ASP B 1 49 ? -12.742 -9.062 -3.018 1 91.62 49 ASP B CA 1
ATOM 3320 C C . ASP B 1 49 ? -13.016 -7.82 -3.861 1 91.62 49 ASP B C 1
ATOM 3322 O O . ASP B 1 49 ? -13.227 -6.73 -3.32 1 91.62 49 ASP B O 1
ATOM 3326 N N . GLU B 1 50 ? -13.07 -8.016 -5.129 1 92.75 50 GLU B N 1
ATOM 3327 C CA . GLU B 1 50 ? -13.359 -6.902 -6.027 1 92.75 50 GLU B CA 1
ATOM 3328 C C . GLU B 1 50 ? -14.758 -6.348 -5.789 1 92.75 50 GLU B C 1
ATOM 3330 O O . GLU B 1 50 ? -14.984 -5.145 -5.914 1 92.75 50 GLU B O 1
ATOM 3335 N N . GLU B 1 51 ? -15.664 -7.211 -5.469 1 94.81 51 GLU B N 1
ATOM 3336 C CA . GLU B 1 51 ? -17.031 -6.762 -5.188 1 94.81 51 GLU B CA 1
ATOM 3337 C C . GLU B 1 51 ? -17.062 -5.875 -3.947 1 94.81 51 GLU B C 1
ATOM 3339 O O . GLU B 1 51 ? -17.812 -4.895 -3.904 1 94.81 51 GLU B O 1
ATOM 3344 N N . LEU B 1 52 ? -16.344 -6.258 -2.955 1 96.75 52 LEU B N 1
ATOM 3345 C CA . LEU B 1 52 ? -16.25 -5.426 -1.762 1 96.75 52 LEU B CA 1
ATOM 3346 C C . LEU B 1 52 ? -15.656 -4.062 -2.096 1 96.75 52 LEU B C 1
ATOM 3348 O O . LEU B 1 52 ? -16.172 -3.031 -1.653 1 96.75 52 LEU B O 1
ATOM 3352 N N . ALA B 1 53 ? -14.633 -4.02 -2.881 1 97.81 53 ALA B N 1
ATOM 3353 C CA . ALA B 1 53 ? -14.023 -2.762 -3.307 1 97.81 53 ALA B CA 1
ATOM 3354 C C . ALA B 1 53 ? -15.031 -1.893 -4.059 1 97.81 53 ALA B C 1
ATOM 3356 O O . ALA B 1 53 ? -15.102 -0.681 -3.842 1 97.81 53 ALA B O 1
ATOM 3357 N N . ASN B 1 54 ? -15.773 -2.512 -4.926 1 98.06 54 ASN B N 1
ATOM 3358 C CA . ASN B 1 54 ? -16.797 -1.795 -5.672 1 98.06 54 ASN B CA 1
ATOM 3359 C C . ASN B 1 54 ? -17.859 -1.21 -4.742 1 98.06 54 ASN B C 1
ATOM 3361 O O . ASN B 1 54 ? -18.328 -0.092 -4.957 1 98.06 54 ASN B O 1
ATOM 3365 N N . GLU B 1 55 ? -18.234 -2.012 -3.773 1 98.62 55 GLU B N 1
ATOM 3366 C CA . GLU B 1 55 ? -19.203 -1.53 -2.799 1 98.62 55 GLU B CA 1
ATOM 3367 C C . GLU B 1 55 ? -18.672 -0.327 -2.027 1 98.62 55 GLU B C 1
ATOM 3369 O O . GLU B 1 55 ? -19.391 0.649 -1.811 1 98.62 55 GLU B O 1
ATOM 3374 N N . VAL B 1 56 ? -17.438 -0.388 -1.655 1 98.81 56 VAL B N 1
ATOM 3375 C CA . VAL B 1 56 ? -16.812 0.725 -0.96 1 98.81 56 VAL B CA 1
ATOM 3376 C C . VAL B 1 56 ? -16.828 1.968 -1.847 1 98.81 56 VAL B C 1
ATOM 3378 O O . VAL B 1 56 ? -17.234 3.045 -1.407 1 98.81 56 VAL B O 1
ATOM 3381 N N . ARG B 1 57 ? -16.406 1.841 -3.111 1 98.75 57 ARG B N 1
ATOM 3382 C CA . ARG B 1 57 ? -16.406 2.959 -4.051 1 98.75 57 ARG B CA 1
ATOM 3383 C C . ARG B 1 57 ? -17.797 3.559 -4.191 1 98.75 57 ARG B C 1
ATOM 3385 O O . ARG B 1 57 ? -17.953 4.781 -4.195 1 98.75 57 ARG B O 1
ATOM 3392 N N . SER B 1 58 ? -18.766 2.678 -4.25 1 98.81 58 SER B N 1
ATOM 3393 C CA . SER B 1 58 ? -20.141 3.123 -4.426 1 98.81 58 SER B CA 1
ATOM 3394 C C . SER B 1 58 ? -20.609 3.93 -3.223 1 98.81 58 SER B C 1
ATOM 3396 O O . SER B 1 58 ? -21.25 4.98 -3.381 1 98.81 58 SER B O 1
ATOM 3398 N N . GLU B 1 59 ? -20.344 3.447 -2.045 1 98.81 59 GLU B N 1
ATOM 3399 C CA . GLU B 1 59 ? -20.781 4.145 -0.835 1 98.81 59 GLU B CA 1
ATOM 3400 C C . GLU B 1 59 ? -20.062 5.488 -0.691 1 98.81 59 GLU B C 1
ATOM 3402 O O . GLU B 1 59 ? -20.688 6.484 -0.31 1 98.81 59 GLU B O 1
ATOM 3407 N N . ILE B 1 60 ? -18.797 5.566 -1.024 1 98.75 60 ILE B N 1
ATOM 3408 C CA . ILE B 1 60 ? -18.062 6.82 -0.964 1 98.75 60 ILE B CA 1
ATOM 3409 C C . ILE B 1 60 ? -18.609 7.797 -2.002 1 98.75 60 ILE B C 1
ATOM 3411 O O . ILE B 1 60 ? -18.797 8.984 -1.711 1 98.75 60 ILE B O 1
ATOM 3415 N N . ALA B 1 61 ? -18.812 7.254 -3.203 1 98.69 61 ALA B N 1
ATOM 3416 C CA . ALA B 1 61 ? -19.391 8.086 -4.254 1 98.69 61 ALA B CA 1
ATOM 3417 C C . ALA B 1 61 ? -20.719 8.695 -3.807 1 98.69 61 ALA B C 1
ATOM 3419 O O . ALA B 1 61 ? -20.969 9.883 -4.031 1 98.69 61 ALA B O 1
ATOM 3420 N N . ARG B 1 62 ? -21.531 7.941 -3.162 1 98.06 62 ARG B N 1
ATOM 3421 C CA . ARG B 1 62 ? -22.828 8.391 -2.691 1 98.06 62 ARG B CA 1
ATOM 3422 C C . ARG B 1 62 ? -22.688 9.547 -1.707 1 98.06 62 ARG B C 1
ATOM 3424 O O . ARG B 1 62 ? -23.438 10.523 -1.773 1 98.06 62 ARG B O 1
ATOM 3431 N N . ILE B 1 63 ? -21.734 9.492 -0.859 1 97.12 63 ILE B N 1
ATOM 3432 C CA . ILE B 1 63 ? -21.484 10.531 0.13 1 97.12 63 ILE B CA 1
ATOM 3433 C C . ILE B 1 63 ? -21.266 11.867 -0.574 1 97.12 63 ILE B C 1
ATOM 3435 O O . ILE B 1 63 ? -21.719 12.914 -0.091 1 97.12 63 ILE B O 1
ATOM 3439 N N . HIS B 1 64 ? -20.609 11.852 -1.715 1 97.56 64 HIS B N 1
ATOM 3440 C CA . HIS B 1 64 ? -20.203 13.078 -2.395 1 97.56 64 HIS B CA 1
ATOM 3441 C C . HIS B 1 64 ? -21.141 13.406 -3.551 1 97.56 64 HIS B C 1
ATOM 3443 O O . HIS B 1 64 ? -20.906 14.375 -4.281 1 97.56 64 HIS B O 1
ATOM 3449 N N . GLY B 1 65 ? -22.156 12.586 -3.76 1 97.44 65 GLY B N 1
ATOM 3450 C CA . GLY B 1 65 ? -23.047 12.773 -4.895 1 97.44 65 GLY B CA 1
ATOM 3451 C C . GLY B 1 65 ? -22.359 12.547 -6.23 1 97.44 65 GLY B C 1
ATOM 3452 O O . GLY B 1 65 ? -22.625 13.266 -7.195 1 97.44 65 GLY B O 1
ATOM 3453 N N . ARG B 1 66 ? -21.469 11.609 -6.266 1 97.88 66 ARG B N 1
ATOM 3454 C CA . ARG B 1 66 ? -20.672 11.344 -7.453 1 97.88 66 ARG B CA 1
ATOM 3455 C C . ARG B 1 66 ? -20.859 9.914 -7.934 1 97.88 66 ARG B C 1
ATOM 3457 O O . ARG B 1 66 ? -21.609 9.141 -7.324 1 97.88 66 ARG B O 1
ATOM 3464 N N . SER B 1 67 ? -20.266 9.594 -9.094 1 98 67 SER B N 1
ATOM 3465 C CA . SER B 1 67 ? -20.266 8.227 -9.602 1 98 67 SER B CA 1
ATOM 3466 C C . SER B 1 67 ? -19.062 7.438 -9.07 1 98 67 SER B C 1
ATOM 3468 O O . SER B 1 67 ? -18.016 8.016 -8.781 1 98 67 SER B O 1
ATOM 3470 N N . PRO B 1 68 ? -19.266 6.113 -8.938 1 98.56 68 PRO B N 1
ATOM 3471 C CA . PRO B 1 68 ? -18.156 5.285 -8.461 1 98.56 68 PRO B CA 1
ATOM 3472 C C . PRO B 1 68 ? -16.906 5.434 -9.32 1 98.56 68 PRO B C 1
ATOM 3474 O O . PRO B 1 68 ? -15.789 5.316 -8.812 1 98.56 68 PRO B O 1
ATOM 3477 N N . ALA B 1 69 ? -17.016 5.727 -10.617 1 98.19 69 ALA B N 1
ATOM 3478 C CA . ALA B 1 69 ? -15.883 5.883 -11.523 1 98.19 69 ALA B CA 1
ATOM 3479 C C . ALA B 1 69 ? -15.055 7.113 -11.164 1 98.19 69 ALA B C 1
ATOM 3481 O O . ALA B 1 69 ? -13.922 7.266 -11.633 1 98.19 69 ALA B O 1
ATOM 3482 N N . GLU B 1 70 ? -15.602 7.984 -10.289 1 98.69 70 GLU B N 1
ATOM 3483 C CA . GLU B 1 70 ? -14.93 9.211 -9.875 1 98.69 70 GLU B CA 1
ATOM 3484 C C . GLU B 1 70 ? -14.227 9.016 -8.523 1 98.69 70 GLU B C 1
ATOM 3486 O O . GLU B 1 70 ? -13.852 9.992 -7.875 1 98.69 70 GLU B O 1
ATOM 3491 N N . VAL B 1 71 ? -14.125 7.75 -8.117 1 98.88 71 VAL B N 1
ATOM 3492 C CA . VAL B 1 71 ? -13.516 7.445 -6.832 1 98.88 71 VAL B CA 1
ATOM 3493 C C . VAL B 1 71 ? -12.367 6.457 -7.027 1 98.88 71 VAL B C 1
ATOM 3495 O O . VAL B 1 71 ? -12.531 5.426 -7.684 1 98.88 71 VAL B O 1
ATOM 3498 N N . LEU B 1 72 ? -11.211 6.77 -6.512 1 98.88 72 LEU B N 1
ATOM 3499 C CA . LEU B 1 72 ? -10.07 5.859 -6.422 1 98.88 72 LEU B CA 1
ATOM 3500 C C . LEU B 1 72 ? -9.703 5.594 -4.965 1 98.88 72 LEU B C 1
ATOM 3502 O O . LEU B 1 72 ? -9.336 6.516 -4.238 1 98.88 72 LEU B O 1
ATOM 3506 N N . LEU B 1 73 ? -9.875 4.359 -4.504 1 98.81 73 LEU B N 1
ATOM 3507 C CA . LEU B 1 73 ? -9.508 3.994 -3.139 1 98.81 73 LEU B CA 1
ATOM 3508 C C . LEU B 1 73 ? -7.992 3.965 -2.977 1 98.81 73 LEU B C 1
ATOM 3510 O O . LEU B 1 73 ? -7.277 3.506 -3.871 1 98.81 73 LEU B O 1
ATOM 3514 N N . LEU B 1 74 ? -7.539 4.453 -1.836 1 98.69 74 LEU B N 1
ATOM 3515 C CA . LEU B 1 74 ? -6.098 4.594 -1.644 1 98.69 74 LEU B CA 1
ATOM 3516 C C . LEU B 1 74 ? -5.66 3.955 -0.331 1 98.69 74 LEU B C 1
ATOM 3518 O O . LEU B 1 74 ? -6.398 3.984 0.656 1 98.69 74 LEU B O 1
ATOM 3522 N N . HIS B 1 75 ? -4.457 3.383 -0.316 1 97.81 75 HIS B N 1
ATOM 3523 C CA . HIS B 1 75 ? -3.734 2.949 0.876 1 97.81 75 HIS B CA 1
ATOM 3524 C C . HIS B 1 75 ? -3.195 4.141 1.658 1 97.81 75 HIS B C 1
ATOM 3526 O O . HIS B 1 75 ? -1.979 4.316 1.769 1 97.81 75 HIS B O 1
ATOM 3532 N N . GLY B 1 76 ? -4.117 4.922 2.186 1 97.12 76 GLY B N 1
ATOM 3533 C CA . GLY B 1 76 ? -3.766 6.227 2.725 1 97.12 76 GLY B CA 1
ATOM 3534 C C . GLY B 1 76 ? -3.514 7.27 1.649 1 97.12 76 GLY B C 1
ATOM 3535 O O . GLY B 1 76 ? -3.086 6.934 0.542 1 97.12 76 GLY B O 1
ATOM 3536 N N . VAL B 1 77 ? -3.691 8.523 2.016 1 97.56 77 VAL B N 1
ATOM 3537 C CA . VAL B 1 77 ? -3.518 9.594 1.036 1 97.56 77 VAL B CA 1
ATOM 3538 C C . VAL B 1 77 ? -2.041 9.727 0.675 1 97.56 77 VAL B C 1
ATOM 3540 O O . VAL B 1 77 ? -1.701 10.227 -0.4 1 97.56 77 VAL B O 1
ATOM 3543 N N . ALA B 1 78 ? -1.151 9.266 1.579 1 96.75 78 ALA B N 1
ATOM 3544 C CA . ALA B 1 78 ? 0.273 9.25 1.256 1 96.75 78 ALA B CA 1
ATOM 3545 C C . ALA B 1 78 ? 0.529 8.508 -0.053 1 96.75 78 ALA B C 1
ATOM 3547 O O . ALA B 1 78 ? 1.406 8.891 -0.83 1 96.75 78 ALA B O 1
ATOM 3548 N N . GLU B 1 79 ? -0.228 7.41 -0.298 1 97.94 79 GLU B N 1
ATOM 3549 C CA . GLU B 1 79 ? -0.1 6.73 -1.585 1 97.94 79 GLU B CA 1
ATOM 3550 C C . GLU B 1 79 ? -0.457 7.664 -2.738 1 97.94 79 GLU B C 1
ATOM 3552 O O . GLU B 1 79 ? 0.22 7.676 -3.768 1 97.94 79 GLU B O 1
ATOM 3557 N N . GLY B 1 80 ? -1.547 8.422 -2.564 1 98.5 80 GLY B N 1
ATOM 3558 C CA . GLY B 1 80 ? -1.933 9.375 -3.592 1 98.5 80 GLY B CA 1
ATOM 3559 C C . GLY B 1 80 ? -0.812 10.32 -3.977 1 98.5 80 GLY B C 1
ATOM 3560 O O . GLY B 1 80 ? -0.544 10.523 -5.164 1 98.5 80 GLY B O 1
ATOM 3561 N N . PHE B 1 81 ? -0.154 10.891 -2.988 1 98.38 81 PHE B N 1
ATOM 3562 C CA . PHE B 1 81 ? 0.953 11.805 -3.244 1 98.38 81 PHE B CA 1
ATOM 3563 C C . PHE B 1 81 ? 2.066 11.109 -4.012 1 98.38 81 PHE B C 1
ATOM 3565 O O . PHE B 1 81 ? 2.631 11.672 -4.949 1 98.38 81 PHE B O 1
ATOM 3572 N N . SER B 1 82 ? 2.373 9.875 -3.652 1 97.81 82 SER B N 1
ATOM 3573 C CA . SER B 1 82 ? 3.471 9.133 -4.27 1 97.81 82 SER B CA 1
ATOM 3574 C C . SER B 1 82 ? 3.176 8.82 -5.73 1 97.81 82 SER B C 1
ATOM 3576 O O . SER B 1 82 ? 4.094 8.57 -6.516 1 97.81 82 SER B O 1
ATOM 3578 N N . LEU B 1 83 ? 1.912 8.82 -6.129 1 98.25 83 LEU B N 1
ATOM 3579 C CA . LEU B 1 83 ? 1.51 8.484 -7.492 1 98.25 83 LEU B CA 1
ATOM 3580 C C . LEU B 1 83 ? 1.545 9.719 -8.391 1 98.25 83 LEU B C 1
ATOM 3582 O O . LEU B 1 83 ? 1.607 9.594 -9.617 1 98.25 83 LEU B O 1
ATOM 3586 N N . LEU B 1 84 ? 1.497 10.945 -7.82 1 98.75 84 LEU B N 1
ATOM 3587 C CA . LEU B 1 84 ? 1.295 12.188 -8.562 1 98.75 84 LEU B CA 1
ATOM 3588 C C . LEU B 1 84 ? 2.408 12.391 -9.586 1 98.75 84 LEU B C 1
ATOM 3590 O O . LEU B 1 84 ? 2.143 12.781 -10.727 1 98.75 84 LEU B O 1
ATOM 3594 N N . PRO B 1 85 ? 3.676 12.133 -9.273 1 98.12 85 PRO B N 1
ATOM 3595 C CA . PRO B 1 85 ? 4.746 12.391 -10.234 1 98.12 85 PRO B CA 1
ATOM 3596 C C . PRO B 1 85 ? 4.59 11.578 -11.523 1 98.12 85 PRO B C 1
ATOM 3598 O O . PRO B 1 85 ? 5.078 11.992 -12.578 1 98.12 85 PRO B O 1
ATOM 3601 N N . SER B 1 86 ? 3.895 10.445 -11.43 1 97.12 86 SER B N 1
ATOM 3602 C CA . SER B 1 86 ? 3.744 9.578 -12.594 1 97.12 86 SER B CA 1
ATOM 3603 C C . SER B 1 86 ? 2.865 10.234 -13.656 1 97.12 86 SER B C 1
ATOM 3605 O O . SER B 1 86 ? 2.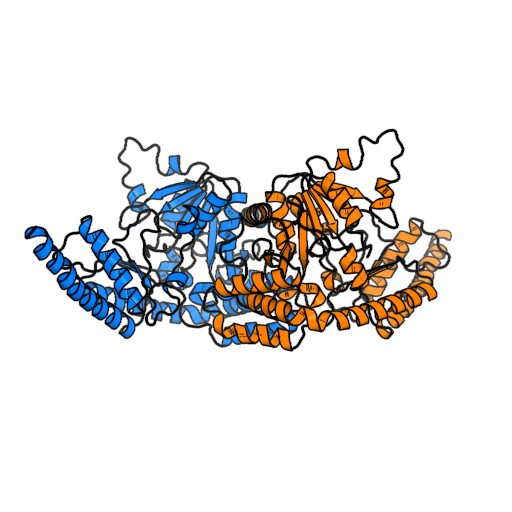826 9.781 -14.797 1 97.12 86 SER B O 1
ATOM 3607 N N . LEU B 1 87 ? 2.184 11.297 -13.297 1 98.12 87 LEU B N 1
ATOM 3608 C CA . LEU B 1 87 ? 1.357 12.016 -14.258 1 98.12 87 LEU B CA 1
ATOM 3609 C C . LEU B 1 87 ? 2.219 12.859 -15.188 1 98.12 87 LEU B C 1
ATOM 3611 O O . LEU B 1 87 ? 1.719 13.414 -16.172 1 98.12 87 LEU B O 1
ATOM 3615 N N . GLY B 1 88 ? 3.482 13.078 -14.898 1 97.44 88 GLY B N 1
ATOM 3616 C CA . GLY B 1 88 ? 4.453 13.578 -15.852 1 97.44 88 GLY B CA 1
ATOM 3617 C C . GLY B 1 88 ? 4.547 15.094 -15.883 1 97.44 88 GLY B C 1
ATOM 3618 O O . GLY B 1 88 ? 5.07 15.672 -16.844 1 97.44 88 GLY B O 1
ATOM 3619 N N . LEU B 1 89 ? 3.986 15.766 -14.852 1 98.31 89 LEU B N 1
ATOM 3620 C CA . LEU B 1 89 ? 4.012 17.219 -14.789 1 98.31 89 LEU B CA 1
ATOM 3621 C C . LEU B 1 89 ? 4.934 17.703 -13.672 1 98.31 89 LEU B C 1
ATOM 3623 O O . LEU B 1 89 ? 5.023 17.062 -12.617 1 98.31 89 LEU B O 1
ATOM 3627 N N . PRO B 1 90 ? 5.633 18.797 -13.891 1 98.19 90 PRO B N 1
ATOM 3628 C CA . PRO B 1 90 ? 6.258 19.453 -12.734 1 98.19 90 PRO B CA 1
ATOM 3629 C C . PRO B 1 90 ? 5.238 19.984 -11.734 1 98.19 90 PRO B C 1
ATOM 3631 O O . PRO B 1 90 ? 4.078 20.203 -12.086 1 98.19 90 PRO B O 1
ATOM 3634 N N . ALA B 1 91 ? 5.691 20.188 -10.5 1 98.06 91 ALA B N 1
ATOM 3635 C CA . ALA B 1 91 ? 4.738 20.562 -9.461 1 98.06 91 ALA B CA 1
ATOM 3636 C C . ALA B 1 91 ? 5.066 21.953 -8.898 1 98.06 91 ALA B C 1
ATOM 3638 O O . ALA B 1 91 ? 6.23 22.359 -8.875 1 98.06 91 ALA B O 1
ATOM 3639 N N . THR B 1 92 ? 4.074 22.703 -8.555 1 97.12 92 THR B N 1
ATOM 3640 C CA . THR B 1 92 ? 4.141 23.875 -7.695 1 97.12 92 THR B CA 1
ATOM 3641 C C . THR B 1 92 ? 3.4 23.625 -6.383 1 97.12 92 THR B C 1
ATOM 3643 O O . THR B 1 92 ? 2.182 23.438 -6.379 1 97.12 92 THR B O 1
ATOM 3646 N N . ILE B 1 93 ? 4.168 23.625 -5.305 1 97.06 93 ILE B N 1
ATOM 3647 C CA . ILE B 1 93 ? 3.598 23.469 -3.975 1 97.06 93 ILE B CA 1
ATOM 3648 C C . ILE B 1 93 ? 3.156 24.812 -3.428 1 97.06 93 ILE B C 1
ATOM 3650 O O . ILE B 1 93 ? 3.977 25.719 -3.264 1 97.06 93 ILE B O 1
ATOM 3654 N N . ILE B 1 94 ? 1.845 24.984 -3.201 1 96.31 94 ILE B N 1
ATOM 3655 C CA . ILE B 1 94 ? 1.371 26.172 -2.514 1 96.31 94 ILE B CA 1
ATOM 3656 C C . ILE B 1 94 ? 1.65 26.062 -1.017 1 96.31 94 ILE B C 1
ATOM 3658 O O . ILE B 1 94 ? 0.977 25.297 -0.312 1 96.31 94 ILE B O 1
ATOM 3662 N N . ALA B 1 95 ? 2.615 26.797 -0.561 1 95.31 95 ALA B N 1
ATOM 3663 C CA . ALA B 1 95 ? 3.119 26.672 0.804 1 95.31 95 ALA B CA 1
ATOM 3664 C C . ALA B 1 95 ? 2.611 27.812 1.686 1 95.31 95 ALA B C 1
ATOM 3666 O O . ALA B 1 95 ? 2.285 28.891 1.188 1 95.31 95 ALA B O 1
ATOM 3667 N N . PRO B 1 96 ? 2.523 27.672 2.951 1 95.88 96 PRO B N 1
ATOM 3668 C CA . PRO B 1 96 ? 2.883 26.438 3.668 1 95.88 96 PRO B CA 1
ATOM 3669 C C . PRO B 1 96 ? 1.831 25.344 3.521 1 95.88 96 PRO B C 1
ATOM 3671 O O . PRO B 1 96 ? 0.64 25.641 3.389 1 95.88 96 PRO B O 1
ATOM 3674 N N . GLN B 1 97 ? 2.281 24.141 3.451 1 95.44 97 GLN B N 1
ATOM 3675 C CA . GLN B 1 97 ? 1.355 23.016 3.5 1 95.44 97 GLN B CA 1
ATOM 3676 C C . GLN B 1 97 ? 2.074 21.719 3.895 1 95.44 97 GLN B C 1
ATOM 3678 O O . GLN B 1 97 ? 3.295 21.719 4.066 1 95.44 97 GLN B O 1
ATOM 3683 N N . PHE B 1 98 ? 1.301 20.766 4.094 1 94.19 98 PHE B N 1
ATOM 3684 C CA . PHE B 1 98 ? 1.818 19.438 4.414 1 94.19 98 PHE B CA 1
ATOM 3685 C C . PHE B 1 98 ? 2.98 19.078 3.494 1 94.19 98 PHE B C 1
ATOM 3687 O O . PHE B 1 98 ? 2.938 19.344 2.293 1 94.19 98 PHE B O 1
ATOM 3694 N N . THR B 1 99 ? 4.043 18.328 3.896 1 94.44 99 THR B N 1
ATOM 3695 C CA . THR B 1 99 ? 5.344 18.234 3.244 1 94.44 99 THR B CA 1
ATOM 3696 C C . THR B 1 99 ? 5.395 17.047 2.295 1 94.44 99 THR B C 1
ATOM 3698 O O . THR B 1 99 ? 6.242 16.984 1.402 1 94.44 99 THR B O 1
ATOM 3701 N N . GLU B 1 100 ? 4.496 16.094 2.414 1 94.19 100 GLU B N 1
ATOM 3702 C CA . GLU B 1 100 ? 4.602 14.82 1.722 1 94.19 100 GLU B CA 1
ATOM 3703 C C . GLU B 1 100 ? 4.523 15 0.208 1 94.19 100 GLU B C 1
ATOM 3705 O O . GLU B 1 100 ? 5.215 14.312 -0.542 1 94.19 100 GLU B O 1
ATOM 3710 N N . PRO B 1 101 ? 3.65 15.891 -0.314 1 96.06 101 PRO B N 1
ATOM 3711 C CA . PRO B 1 101 ? 3.652 16.062 -1.769 1 96.06 101 PRO B CA 1
ATOM 3712 C C . PRO B 1 101 ? 5.02 16.484 -2.309 1 96.06 101 PRO B C 1
ATOM 3714 O O . PRO B 1 101 ? 5.484 15.938 -3.312 1 96.06 101 PRO B O 1
ATOM 3717 N N . GLU B 1 102 ? 5.668 17.453 -1.657 1 95.38 102 GLU B N 1
ATOM 3718 C CA . GLU B 1 102 ? 7 17.875 -2.086 1 95.38 102 GLU B CA 1
ATOM 3719 C C . GLU B 1 102 ? 7.992 16.703 -2.023 1 95.38 102 GLU B C 1
ATOM 3721 O O . GLU B 1 102 ? 8.766 16.5 -2.961 1 95.38 102 GLU B O 1
ATOM 3726 N N . ALA B 1 103 ? 7.945 16 -0.936 1 95.5 103 ALA B N 1
ATOM 3727 C CA . ALA B 1 103 ? 8.828 14.852 -0.756 1 95.5 103 ALA B CA 1
ATOM 3728 C C . ALA B 1 103 ? 8.656 13.844 -1.89 1 95.5 103 ALA B C 1
ATOM 3730 O O . ALA B 1 103 ? 9.641 13.289 -2.389 1 95.5 103 ALA B O 1
ATOM 3731 N N . ALA B 1 104 ? 7.438 13.578 -2.295 1 96.69 104 ALA B N 1
ATOM 3732 C CA . ALA B 1 104 ? 7.145 12.609 -3.35 1 96.69 104 ALA B CA 1
ATOM 3733 C C . ALA B 1 104 ? 7.754 13.047 -4.68 1 96.69 104 ALA B C 1
ATOM 3735 O O . ALA B 1 104 ? 8.344 12.227 -5.395 1 96.69 104 ALA B O 1
ATOM 3736 N N . PHE B 1 105 ? 7.633 14.328 -5.051 1 97.44 105 PHE B N 1
ATOM 3737 C CA . PHE B 1 105 ? 8.172 14.82 -6.312 1 97.44 105 PHE B CA 1
ATOM 3738 C C . PHE B 1 105 ? 9.695 14.797 -6.293 1 97.44 105 PHE B C 1
ATOM 3740 O O . PHE B 1 105 ? 10.328 14.414 -7.281 1 97.44 105 PHE B O 1
ATOM 3747 N N . LEU B 1 106 ? 10.297 15.164 -5.176 1 95.88 106 LEU B N 1
ATOM 3748 C CA . LEU B 1 106 ? 11.75 15.133 -5.059 1 95.88 106 LEU B CA 1
ATOM 3749 C C . LEU B 1 106 ? 12.273 13.703 -5.168 1 95.88 106 LEU B C 1
ATOM 3751 O O . LEU B 1 106 ? 13.266 13.453 -5.855 1 95.88 106 LEU B O 1
ATOM 3755 N N . ALA B 1 107 ? 11.594 12.805 -4.555 1 95.31 107 ALA B N 1
ATOM 3756 C CA . ALA B 1 107 ? 11.984 11.398 -4.613 1 95.31 107 ALA B CA 1
ATOM 3757 C C . ALA B 1 107 ? 11.938 10.875 -6.047 1 95.31 107 ALA B C 1
ATOM 3759 O O . ALA B 1 107 ? 12.742 10.031 -6.434 1 95.31 107 ALA B O 1
ATOM 3760 N N . ALA B 1 108 ? 11.008 11.367 -6.812 1 96.44 108 ALA B N 1
ATOM 3761 C CA . ALA B 1 108 ? 10.82 10.922 -8.195 1 96.44 108 ALA B CA 1
ATOM 3762 C C . ALA B 1 108 ? 11.789 11.633 -9.133 1 96.44 108 ALA B C 1
ATOM 3764 O O . ALA B 1 108 ? 11.867 11.305 -10.32 1 96.44 108 ALA B O 1
ATOM 3765 N N . GLY B 1 109 ? 12.492 12.656 -8.602 1 96.19 109 GLY B N 1
ATOM 3766 C CA . GLY B 1 109 ? 13.375 13.445 -9.445 1 96.19 109 GLY B CA 1
ATOM 3767 C C . GLY B 1 109 ? 12.633 14.414 -10.344 1 96.19 109 GLY B C 1
ATOM 3768 O O . GLY B 1 109 ? 13.156 14.836 -11.375 1 96.19 109 GLY B O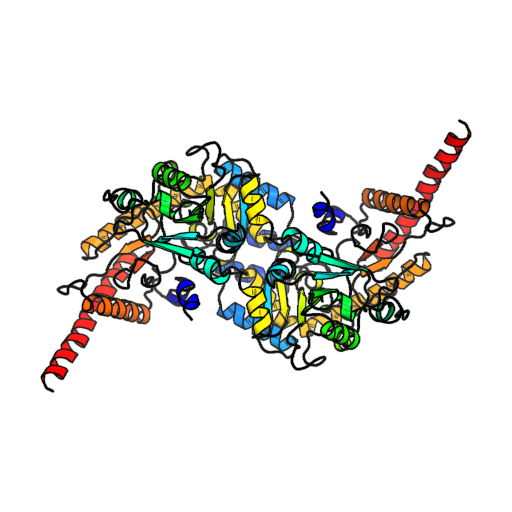 1
ATOM 3769 N N . SER B 1 110 ? 11.398 14.688 -10.008 1 96.81 110 SER B N 1
ATOM 3770 C CA . SER B 1 110 ? 10.578 15.609 -10.789 1 96.81 110 SER B CA 1
ATOM 3771 C C . SER B 1 110 ? 10.789 17.047 -10.352 1 96.81 110 SER B C 1
ATOM 3773 O O . SER B 1 110 ? 11.062 17.312 -9.172 1 96.81 110 SER B O 1
ATOM 3775 N N . GLU B 1 111 ? 10.641 17.969 -11.297 1 97.12 111 GLU B N 1
ATOM 3776 C CA . GLU B 1 111 ? 10.742 19.391 -10.977 1 97.12 111 GLU B CA 1
ATOM 3777 C C . GLU B 1 111 ? 9.648 19.828 -10.016 1 97.12 111 GLU B C 1
ATOM 3779 O O . GLU B 1 111 ? 8.469 19.516 -10.219 1 97.12 111 GLU B O 1
ATOM 3784 N N . CYS B 1 112 ? 10.086 20.453 -8.938 1 96.19 112 CYS B N 1
ATOM 3785 C CA . CYS B 1 112 ? 9.164 20.922 -7.902 1 96.19 112 CYS B CA 1
ATOM 3786 C C . CYS B 1 112 ? 9.562 22.297 -7.395 1 96.19 112 CYS B C 1
ATOM 3788 O O . CYS B 1 112 ? 10.703 22.516 -6.992 1 96.19 112 CYS B O 1
ATOM 3790 N N . GLU B 1 113 ? 8.648 23.25 -7.512 1 94.75 113 GLU B N 1
ATOM 3791 C CA . GLU B 1 113 ? 8.867 24.578 -6.965 1 94.75 113 GLU B CA 1
ATOM 3792 C C . GLU B 1 113 ? 7.84 24.922 -5.891 1 94.75 113 GLU B C 1
ATOM 3794 O O . GLU B 1 113 ? 6.832 24.219 -5.754 1 94.75 113 GLU B O 1
ATOM 3799 N N . THR B 1 114 ? 8.125 25.938 -5.129 1 93.44 114 THR B N 1
ATOM 3800 C CA . THR B 1 114 ? 7.242 26.359 -4.047 1 93.44 114 THR B CA 1
ATOM 3801 C C . THR B 1 114 ? 6.742 27.781 -4.273 1 93.44 114 THR B C 1
ATOM 3803 O O . THR B 1 114 ? 7.512 28.656 -4.676 1 93.44 114 THR B O 1
ATOM 3806 N N . LEU B 1 115 ? 5.477 27.938 -4.16 1 92.44 115 LEU B N 1
ATOM 3807 C CA . LEU B 1 115 ? 4.852 29.25 -4.051 1 92.44 115 LEU B CA 1
ATOM 3808 C C . LEU B 1 115 ? 4.395 29.516 -2.621 1 92.44 115 LEU B C 1
ATOM 3810 O O . LEU B 1 115 ? 3.357 29.016 -2.189 1 92.44 115 LEU B O 1
ATOM 3814 N N . ALA B 1 116 ? 5.125 30.359 -1.931 1 91.69 116 ALA B N 1
ATOM 3815 C CA . ALA B 1 116 ? 4.855 30.609 -0.516 1 91.69 116 ALA B CA 1
ATOM 3816 C C . ALA B 1 116 ? 3.881 31.766 -0.336 1 91.69 116 ALA B C 1
ATOM 3818 O O . ALA B 1 116 ? 4.121 32.875 -0.829 1 91.69 116 ALA B O 1
ATOM 3819 N N . LEU B 1 117 ? 2.811 31.453 0.319 1 91.31 117 LEU B N 1
ATOM 3820 C CA . LEU B 1 117 ? 1.867 32.5 0.704 1 91.31 117 LEU B CA 1
ATOM 3821 C C . LEU B 1 117 ? 2.336 33.219 1.964 1 91.31 117 LEU B C 1
ATOM 3823 O O . LEU B 1 117 ? 2.984 32.625 2.822 1 91.31 117 LEU B O 1
ATOM 3827 N N . GLN B 1 118 ? 1.945 34.406 2.006 1 88.81 118 GLN B N 1
ATOM 3828 C CA . GLN B 1 118 ? 2.223 35.188 3.219 1 88.81 118 GLN B CA 1
ATOM 3829 C C . GLN B 1 118 ? 1.029 35.156 4.168 1 88.81 118 GLN B C 1
ATOM 3831 O O . GLN B 1 118 ? -0.109 34.969 3.74 1 88.81 118 GLN B O 1
ATOM 3836 N N . ALA B 1 119 ? 1.374 35.344 5.48 1 88.62 119 ALA B N 1
ATOM 3837 C CA . ALA B 1 119 ? 0.285 35.406 6.449 1 88.62 119 ALA B CA 1
ATOM 3838 C C . ALA B 1 119 ? -0.753 36.438 6.023 1 88.62 119 ALA B C 1
ATOM 3840 O O . ALA B 1 119 ? -0.401 37.531 5.551 1 88.62 119 ALA B O 1
ATOM 3841 N N . PRO B 1 120 ? -2.068 36.125 6.027 1 92.12 120 PRO B N 1
ATOM 3842 C CA . PRO B 1 120 ? -2.697 35 6.75 1 92.12 120 PRO B CA 1
ATOM 3843 C C . PRO B 1 120 ? -2.852 33.75 5.895 1 92.12 120 PRO B C 1
ATOM 3845 O O . PRO B 1 120 ? -3.816 33 6.059 1 92.12 120 PRO B O 1
ATOM 3848 N N . PHE B 1 121 ? -1.973 33.625 4.828 1 93.12 121 PHE B N 1
ATOM 3849 C CA . PHE B 1 121 ? -1.764 32.438 4.043 1 93.12 121 PHE B CA 1
ATOM 3850 C C . PHE B 1 121 ? -2.975 32.125 3.164 1 93.12 121 PHE B C 1
ATOM 3852 O O . PHE B 1 121 ? -3.289 30.969 2.898 1 93.12 121 PHE B O 1
ATOM 3859 N N . ALA B 1 122 ? -3.725 33.156 2.828 1 90.81 122 ALA B N 1
ATOM 3860 C CA . ALA B 1 122 ? -4.887 33 1.956 1 90.81 122 ALA B CA 1
ATOM 3861 C C . ALA B 1 122 ? -4.484 33.094 0.486 1 90.81 122 ALA B C 1
ATOM 3863 O O . ALA B 1 122 ? -3.6 33.875 0.121 1 90.81 122 ALA B O 1
ATOM 3864 N N . LEU B 1 123 ? -5.133 32.281 -0.356 1 87.94 123 LEU B N 1
ATOM 3865 C CA . LEU B 1 123 ? -4.867 32.25 -1.79 1 87.94 123 LEU B CA 1
ATOM 3866 C C . LEU B 1 123 ? -5.242 33.594 -2.428 1 87.94 123 LEU B C 1
ATOM 3868 O O . LEU B 1 123 ? -4.641 34 -3.424 1 87.94 123 LEU B O 1
ATOM 3872 N N . ASP B 1 124 ? -6.238 34.281 -1.978 1 73.44 124 ASP B N 1
ATOM 3873 C CA . ASP B 1 124 ? -6.688 35.531 -2.57 1 73.44 124 ASP B CA 1
ATOM 3874 C C . ASP B 1 124 ? -5.664 36.656 -2.348 1 73.44 124 ASP B C 1
ATOM 3876 O O . ASP B 1 124 ? -5.672 37.656 -3.055 1 73.44 124 ASP B O 1
ATOM 3880 N N . SER B 1 125 ? -4.809 36.5 -1.423 1 56.97 125 SER B N 1
ATOM 3881 C CA . SER B 1 125 ? -3.822 37.562 -1.147 1 56.97 125 SER B CA 1
ATOM 3882 C C . SER B 1 125 ? -2.75 37.594 -2.232 1 56.97 125 SER B C 1
ATOM 3884 O O . SER B 1 125 ? -2.422 38.656 -2.74 1 56.97 125 SER B O 1
ATOM 3886 N N . PRO B 1 126 ? -2.074 36.688 -2.377 1 51.97 126 PRO B N 1
ATOM 3887 C CA . PRO B 1 126 ? -1.028 36.719 -3.402 1 51.97 126 PRO B CA 1
ATOM 3888 C C . PRO B 1 126 ? -1.581 36.969 -4.801 1 51.97 126 PRO B C 1
ATOM 3890 O O . PRO B 1 126 ? -0.886 37.562 -5.641 1 51.97 126 PRO B O 1
ATOM 3893 N N . LEU B 1 127 ? -2.775 36.344 -4.965 1 50.09 127 LEU B N 1
ATOM 3894 C CA . LEU B 1 127 ? -3.381 36.625 -6.258 1 50.09 127 LEU B CA 1
ATOM 3895 C C . LEU B 1 127 ? -3.648 38.125 -6.395 1 50.09 127 LEU B C 1
ATOM 3897 O O . LEU B 1 127 ? -3.664 38.656 -7.508 1 50.09 127 LEU B O 1
ATOM 3901 N N . ALA B 1 128 ? -3.736 38.781 -5.246 1 42.88 128 ALA B N 1
ATOM 3902 C CA . ALA B 1 128 ? -4.023 40.219 -5.277 1 42.88 128 ALA B CA 1
ATOM 3903 C C . ALA B 1 128 ? -2.75 41.031 -5.504 1 42.88 128 ALA B C 1
ATOM 3905 O O . ALA B 1 128 ? -2.801 42.156 -6.035 1 42.88 128 ALA B O 1
ATOM 3906 N N . ASP B 1 129 ? -1.708 40.688 -4.734 1 43.97 129 ASP B N 1
ATOM 3907 C CA . ASP B 1 129 ? -0.583 41.594 -4.93 1 43.97 129 ASP B CA 1
ATOM 3908 C C . ASP B 1 129 ? -0.015 41.469 -6.34 1 43.97 129 ASP B C 1
ATOM 3910 O O . ASP B 1 129 ? 0.983 40.781 -6.555 1 43.97 129 ASP B O 1
ATOM 3914 N N . ALA B 1 130 ? -0.875 41.344 -7.199 1 40.59 130 ALA B N 1
ATOM 3915 C CA . ALA B 1 130 ? -0.465 41.594 -8.578 1 40.59 130 ALA B CA 1
ATOM 3916 C C . ALA B 1 130 ? 0.12 43 -8.734 1 40.59 130 ALA B C 1
ATOM 3918 O O . ALA B 1 130 ? -0.604 43.938 -9.031 1 40.59 130 ALA B O 1
ATOM 3919 N N . ARG B 1 131 ? 1.143 43.438 -7.949 1 38.22 131 ARG B N 1
ATOM 3920 C CA . ARG B 1 131 ? 1.747 44.562 -8.641 1 38.22 131 ARG B CA 1
ATOM 3921 C C . ARG B 1 131 ? 1.831 44.312 -10.141 1 38.22 131 ARG B C 1
ATOM 3923 O O . ARG B 1 131 ? 2.057 43.156 -10.57 1 38.22 131 ARG B O 1
ATOM 3930 N N . PRO B 1 132 ? 1.486 45.219 -11.047 1 37.06 132 PRO B N 1
ATOM 3931 C CA . PRO B 1 132 ? 1.39 45.188 -12.508 1 37.06 132 PRO B CA 1
ATOM 3932 C C . PRO B 1 132 ? 2.568 44.469 -13.156 1 37.06 132 PRO B C 1
ATOM 3934 O O . PRO B 1 132 ? 2.422 43.875 -14.234 1 37.06 132 PRO B O 1
ATOM 3937 N N . ALA B 1 133 ? 3.848 44.875 -12.781 1 36.69 133 ALA B N 1
ATOM 3938 C CA . ALA B 1 133 ? 4.961 44.594 -13.688 1 36.69 133 ALA B CA 1
ATOM 3939 C C . ALA B 1 133 ? 5.211 43.094 -13.812 1 36.69 133 ALA B C 1
ATOM 3941 O O . ALA B 1 133 ? 5.516 42.594 -14.898 1 36.69 133 ALA B O 1
ATOM 3942 N N . ALA B 1 134 ? 5.863 42.344 -12.789 1 38.62 134 ALA B N 1
ATOM 3943 C CA . ALA B 1 134 ? 6.207 40.969 -13.141 1 38.62 134 ALA B CA 1
ATOM 3944 C C . ALA B 1 134 ? 4.969 40.094 -13.141 1 38.62 134 ALA B C 1
ATOM 3946 O O . ALA B 1 134 ? 4.738 39.344 -12.195 1 38.62 134 ALA B O 1
ATOM 3947 N N . HIS B 1 135 ? 3.852 40.375 -13.281 1 40.91 135 HIS B N 1
ATOM 3948 C CA . HIS B 1 135 ? 2.617 39.75 -13.711 1 40.91 135 HIS B CA 1
ATOM 3949 C C . HIS B 1 135 ? 2.906 38.469 -14.5 1 40.91 135 HIS B C 1
ATOM 3951 O O . HIS B 1 135 ? 1.986 37.844 -15.031 1 40.91 135 HIS B O 1
ATOM 3957 N N . SER B 1 136 ? 4.02 38.469 -15.148 1 49.66 136 SER B N 1
ATOM 3958 C CA . SER B 1 136 ? 4.203 37.125 -15.695 1 49.66 136 SER B CA 1
ATOM 3959 C C . SER B 1 136 ? 3.816 36.062 -14.688 1 49.66 136 SER B C 1
ATOM 3961 O O . SER B 1 136 ? 4.582 35.75 -13.773 1 49.66 136 SER B O 1
ATOM 3963 N N . GLY B 1 137 ? 2.443 36.25 -13.805 1 59.41 137 GLY B N 1
ATOM 3964 C CA . GLY B 1 137 ? 1.437 36 -12.781 1 59.41 137 GLY B CA 1
ATOM 3965 C C . GLY B 1 137 ? 1.313 34.562 -12.375 1 59.41 137 GLY B C 1
ATOM 3966 O O . GLY B 1 137 ? 2.061 33.719 -12.859 1 59.41 137 GLY B O 1
ATOM 3967 N N . LEU B 1 138 ? 0.398 34.531 -11.234 1 73.94 138 LEU B N 1
ATOM 3968 C CA . LEU B 1 138 ? 0.081 33.188 -10.75 1 73.94 138 LEU B CA 1
ATOM 3969 C C . LEU B 1 138 ? -0.191 32.219 -11.906 1 73.94 138 LEU B C 1
ATOM 3971 O O . LEU B 1 138 ? 0.298 31.094 -11.922 1 73.94 138 LEU B O 1
ATOM 3975 N N . ALA B 1 139 ? -0.804 32.812 -12.914 1 79.12 139 ALA B N 1
ATOM 3976 C CA . ALA B 1 139 ? -1.17 32 -14.062 1 79.12 139 ALA B CA 1
ATOM 3977 C C . ALA B 1 139 ? 0.068 31.562 -14.844 1 79.12 139 ALA B C 1
ATOM 3979 O O . ALA B 1 139 ? 0.171 30.406 -15.25 1 79.12 139 ALA B O 1
ATOM 3980 N N . SER B 1 140 ? 0.935 32.5 -15.008 1 83.12 140 SER B N 1
ATOM 3981 C CA . SER B 1 140 ? 2.152 32.156 -15.742 1 83.12 140 SER B CA 1
ATOM 3982 C C . SER B 1 140 ? 3.021 31.188 -14.953 1 83.12 140 SER B C 1
ATOM 3984 O O . SER B 1 140 ? 3.643 30.281 -15.531 1 83.12 140 SER B O 1
ATOM 3986 N N . ARG B 1 141 ? 2.932 31.281 -13.711 1 86.12 141 ARG B N 1
ATOM 3987 C CA . ARG B 1 141 ? 3.766 30.438 -12.859 1 86.12 141 ARG B CA 1
ATOM 3988 C C . ARG B 1 141 ? 3.207 29.031 -12.766 1 86.12 141 ARG B C 1
ATOM 3990 O O . ARG B 1 141 ? 3.959 28.078 -12.57 1 86.12 141 ARG B O 1
ATOM 3997 N N . LEU B 1 142 ? 1.967 28.938 -12.969 1 93.69 142 LEU B N 1
ATOM 3998 C CA . LEU B 1 142 ? 1.314 27.656 -12.773 1 93.69 142 LEU B CA 1
ATOM 3999 C C . LEU B 1 142 ? 1.071 26.953 -14.109 1 93.69 142 LEU B C 1
ATOM 4001 O O . LEU B 1 142 ? 0.744 25.766 -14.148 1 93.69 142 LEU B O 1
ATOM 4005 N N . ALA B 1 143 ? 1.3 27.688 -15.227 1 93 143 ALA B N 1
ATOM 4006 C CA . ALA B 1 143 ? 1.027 27.125 -16.547 1 93 143 ALA B CA 1
ATOM 4007 C C . ALA B 1 143 ? 1.844 25.859 -16.797 1 93 143 ALA B C 1
ATOM 4009 O O . ALA B 1 143 ? 3.066 25.875 -16.641 1 93 143 ALA B O 1
ATOM 4010 N N . GLY B 1 144 ? 1.096 24.844 -17.141 1 96.75 144 GLY B N 1
ATOM 4011 C CA . GLY B 1 144 ? 1.753 23.594 -17.484 1 96.75 144 GLY B CA 1
ATOM 4012 C C . GLY B 1 144 ? 2.207 22.812 -16.266 1 96.75 144 GLY B C 1
ATOM 4013 O O . GLY B 1 144 ? 2.928 21.812 -16.406 1 96.75 144 GLY B O 1
ATOM 4014 N N . ARG B 1 145 ? 1.783 23.234 -15.086 1 98.12 145 ARG B N 1
ATOM 4015 C CA . ARG B 1 145 ? 2.26 22.609 -13.859 1 98.12 145 ARG B CA 1
ATOM 4016 C C . ARG B 1 145 ? 1.102 22.016 -13.062 1 98.12 145 ARG B C 1
ATOM 4018 O O . ARG B 1 145 ? -0.064 22.281 -13.352 1 98.12 145 ARG B O 1
ATOM 4025 N N . MET B 1 146 ? 1.433 21.109 -12.203 1 98.69 146 MET B N 1
ATOM 4026 C CA . MET B 1 146 ? 0.509 20.641 -11.172 1 98.69 146 MET B CA 1
ATOM 4027 C C . MET B 1 146 ? 0.58 21.531 -9.938 1 98.69 146 MET B C 1
ATOM 4029 O O . MET B 1 146 ? 1.648 21.688 -9.344 1 98.69 146 MET B O 1
ATOM 4033 N N . ALA B 1 147 ? -0.508 22.188 -9.641 1 98.06 147 ALA B N 1
ATOM 4034 C CA . ALA B 1 147 ? -0.581 22.953 -8.398 1 98.06 147 ALA B CA 1
ATOM 4035 C C . ALA B 1 147 ? -1.146 22.094 -7.266 1 98.06 147 ALA B C 1
ATOM 4037 O O . ALA B 1 147 ? -2.168 21.422 -7.434 1 98.06 147 ALA B O 1
ATOM 4038 N N . ILE B 1 148 ? -0.488 22.047 -6.098 1 98.62 148 ILE B N 1
ATOM 4039 C CA . ILE B 1 148 ? -0.91 21.234 -4.961 1 98.62 148 ILE B CA 1
ATOM 4040 C C . ILE B 1 148 ? -1.146 22.125 -3.748 1 98.62 148 ILE B C 1
ATOM 4042 O O . ILE B 1 148 ? -0.265 22.906 -3.355 1 98.62 148 ILE B O 1
ATOM 4046 N N . VAL B 1 149 ? -2.338 22.047 -3.145 1 98.12 149 VAL B N 1
ATOM 4047 C CA . VAL B 1 149 ? -2.715 22.906 -2.029 1 98.12 149 VAL B CA 1
ATOM 4048 C C . VAL B 1 149 ? -3.525 22.109 -1.011 1 98.12 149 VAL B C 1
ATOM 4050 O O . VAL B 1 149 ? -4.277 21.203 -1.38 1 98.12 149 VAL B O 1
ATOM 4053 N N . GLY B 1 150 ? -3.281 22.344 0.256 1 98.19 150 GLY B N 1
ATOM 4054 C CA . GLY B 1 150 ? -4.125 21.781 1.3 1 98.19 150 GLY B CA 1
ATOM 4055 C C . GLY B 1 150 ? -5.348 22.625 1.594 1 98.19 150 GLY B C 1
ATOM 4056 O O . GLY B 1 150 ? -5.293 23.859 1.526 1 98.19 150 GLY B O 1
ATOM 4057 N N . ASN B 1 151 ? -6.484 21.922 2.025 1 98.44 151 ASN B N 1
ATOM 4058 C CA . ASN B 1 151 ? -7.711 22.641 2.35 1 98.44 151 ASN B CA 1
ATOM 4059 C C . ASN B 1 151 ? -8.602 21.828 3.291 1 98.44 151 ASN B C 1
ATOM 4061 O O . ASN B 1 151 ? -9.289 20.906 2.859 1 98.44 151 ASN B O 1
ATOM 4065 N N . PRO B 1 152 ? -8.891 22.219 4.57 1 97.94 152 PRO B N 1
ATOM 4066 C CA . PRO B 1 152 ? -8.086 23.266 5.199 1 97.94 152 PRO B CA 1
ATOM 4067 C C . PRO B 1 152 ? -6.594 22.938 5.227 1 97.94 152 PRO B C 1
ATOM 4069 O O . PRO B 1 152 ? -6.223 21.766 5.23 1 97.94 152 PRO B O 1
ATOM 4072 N N . THR B 1 153 ? -5.812 23.922 5.203 1 97.88 153 THR B N 1
ATOM 4073 C CA . THR B 1 153 ? -4.383 23.75 4.977 1 97.88 153 THR B CA 1
ATOM 4074 C C . THR B 1 153 ? -3.674 23.359 6.27 1 97.88 153 THR B C 1
ATOM 4076 O O . THR B 1 153 ? -3.797 24.047 7.285 1 97.88 153 THR B O 1
ATOM 4079 N N . ASN B 1 154 ? -3.098 22.203 6.344 1 96.94 154 ASN B N 1
ATOM 4080 C CA . ASN B 1 154 ? -2.109 21.875 7.359 1 96.94 154 ASN B CA 1
ATOM 4081 C C . ASN B 1 154 ? -0.758 22.516 7.066 1 96.94 154 ASN B C 1
ATOM 4083 O O . ASN B 1 154 ? -0.142 22.234 6.039 1 96.94 154 ASN B O 1
ATOM 4087 N N . PRO B 1 155 ? -0.222 23.453 7.824 1 97.06 155 PRO B N 1
ATOM 4088 C CA . PRO B 1 155 ? -0.547 23.594 9.25 1 97.06 155 PRO B CA 1
ATOM 4089 C C . PRO B 1 155 ? -1.336 24.859 9.547 1 97.06 155 PRO B C 1
ATOM 4091 O O . PRO B 1 155 ? -1.612 25.156 10.719 1 97.06 155 PRO B O 1
ATOM 4094 N N . THR B 1 156 ? -1.741 25.625 8.57 1 97.25 156 THR B N 1
ATOM 4095 C CA . THR B 1 156 ? -2.188 26.984 8.828 1 97.25 156 THR B CA 1
ATOM 4096 C C . THR B 1 156 ? -3.637 27 9.305 1 97.25 156 THR B C 1
ATOM 4098 O O . THR B 1 156 ? -4.074 27.953 9.945 1 97.25 156 THR B O 1
ATOM 4101 N N . GLY B 1 157 ? -4.355 25.969 8.914 1 97.69 157 GLY B N 1
ATOM 4102 C CA . GLY B 1 157 ? -5.762 25.906 9.266 1 97.69 157 GLY B CA 1
ATOM 4103 C C . GLY B 1 157 ? -6.648 26.734 8.344 1 97.69 157 GLY B C 1
ATOM 4104 O O . GLY B 1 157 ? -7.867 26.75 8.5 1 97.69 157 GLY B O 1
ATOM 4105 N N . VAL B 1 158 ? -6.082 27.391 7.355 1 97.19 158 VAL B N 1
ATOM 4106 C CA . VAL B 1 158 ? -6.816 28.25 6.434 1 97.19 158 VAL B CA 1
ATOM 4107 C C . VAL B 1 158 ? -7.727 27.391 5.551 1 97.19 158 VAL B C 1
ATOM 4109 O O . VAL B 1 158 ? -7.312 26.359 5.039 1 97.19 158 VAL B O 1
ATOM 4112 N N . LEU B 1 159 ? -8.945 27.781 5.441 1 97.88 159 LEU B N 1
ATOM 4113 C CA . LEU B 1 159 ? -9.922 27.188 4.539 1 97.88 159 LEU B CA 1
ATOM 4114 C C . LEU B 1 159 ? -10.125 28.047 3.303 1 97.88 159 LEU B C 1
ATOM 4116 O O . LEU B 1 159 ? -10.656 29.156 3.396 1 97.88 159 LEU B O 1
ATOM 4120 N N . HIS B 1 160 ? -9.664 27.609 2.189 1 97 160 HIS B N 1
ATOM 4121 C CA . HIS B 1 160 ? -9.867 28.328 0.932 1 97 160 HIS B CA 1
ATOM 4122 C C . HIS B 1 160 ? -11.242 28.031 0.347 1 97 160 HIS B C 1
ATOM 4124 O O . HIS B 1 160 ? -11.734 26.906 0.441 1 97 160 HIS B O 1
ATOM 4130 N N . SER B 1 161 ? -11.852 29 -0.275 1 95.81 161 SER B N 1
ATOM 4131 C CA . SER B 1 161 ? -13.156 28.812 -0.89 1 95.81 161 SER B CA 1
ATOM 4132 C C . SER B 1 161 ? -13.055 27.984 -2.164 1 95.81 161 SER B C 1
ATOM 4134 O O . SER B 1 161 ? -12 27.938 -2.799 1 95.81 161 SER B O 1
ATOM 4136 N N . ALA B 1 162 ? -14.188 27.328 -2.521 1 96.81 162 ALA B N 1
ATOM 4137 C CA . ALA B 1 162 ? -14.25 26.594 -3.783 1 96.81 162 ALA B CA 1
ATOM 4138 C C . ALA B 1 162 ? -13.961 27.516 -4.965 1 96.81 162 ALA B C 1
ATOM 4140 O O . ALA B 1 162 ? -13.289 27.109 -5.922 1 96.81 162 ALA B O 1
ATOM 4141 N N . GLU B 1 163 ? -14.43 28.719 -4.895 1 94.31 163 GLU B N 1
ATOM 4142 C CA . GLU B 1 163 ? -14.211 29.688 -5.961 1 94.31 163 GLU B CA 1
ATOM 4143 C C . GLU B 1 163 ? -12.727 29.969 -6.16 1 94.31 163 GLU B C 1
ATOM 4145 O O . GLU B 1 163 ? -12.234 29.969 -7.293 1 94.31 163 GLU B O 1
ATOM 4150 N N . ALA B 1 164 ? -12.031 30.203 -5.086 1 94.06 164 ALA B N 1
ATOM 4151 C CA . ALA B 1 164 ? -10.594 30.453 -5.152 1 94.06 164 ALA B CA 1
ATOM 4152 C C . ALA B 1 164 ? -9.852 29.266 -5.73 1 94.06 164 ALA B C 1
ATOM 4154 O O . ALA B 1 164 ? -8.938 29.422 -6.543 1 94.06 164 ALA B O 1
ATOM 4155 N N . LEU B 1 165 ? -10.227 28.078 -5.332 1 96.81 165 LEU B N 1
ATOM 4156 C CA . LEU B 1 165 ? -9.578 26.859 -5.809 1 96.81 165 LEU B CA 1
ATOM 4157 C C . LEU B 1 165 ? -9.859 26.641 -7.293 1 96.81 165 LEU B C 1
ATOM 4159 O O . LEU B 1 165 ? -8.969 26.234 -8.039 1 96.81 165 LEU B O 1
ATOM 4163 N N . LEU B 1 166 ? -11.062 26.891 -7.695 1 95.31 166 LEU B N 1
ATOM 4164 C CA . LEU B 1 166 ? -11.414 26.734 -9.102 1 95.31 166 LEU B CA 1
ATOM 4165 C C . LEU B 1 166 ? -10.648 27.734 -9.969 1 95.31 166 LEU B C 1
ATOM 4167 O O . LEU B 1 166 ? -10.273 27.422 -11.102 1 95.31 166 LEU B O 1
ATOM 4171 N N . GLU B 1 167 ? -10.461 28.875 -9.43 1 92.25 167 GLU B N 1
ATOM 4172 C CA . GLU B 1 167 ? -9.617 29.844 -10.141 1 92.25 167 GLU B CA 1
ATOM 4173 C C . GLU B 1 167 ? -8.195 29.312 -10.297 1 92.25 167 GLU B C 1
ATOM 4175 O O . GLU B 1 167 ? -7.594 29.453 -11.367 1 92.25 167 GLU B O 1
ATOM 4180 N N . LEU B 1 168 ? -7.664 28.781 -9.266 1 93.81 168 LEU B N 1
ATOM 4181 C CA . LEU B 1 168 ? -6.34 28.172 -9.312 1 93.81 168 LEU B CA 1
ATOM 4182 C C . LEU B 1 168 ? -6.293 27.062 -10.359 1 93.81 168 LEU B C 1
ATOM 4184 O O . LEU B 1 168 ? -5.293 26.906 -11.062 1 93.81 168 LEU B O 1
ATOM 4188 N N . SER B 1 169 ? -7.363 26.266 -10.484 1 96.06 169 SER B N 1
ATOM 4189 C CA . SER B 1 169 ? -7.43 25.141 -11.414 1 96.06 169 SER B CA 1
ATOM 4190 C C . SER B 1 169 ? -7.395 25.625 -12.859 1 96.06 169 SER B C 1
ATOM 4192 O O . SER B 1 169 ? -6.922 24.906 -13.742 1 96.06 169 SER B O 1
ATOM 4194 N N . ARG B 1 170 ? -7.848 26.844 -13.117 1 94.25 170 ARG B N 1
ATOM 4195 C CA . ARG B 1 170 ? -7.844 27.406 -14.461 1 94.25 170 ARG B CA 1
ATOM 4196 C C . ARG B 1 170 ? -6.434 27.797 -14.891 1 94.25 170 ARG B C 1
ATOM 4198 O O . ARG B 1 170 ? -6.129 27.844 -16.078 1 94.25 170 ARG B O 1
ATOM 4205 N N . SER B 1 171 ? -5.609 28.016 -13.914 1 92.5 171 SER B N 1
ATOM 4206 C CA . SER B 1 171 ? -4.246 28.469 -14.188 1 92.5 171 SER B CA 1
ATOM 4207 C C . SER B 1 171 ? -3.283 27.297 -14.273 1 92.5 171 SER B C 1
ATOM 4209 O O . SER B 1 171 ? -2.234 27.391 -14.914 1 92.5 171 SER B O 1
ATOM 4211 N N . ALA B 1 172 ? -3.594 26.172 -13.672 1 96.62 172 ALA B N 1
ATOM 4212 C CA . ALA B 1 172 ? -2.709 25.016 -13.609 1 96.62 172 ALA B CA 1
ATOM 4213 C C . ALA B 1 172 ? -3.139 23.938 -14.602 1 96.62 172 ALA B C 1
ATOM 4215 O O . ALA B 1 172 ? -4.285 23.938 -15.062 1 96.62 172 ALA B O 1
ATOM 4216 N N . GLU B 1 173 ? -2.217 23.109 -15.031 1 98.31 173 GLU B N 1
ATOM 4217 C CA . GLU B 1 173 ? -2.574 21.938 -15.836 1 98.31 173 GLU B CA 1
ATOM 4218 C C . GLU B 1 173 ? -3.408 20.953 -15.031 1 98.31 173 GLU B C 1
ATOM 4220 O O . GLU B 1 173 ? -4.383 20.391 -15.547 1 98.31 173 GLU B O 1
ATOM 4225 N N . ILE B 1 174 ? -3.031 20.672 -13.797 1 98.75 174 ILE B N 1
ATOM 4226 C CA . ILE B 1 174 ? -3.777 19.875 -12.828 1 98.75 174 ILE B CA 1
ATOM 4227 C C . ILE B 1 174 ? -3.76 20.562 -11.469 1 98.75 174 ILE B C 1
ATOM 4229 O O . ILE B 1 174 ? -2.729 21.094 -11.047 1 98.75 174 ILE B O 1
ATOM 4233 N N . LEU B 1 175 ? -4.891 20.656 -10.82 1 98.69 175 LEU B N 1
ATOM 4234 C CA . LEU B 1 175 ? -4.973 21.078 -9.43 1 98.69 175 LEU B CA 1
ATOM 4235 C C . LEU B 1 175 ? -5.203 19.891 -8.5 1 98.69 175 LEU B C 1
ATOM 4237 O O . LEU B 1 175 ? -6.121 19.109 -8.719 1 98.69 175 LEU B O 1
ATOM 4241 N N . VAL B 1 176 ? -4.355 19.734 -7.543 1 98.94 176 VAL B N 1
ATOM 4242 C CA . VAL B 1 176 ? -4.516 18.75 -6.488 1 98.94 176 VAL B CA 1
ATOM 4243 C C . VAL B 1 176 ? -4.863 19.438 -5.172 1 98.94 176 VAL B C 1
ATOM 4245 O O . VAL B 1 176 ? -4.148 20.344 -4.734 1 98.94 176 VAL B O 1
ATOM 4248 N N . VAL B 1 177 ? -5.961 19.047 -4.582 1 98.88 177 VAL B N 1
ATOM 4249 C CA . VAL B 1 177 ? -6.391 19.609 -3.305 1 98.88 177 VAL B CA 1
ATOM 4250 C C . VAL B 1 177 ? -6.383 18.531 -2.232 1 98.88 177 VAL B C 1
ATOM 4252 O O . VAL B 1 177 ? -7.113 17.531 -2.342 1 98.88 177 VAL B O 1
ATOM 4255 N N . ASP B 1 178 ? -5.551 18.703 -1.225 1 98.75 178 ASP B N 1
ATOM 4256 C CA . ASP B 1 178 ? -5.531 17.812 -0.064 1 98.75 178 ASP B CA 1
ATOM 4257 C C . ASP B 1 178 ? -6.574 18.234 0.966 1 98.75 178 ASP B C 1
ATOM 4259 O O . ASP B 1 178 ? -6.348 19.172 1.742 1 98.75 178 ASP B O 1
ATOM 4263 N N . GLU B 1 179 ? -7.637 17.484 1.05 1 98.69 179 GLU B N 1
ATOM 4264 C CA . GLU B 1 179 ? -8.727 17.766 1.973 1 98.69 179 GLU B CA 1
ATOM 4265 C C . GLU B 1 179 ? -8.766 16.766 3.117 1 98.69 179 GLU B C 1
ATOM 4267 O O . GLU B 1 179 ? -9.844 16.328 3.537 1 98.69 179 GLU B O 1
ATOM 4272 N N . ALA B 1 180 ? -7.609 16.438 3.635 1 97.31 180 ALA B N 1
ATOM 4273 C CA . ALA B 1 180 ? -7.457 15.414 4.664 1 97.31 180 ALA B CA 1
ATOM 4274 C C . ALA B 1 180 ? -8.297 15.742 5.895 1 97.31 180 ALA B C 1
ATOM 4276 O O . ALA B 1 180 ? -8.742 14.836 6.609 1 97.31 180 ALA B O 1
ATOM 4277 N N . PHE B 1 181 ? -8.617 17.016 6.137 1 97.56 181 PHE B N 1
ATOM 4278 C CA . PHE B 1 181 ? -9.273 17.406 7.379 1 97.56 181 PHE B CA 1
ATOM 4279 C C . PHE B 1 181 ? -10.641 18.016 7.098 1 97.56 181 PHE B C 1
ATOM 4281 O O . PHE B 1 181 ? -11.258 18.609 7.988 1 97.56 181 PHE B O 1
ATOM 4288 N N . MET B 1 182 ? -11.141 17.875 5.895 1 97.75 182 MET B N 1
ATOM 4289 C CA . MET B 1 182 ? -12.383 18.531 5.492 1 97.75 182 MET B CA 1
ATOM 4290 C C . MET B 1 182 ? -13.578 17.938 6.242 1 97.75 182 MET B C 1
ATOM 4292 O O . MET B 1 182 ? -14.57 18.625 6.477 1 97.75 182 MET B O 1
ATOM 4296 N N . ASP B 1 183 ? -13.461 16.688 6.695 1 95.31 183 ASP B N 1
ATOM 4297 C CA . ASP B 1 183 ? -14.539 16 7.398 1 95.31 183 ASP B CA 1
ATOM 4298 C C . ASP B 1 183 ? -14.938 16.75 8.664 1 95.31 183 ASP B C 1
ATOM 4300 O O . ASP B 1 183 ? -16.078 16.672 9.109 1 95.31 183 ASP B O 1
ATOM 4304 N N . VAL B 1 184 ? -13.977 17.453 9.219 1 95.25 184 VAL B N 1
ATOM 4305 C CA . VAL B 1 184 ? -14.25 17.969 10.555 1 95.25 184 VAL B CA 1
ATOM 4306 C C . VAL B 1 184 ? -14.438 19.484 10.492 1 95.25 184 VAL B C 1
ATOM 4308 O O . VAL B 1 184 ? -14.492 20.156 11.531 1 95.25 184 VAL B O 1
ATOM 4311 N N . VAL B 1 185 ? -14.43 20.031 9.297 1 96.5 185 VAL B N 1
ATOM 4312 C CA . VAL B 1 185 ? -14.789 21.438 9.086 1 96.5 185 VAL B CA 1
ATOM 4313 C C . VAL B 1 185 ? -16.297 21.609 9.25 1 96.5 185 VAL B C 1
ATOM 4315 O O . VAL B 1 185 ? -17.078 20.703 8.938 1 96.5 185 VAL B O 1
ATOM 4318 N N . ASP B 1 186 ? -16.625 22.734 9.766 1 92.81 186 ASP B N 1
ATOM 4319 C CA . ASP B 1 186 ? -18.047 23.062 9.906 1 92.81 186 ASP B CA 1
ATOM 4320 C C . ASP B 1 186 ? -18.812 22.766 8.617 1 92.81 186 ASP B C 1
ATOM 4322 O O . ASP B 1 186 ? -18.328 23.078 7.523 1 92.81 186 ASP B O 1
ATOM 4326 N N . GLY B 1 187 ? -20 22.25 8.719 1 89.06 187 GLY B N 1
ATOM 4327 C CA . GLY B 1 187 ? -20.75 21.75 7.586 1 89.06 187 GLY B CA 1
ATOM 4328 C C . GLY B 1 187 ? -21 22.797 6.523 1 89.06 187 GLY B C 1
ATOM 4329 O O . GLY B 1 187 ? -20.797 22.547 5.336 1 89.06 187 GLY B O 1
ATOM 4330 N N . GLN B 1 188 ? -21.453 23.906 6.926 1 90.12 188 GLN B N 1
ATOM 4331 C CA . GLN B 1 188 ? -21.734 24.984 5.977 1 90.12 188 GLN B CA 1
ATOM 4332 C C . GLN B 1 188 ? -20.453 25.469 5.301 1 90.12 188 GLN B C 1
ATOM 4334 O O . GLN B 1 188 ? -20.422 25.672 4.086 1 90.12 188 GLN B O 1
ATOM 4339 N N . ALA B 1 189 ? -19.453 25.656 6.055 1 93.88 189 ALA B N 1
ATOM 4340 C CA . ALA B 1 189 ? -18.156 26.094 5.516 1 93.88 189 ALA B CA 1
ATOM 4341 C C . ALA B 1 189 ? -17.594 25.062 4.555 1 93.88 189 ALA B C 1
ATOM 4343 O O . ALA B 1 189 ? -17.047 25.406 3.502 1 93.88 189 ALA B O 1
ATOM 4344 N N . ALA B 1 190 ? -17.703 23.797 4.934 1 94.56 190 ALA B N 1
ATOM 4345 C CA . ALA B 1 190 ? -17.219 22.703 4.09 1 94.56 190 ALA B CA 1
ATOM 4346 C C . ALA B 1 190 ? -17.938 22.688 2.748 1 94.56 190 ALA B C 1
ATOM 4348 O O . ALA B 1 190 ? -17.328 22.469 1.703 1 94.56 190 ALA B O 1
ATOM 4349 N N . ALA B 1 191 ? -19.203 22.922 2.746 1 92.56 191 ALA B N 1
ATOM 4350 C CA . ALA B 1 191 ? -20.031 22.891 1.54 1 92.56 191 ALA B CA 1
ATOM 4351 C C . ALA B 1 191 ? -19.609 23.984 0.562 1 92.56 191 ALA B C 1
ATOM 4353 O O . ALA B 1 191 ? -19.766 23.828 -0.652 1 92.56 191 ALA B O 1
ATOM 4354 N N . GLU B 1 192 ? -19.031 25 1.075 1 94.56 192 GLU B N 1
ATOM 4355 C CA . GLU B 1 192 ? -18.641 26.141 0.249 1 94.56 192 GLU B CA 1
ATOM 4356 C C . GLU B 1 192 ? -17.172 26.047 -0.167 1 94.56 192 GLU B C 1
ATOM 4358 O O . GLU B 1 192 ? -16.719 26.797 -1.035 1 94.56 192 GLU B O 1
ATOM 4363 N N . ALA B 1 193 ? -16.5 25.109 0.39 1 97.06 193 ALA B N 1
ATOM 4364 C CA . ALA B 1 193 ? -15.047 25.109 0.2 1 97.06 193 ALA B CA 1
ATOM 4365 C C . ALA B 1 193 ? -14.586 23.828 -0.497 1 97.06 193 ALA B C 1
ATOM 4367 O O . ALA B 1 193 ? -13.625 23.859 -1.272 1 97.06 193 ALA B O 1
ATOM 4368 N N . SER B 1 194 ? -15.242 22.703 -0.305 1 98 194 SER B N 1
ATOM 4369 C CA . SER B 1 194 ? -14.758 21.422 -0.784 1 98 194 SER B CA 1
ATOM 4370 C C . SER B 1 194 ? -15.086 21.219 -2.258 1 98 194 SER B C 1
ATOM 4372 O O . SER B 1 194 ? -16.219 21.453 -2.684 1 98 194 SER B O 1
ATOM 4374 N N . LEU B 1 195 ? -14.141 20.781 -3.02 1 97.81 195 LEU B N 1
ATOM 4375 C CA . LEU B 1 195 ? -14.375 20.453 -4.426 1 97.81 195 LEU B CA 1
ATOM 4376 C C . LEU B 1 195 ? -14.797 19 -4.586 1 97.81 195 LEU B C 1
ATOM 4378 O O . LEU B 1 195 ? -15.109 18.562 -5.695 1 97.81 195 LEU B O 1
ATOM 4382 N N . ALA B 1 196 ? -14.852 18.25 -3.518 1 97.38 196 ALA B N 1
ATOM 4383 C CA . ALA B 1 196 ? -15.172 16.828 -3.568 1 97.38 196 ALA B CA 1
ATOM 4384 C C . ALA B 1 196 ? -16.656 16.625 -3.838 1 97.38 196 ALA B C 1
ATOM 4386 O O . ALA B 1 196 ? -17.047 15.617 -4.438 1 97.38 196 ALA B O 1
ATOM 4387 N N . ASP B 1 197 ? -17.438 17.562 -3.422 1 96.06 197 ASP B N 1
ATOM 4388 C CA . ASP B 1 197 ? -18.891 17.359 -3.422 1 96.06 197 ASP B CA 1
ATOM 4389 C C . ASP B 1 197 ? -19.516 17.891 -4.707 1 96.06 197 ASP B C 1
ATOM 4391 O O . ASP B 1 197 ? -19.234 19.016 -5.117 1 96.06 197 ASP B O 1
ATOM 4395 N N . ALA B 1 198 ? -20.438 17.125 -5.254 1 95.5 198 ALA B N 1
ATOM 4396 C CA . ALA B 1 198 ? -21.109 17.516 -6.488 1 95.5 198 ALA B CA 1
ATOM 4397 C C . ALA B 1 198 ? -22.016 18.719 -6.262 1 95.5 198 ALA B C 1
ATOM 4399 O O . ALA B 1 198 ? -22.297 19.469 -7.199 1 95.5 198 ALA B O 1
ATOM 4400 N N . SER B 1 199 ? -22.438 18.922 -5.043 1 92.56 199 SER B N 1
ATOM 4401 C CA . SER B 1 199 ? -23.266 20.078 -4.715 1 92.56 199 SER B CA 1
ATOM 4402 C C . SER B 1 199 ? -22.469 21.375 -4.828 1 92.56 199 SER B C 1
ATOM 4404 O O . SER B 1 199 ? -23.047 22.453 -5.008 1 92.56 199 SER B O 1
ATOM 4406 N N . THR B 1 200 ? -21.219 21.328 -4.73 1 92.94 200 THR B N 1
ATOM 4407 C CA . THR B 1 200 ? -20.344 22.5 -4.824 1 92.94 200 THR B CA 1
ATOM 4408 C C . THR B 1 200 ? -19.922 22.75 -6.273 1 92.94 200 THR B C 1
ATOM 4410 O O . THR B 1 200 ? -19.969 23.875 -6.75 1 92.94 200 THR B O 1
ATOM 4413 N N . VAL B 1 201 ? -19.547 21.703 -6.945 1 93.06 201 VAL B N 1
ATOM 4414 C CA . VAL B 1 201 ? -19.109 21.828 -8.328 1 93.06 201 VAL B CA 1
ATOM 4415 C C . VAL B 1 201 ? -19.562 20.609 -9.125 1 93.06 201 VAL B C 1
ATOM 4417 O O . VAL B 1 201 ? -19.328 19.469 -8.711 1 93.06 201 VAL B O 1
ATOM 4420 N N . SER B 1 202 ? -20.172 20.828 -10.273 1 93.31 202 SER B N 1
ATOM 4421 C CA . SER B 1 202 ? -20.641 19.797 -11.188 1 93.31 202 SER B CA 1
ATOM 4422 C C . SER B 1 202 ? -20.719 20.312 -12.625 1 93.31 202 SER B C 1
ATOM 4424 O O . SER B 1 202 ? -21.203 21.406 -12.867 1 93.31 202 SER B O 1
ATOM 4426 N N . PRO B 1 203 ? -20.203 19.5 -13.57 1 94 203 PRO B N 1
ATOM 4427 C CA . PRO B 1 203 ? -19.5 18.219 -13.445 1 94 203 PRO B CA 1
ATOM 4428 C C . PRO B 1 203 ? -18.141 18.359 -12.781 1 94 203 PRO B C 1
ATOM 4430 O O . PRO B 1 203 ? -17.641 19.469 -12.594 1 94 203 PRO B O 1
ATOM 4433 N N . PHE B 1 204 ? -17.609 17.234 -12.328 1 93.25 204 PHE B N 1
ATOM 4434 C CA . PHE B 1 204 ? -16.266 17.25 -11.773 1 93.25 204 PHE B CA 1
ATOM 4435 C C . PHE B 1 204 ? -15.273 17.797 -12.797 1 93.25 204 PHE B C 1
ATOM 4437 O O . PHE B 1 204 ? -15.266 17.359 -13.953 1 93.25 204 PHE B O 1
ATOM 4444 N N . PRO B 1 205 ? -14.445 18.812 -12.398 1 96.81 205 PRO B N 1
ATOM 4445 C CA . PRO B 1 205 ? -13.469 19.312 -13.375 1 96.81 205 PRO B CA 1
ATOM 4446 C C . PRO B 1 205 ? -12.5 18.219 -13.836 1 96.81 205 PRO B C 1
ATOM 4448 O O . PRO B 1 205 ? -12.07 17.391 -13.031 1 96.81 205 PRO B O 1
ATOM 4451 N N . ASP B 1 206 ? -12.125 18.219 -15.086 1 97.75 206 ASP B N 1
ATOM 4452 C CA . ASP B 1 206 ? -11.328 17.172 -15.695 1 97.75 206 ASP B CA 1
ATOM 4453 C C . ASP B 1 206 ? -9.875 17.219 -15.211 1 97.75 206 ASP B C 1
ATOM 4455 O O . ASP B 1 206 ? -9.117 16.266 -15.406 1 97.75 206 ASP B O 1
ATOM 4459 N N . ASN B 1 207 ? -9.523 18.359 -14.57 1 98.62 207 ASN B N 1
ATOM 4460 C CA . ASN B 1 207 ? -8.117 18.531 -14.227 1 98.62 207 ASN B CA 1
ATOM 4461 C C . ASN B 1 207 ? -7.934 18.719 -12.727 1 98.62 207 ASN B C 1
ATOM 4463 O O . ASN B 1 207 ? -6.973 19.359 -12.289 1 98.62 207 ASN B O 1
ATOM 4467 N N . VAL B 1 208 ? -8.891 18.234 -11.891 1 98.81 208 VAL B N 1
ATOM 4468 C CA . VAL B 1 208 ? -8.797 18.391 -10.445 1 98.81 208 VAL B CA 1
ATOM 4469 C C . VAL B 1 208 ? -8.758 17.016 -9.781 1 98.81 208 VAL B C 1
ATOM 4471 O O . VAL B 1 208 ? -9.477 16.109 -10.18 1 98.81 208 VAL B O 1
ATOM 4474 N N . ILE B 1 209 ? -7.887 16.828 -8.859 1 98.94 209 ILE B N 1
ATOM 4475 C CA . ILE B 1 209 ? -7.852 15.68 -7.953 1 98.94 209 ILE B CA 1
ATOM 4476 C C . ILE B 1 209 ? -8.039 16.156 -6.512 1 98.94 209 ILE B C 1
ATOM 4478 O O . ILE B 1 209 ? -7.375 17.094 -6.07 1 98.94 209 ILE B O 1
ATOM 4482 N N . VAL B 1 210 ? -8.984 15.578 -5.801 1 98.94 210 VAL B N 1
ATOM 4483 C CA . VAL B 1 210 ? -9.188 15.852 -4.383 1 98.94 210 VAL B CA 1
ATOM 4484 C C . VAL B 1 210 ? -8.812 14.625 -3.562 1 98.94 210 VAL B C 1
ATOM 4486 O O . VAL B 1 210 ? -9.273 13.516 -3.855 1 98.94 210 VAL B O 1
ATOM 4489 N N . PHE B 1 211 ? -7.984 14.766 -2.566 1 98.88 211 PHE B N 1
ATOM 4490 C CA . PHE B 1 211 ? -7.641 13.695 -1.644 1 98.88 211 PHE B CA 1
ATOM 4491 C C . PHE B 1 211 ? -8.438 13.812 -0.349 1 98.88 211 PHE B C 1
ATOM 4493 O O . PHE B 1 211 ? -8.578 14.914 0.199 1 98.88 211 PHE B O 1
ATOM 4500 N N . ARG B 1 212 ? -8.969 12.719 0.11 1 98.69 212 ARG B N 1
ATOM 4501 C CA . ARG B 1 212 ? -9.695 12.609 1.374 1 98.69 212 ARG B CA 1
ATOM 4502 C C . ARG B 1 212 ? -9.102 11.5 2.244 1 98.69 212 ARG B C 1
ATOM 4504 O O . ARG B 1 212 ? -8.953 10.367 1.794 1 98.69 212 ARG B O 1
ATOM 4511 N N . SER B 1 213 ? -8.797 11.883 3.482 1 97.69 213 SER B N 1
ATOM 4512 C CA . SER B 1 213 ? -8.242 10.914 4.426 1 97.69 213 SER B CA 1
ATOM 4513 C C . SER B 1 213 ? -9.336 10.289 5.281 1 97.69 213 SER B C 1
ATOM 4515 O O . SER B 1 213 ? -10.305 10.961 5.652 1 97.69 213 SER B O 1
ATOM 4517 N N . MET B 1 214 ? -9.172 9.047 5.602 1 97.69 214 MET B N 1
ATOM 4518 C CA . MET B 1 214 ? -10.039 8.383 6.566 1 97.69 214 MET B CA 1
ATOM 4519 C C . MET B 1 214 ? -9.289 8.07 7.855 1 97.69 214 MET B C 1
ATOM 4521 O O . MET B 1 214 ? -9.844 7.48 8.781 1 97.69 214 MET B O 1
ATOM 4525 N N . THR B 1 215 ? -8.031 8.445 7.922 1 95.19 215 THR B N 1
ATOM 4526 C CA . THR B 1 215 ? -7.156 7.992 9 1 95.19 215 THR B CA 1
ATOM 4527 C C . THR B 1 215 ? -7.219 8.953 10.188 1 95.19 215 THR B C 1
ATOM 4529 O O . THR B 1 215 ? -7.031 8.539 11.336 1 95.19 215 THR B O 1
ATOM 4532 N N . LYS B 1 216 ? -7.527 10.234 9.93 1 94.38 216 LYS B N 1
ATOM 4533 C CA . LYS B 1 216 ? -7.453 11.258 10.969 1 94.38 216 LYS B CA 1
ATOM 4534 C C . LYS B 1 216 ? -8.75 11.32 11.773 1 94.38 216 LYS B C 1
ATOM 4536 O O . LYS B 1 216 ? -8.727 11.188 13 1 94.38 216 LYS B O 1
ATOM 4541 N N . THR B 1 217 ? -9.797 11.445 11.07 1 95.62 217 THR B N 1
ATOM 4542 C CA . THR B 1 217 ? -11.102 11.617 11.688 1 95.62 217 THR B CA 1
ATOM 4543 C C . THR B 1 217 ? -11.5 10.367 12.477 1 95.62 217 THR B C 1
ATOM 4545 O O . THR B 1 217 ? -12.078 10.469 13.555 1 95.62 217 THR B O 1
ATOM 4548 N N . TRP B 1 218 ? -11.133 9.227 11.953 1 97.38 218 TRP B N 1
ATOM 4549 C CA . TRP B 1 218 ? -11.648 7.98 12.516 1 97.38 218 TRP B CA 1
ATOM 4550 C C . TRP B 1 218 ? -10.555 7.234 13.273 1 97.38 218 TRP B C 1
ATOM 4552 O O . TRP B 1 218 ? -10.75 6.082 13.68 1 97.38 218 TRP B O 1
ATOM 4562 N N . ALA B 1 219 ? -9.438 7.828 13.398 1 96.56 219 ALA B N 1
ATOM 4563 C CA . ALA B 1 219 ? -8.328 7.332 14.203 1 96.56 219 ALA B CA 1
ATOM 4564 C C . ALA B 1 219 ? -7.914 5.93 13.766 1 96.56 219 ALA B C 1
ATOM 4566 O O . ALA B 1 219 ? -7.828 5.012 14.586 1 96.56 219 ALA B O 1
ATOM 4567 N N . ILE B 1 220 ? -7.586 5.828 12.539 1 97.81 220 ILE B N 1
ATOM 4568 C CA . ILE B 1 220 ? -7.074 4.559 12.023 1 97.81 220 ILE B CA 1
ATOM 4569 C C . ILE B 1 220 ? -5.824 4.809 11.188 1 97.81 220 ILE B C 1
ATOM 4571 O O . ILE B 1 220 ? -5.68 4.242 10.102 1 97.81 220 ILE B O 1
ATOM 4575 N N . ALA B 1 221 ? -4.957 5.73 11.672 1 96.5 221 ALA B N 1
ATOM 4576 C CA . ALA B 1 221 ? -3.715 6.043 10.969 1 96.5 221 ALA B CA 1
ATOM 4577 C C . ALA B 1 221 ? -2.918 4.773 10.672 1 96.5 221 ALA B C 1
ATOM 4579 O O . ALA B 1 221 ? -2.258 4.68 9.633 1 96.5 221 ALA B O 1
ATOM 4580 N N . GLY B 1 222 ? -3.023 3.783 11.461 1 97.44 222 GLY B N 1
ATOM 4581 C CA . GLY B 1 222 ? -2.271 2.547 11.32 1 97.44 222 GLY B CA 1
ATOM 4582 C C . GLY B 1 222 ? -2.824 1.636 10.242 1 97.44 222 GLY B C 1
ATOM 4583 O O . GLY B 1 222 ? -2.162 0.68 9.828 1 97.44 222 GLY B O 1
ATOM 4584 N N . LEU B 1 223 ? -4.027 1.83 9.781 1 98.06 223 LEU B N 1
ATOM 4585 C CA . LEU B 1 223 ? -4.648 0.971 8.781 1 98.06 223 LEU B CA 1
ATOM 4586 C C . LEU B 1 223 ? -4.414 1.517 7.375 1 98.06 223 LEU B C 1
ATOM 4588 O O . LEU B 1 223 ? -4.539 0.784 6.391 1 98.06 223 LEU B O 1
ATOM 4592 N N . ARG B 1 224 ? -4.078 2.814 7.277 1 97.38 224 ARG B N 1
ATOM 4593 C CA . ARG B 1 224 ? -3.754 3.486 6.023 1 97.38 224 ARG B CA 1
ATOM 4594 C C . ARG B 1 224 ? -4.938 3.447 5.059 1 97.38 224 ARG B C 1
ATOM 4596 O O . ARG B 1 224 ? -4.91 2.711 4.07 1 97.38 224 ARG B O 1
ATOM 4603 N N . CYS B 1 225 ? -5.941 4.273 5.242 1 98.5 225 CYS B N 1
ATOM 4604 C CA . CYS B 1 225 ? -7.141 4.324 4.414 1 98.5 225 CYS B CA 1
ATOM 4605 C C . CYS B 1 225 ? -7.406 5.746 3.928 1 98.5 225 CYS B C 1
ATOM 4607 O O . CYS B 1 225 ? -7.297 6.699 4.699 1 98.5 225 CYS B O 1
ATOM 4609 N N . GLY B 1 226 ? -7.75 5.922 2.74 1 98.56 226 GLY B N 1
ATOM 4610 C CA . GLY B 1 226 ? -8.164 7.164 2.105 1 98.56 226 GLY B CA 1
ATOM 4611 C C . GLY B 1 226 ? -8.664 6.977 0.687 1 98.56 226 GLY B C 1
ATOM 4612 O O . GLY B 1 226 ? -8.883 5.844 0.246 1 98.56 226 GLY B O 1
ATOM 4613 N N . TYR B 1 227 ? -8.938 8.078 0.016 1 98.88 227 TYR B N 1
ATOM 4614 C CA . TYR B 1 227 ? -9.391 7.969 -1.366 1 98.88 227 TYR B CA 1
ATOM 4615 C C . TYR B 1 227 ? -9.172 9.281 -2.115 1 98.88 227 TYR B C 1
ATOM 4617 O O . TYR B 1 227 ? -8.883 10.312 -1.505 1 98.88 227 TYR B O 1
ATOM 4625 N N . ALA B 1 228 ? -9.211 9.203 -3.422 1 98.88 228 ALA B N 1
ATOM 4626 C CA . ALA B 1 228 ? -9.156 10.344 -4.328 1 98.88 228 ALA B CA 1
ATOM 4627 C C . ALA B 1 228 ? -10.461 10.484 -5.109 1 98.88 228 ALA B C 1
ATOM 4629 O O . ALA B 1 228 ? -11.109 9.484 -5.43 1 98.88 228 ALA B O 1
ATOM 4630 N N . LEU B 1 229 ? -10.852 11.648 -5.328 1 98.88 229 LEU B N 1
ATOM 4631 C CA . LEU B 1 229 ? -11.93 11.977 -6.254 1 98.88 229 LEU B CA 1
ATOM 4632 C C . LEU B 1 229 ? -11.391 12.734 -7.465 1 98.88 229 LEU B C 1
ATOM 4634 O O . LEU B 1 229 ? -10.461 13.531 -7.34 1 98.88 229 LEU B O 1
ATOM 4638 N N . GLY B 1 230 ? -11.914 12.531 -8.625 1 98.75 230 GLY B N 1
ATOM 4639 C CA . GLY B 1 230 ? -11.531 13.148 -9.883 1 98.75 230 GLY B CA 1
ATOM 4640 C C . GLY B 1 230 ? -12.266 12.562 -11.078 1 98.75 230 GLY B C 1
ATOM 4641 O O . GLY B 1 230 ? -13.117 11.68 -10.922 1 98.75 230 GLY B O 1
ATOM 4642 N N . SER B 1 231 ? -11.953 13.109 -12.273 1 98.31 231 SER B N 1
ATOM 4643 C CA . SER B 1 231 ? -12.516 12.508 -13.477 1 98.31 231 SER B CA 1
ATOM 4644 C C . SER B 1 231 ? -12.016 11.078 -13.672 1 98.31 231 SER B C 1
ATOM 4646 O O . SER B 1 231 ? -10.891 10.75 -13.281 1 98.31 231 SER B O 1
ATOM 4648 N N . PRO B 1 232 ? -12.906 10.219 -14.258 1 98.19 232 PRO B N 1
ATOM 4649 C CA . PRO B 1 232 ? -12.5 8.828 -14.469 1 98.19 232 PRO B CA 1
ATOM 4650 C C . PRO B 1 232 ? -11.18 8.711 -15.234 1 98.19 232 PRO B C 1
ATOM 4652 O O . PRO B 1 232 ? -10.32 7.91 -14.875 1 98.19 232 PRO B O 1
ATOM 4655 N N . GLU B 1 233 ? -11.031 9.5 -16.234 1 98.31 233 GLU B N 1
ATOM 4656 C CA . GLU B 1 233 ? -9.828 9.438 -17.047 1 98.31 233 GLU B CA 1
ATOM 4657 C C . GLU B 1 233 ? -8.586 9.812 -16.25 1 98.31 233 GLU B C 1
ATOM 4659 O O . GLU B 1 233 ? -7.555 9.141 -16.328 1 98.31 233 GLU B O 1
ATOM 4664 N N . LEU B 1 234 ? -8.656 10.883 -15.477 1 98.69 234 LEU B N 1
ATOM 4665 C CA . LEU B 1 234 ? -7.52 11.336 -14.68 1 98.69 234 LEU B CA 1
ATOM 4666 C C . LEU B 1 234 ? -7.176 10.328 -13.594 1 98.69 234 LEU B C 1
ATOM 4668 O O . LEU B 1 234 ? -6 10.055 -13.336 1 98.69 234 LEU B O 1
ATOM 4672 N N . LEU B 1 235 ? -8.203 9.727 -12.969 1 98.69 235 LEU B N 1
ATOM 4673 C CA . LEU B 1 235 ? -7.969 8.742 -11.922 1 98.69 235 LEU B CA 1
ATOM 4674 C C . LEU B 1 235 ? -7.367 7.465 -12.5 1 98.69 235 LEU B C 1
ATOM 4676 O O . LEU B 1 235 ? -6.543 6.812 -11.852 1 98.69 235 LEU B O 1
ATOM 4680 N N . GLU B 1 236 ? -7.812 7.117 -13.695 1 97.88 236 GLU B N 1
ATOM 4681 C CA . GLU B 1 236 ? -7.207 5.973 -14.367 1 97.88 236 GLU B CA 1
ATOM 4682 C C . GLU B 1 236 ? -5.719 6.195 -14.609 1 97.88 236 GLU B C 1
ATOM 4684 O O . GLU B 1 236 ? -4.902 5.305 -14.367 1 97.88 236 GLU B O 1
ATOM 4689 N N . ARG B 1 237 ? -5.371 7.359 -15.039 1 98.12 237 ARG B N 1
ATOM 4690 C CA . ARG B 1 237 ? -3.969 7.703 -15.242 1 98.12 237 ARG B CA 1
ATOM 4691 C C . ARG B 1 237 ? -3.199 7.699 -13.93 1 98.12 237 ARG B C 1
ATOM 4693 O O . ARG B 1 237 ? -2.074 7.199 -13.859 1 98.12 237 ARG B O 1
ATOM 4700 N N . LEU B 1 238 ? -3.852 8.211 -12.914 1 98.62 238 LEU B N 1
ATOM 4701 C CA . LEU B 1 238 ? -3.213 8.258 -11.602 1 98.62 238 LEU B CA 1
ATOM 4702 C C . LEU B 1 238 ? -2.943 6.859 -11.07 1 98.62 238 LEU B C 1
ATOM 4704 O O . LEU B 1 238 ? -1.888 6.605 -10.484 1 98.62 238 LEU B O 1
ATOM 4708 N N . GLY B 1 239 ? -3.865 5.957 -11.281 1 97.88 239 GLY B N 1
ATOM 4709 C CA . GLY B 1 239 ? -3.801 4.633 -10.68 1 97.88 239 GLY B CA 1
ATOM 4710 C C . GLY B 1 239 ? -3.113 3.613 -11.57 1 97.88 239 GLY B C 1
ATOM 4711 O O . GLY B 1 239 ? -3.018 2.438 -11.211 1 97.88 239 GLY B O 1
ATOM 4712 N N . ARG B 1 240 ? -2.584 3.959 -12.664 1 95.88 240 ARG B N 1
ATOM 4713 C CA . ARG B 1 240 ? -2.146 3.051 -13.719 1 95.88 240 ARG B CA 1
ATOM 4714 C C . ARG B 1 240 ? -0.992 2.174 -13.242 1 95.88 240 ARG B C 1
ATOM 4716 O O . ARG B 1 240 ? -0.875 1.017 -13.648 1 95.88 240 ARG B O 1
ATOM 4723 N N . LEU B 1 241 ? -0.225 2.67 -12.32 1 96 241 LEU B N 1
ATOM 4724 C CA . LEU B 1 241 ? 0.997 1.961 -11.953 1 96 241 LEU B CA 1
ATOM 4725 C C . LEU B 1 241 ? 0.805 1.179 -10.656 1 96 241 LEU B C 1
ATOM 4727 O O . LEU B 1 241 ? 1.749 0.569 -10.148 1 96 241 LEU B O 1
ATOM 4731 N N . ARG B 1 242 ? -0.394 1.181 -10.117 1 96.69 242 ARG B N 1
ATOM 4732 C CA . ARG B 1 242 ? -0.658 0.51 -8.852 1 96.69 242 ARG B CA 1
ATOM 4733 C C . ARG B 1 242 ? -0.63 -1.006 -9.016 1 96.69 242 ARG B C 1
ATOM 4735 O O . ARG B 1 242 ? -0.873 -1.521 -10.109 1 96.69 242 ARG B O 1
ATOM 4742 N N . PRO B 1 243 ? -0.306 -1.688 -7.922 1 94.81 243 PRO B N 1
ATOM 4743 C CA . PRO B 1 243 ? -0.395 -3.15 -7.969 1 94.81 243 PRO B CA 1
ATOM 4744 C C . PRO B 1 243 ? -1.834 -3.65 -8.07 1 94.81 243 PRO B C 1
ATOM 4746 O O . PRO B 1 243 ? -2.775 -2.887 -7.84 1 94.81 243 PRO B O 1
ATOM 4749 N N . HIS B 1 244 ? -2.135 -4.855 -8.523 1 87.88 244 HIS B N 1
ATOM 4750 C CA . HIS B 1 244 ? -3.451 -5.457 -8.703 1 87.88 244 HIS B CA 1
ATOM 4751 C C . HIS B 1 244 ? -4.258 -5.406 -7.406 1 87.88 244 HIS B C 1
ATOM 4753 O O . HIS B 1 244 ? -5.445 -5.086 -7.422 1 87.88 244 HIS B O 1
ATOM 4759 N N . TRP B 1 245 ? -3.881 -5.672 -6.266 1 92.06 245 TRP B N 1
ATOM 4760 C CA . TRP B 1 245 ? -4.504 -5.574 -4.949 1 92.06 245 TRP B CA 1
ATOM 4761 C C . TRP B 1 245 ? -3.857 -4.473 -4.117 1 92.06 245 TRP B C 1
ATOM 4763 O O . TRP B 1 245 ? -3.102 -4.75 -3.186 1 92.06 245 TRP B O 1
ATOM 4773 N N . PRO B 1 246 ? -4.34 -3.287 -4.473 1 95.19 246 PRO B N 1
ATOM 4774 C CA . PRO B 1 246 ? -3.672 -2.17 -3.803 1 95.19 246 PRO B CA 1
ATOM 4775 C C . PRO B 1 246 ? -4.102 -2.012 -2.346 1 95.19 246 PRO B C 1
ATOM 4777 O O . PRO B 1 246 ? -3.434 -1.323 -1.572 1 95.19 246 PRO B O 1
ATOM 4780 N N . LEU B 1 247 ? -5.246 -2.602 -1.992 1 97.88 247 LEU B N 1
ATOM 4781 C CA . LEU B 1 247 ? -5.742 -2.551 -0.621 1 97.88 247 LEU B CA 1
ATOM 4782 C C . LEU B 1 247 ? -6.027 -3.951 -0.095 1 97.88 247 LEU B C 1
ATOM 4784 O O . LEU B 1 247 ? -6.387 -4.848 -0.863 1 97.88 247 LEU B O 1
ATOM 4788 N N . GLY B 1 248 ? -5.855 -4.137 1.182 1 98.19 248 GLY B N 1
ATOM 4789 C CA . GLY B 1 248 ? -6.191 -5.395 1.834 1 98.19 248 GLY B CA 1
ATOM 4790 C C . GLY B 1 248 ? -7.645 -5.477 2.26 1 98.19 248 GLY B C 1
ATOM 4791 O O . GLY B 1 248 ? -8.359 -4.473 2.24 1 98.19 248 GLY B O 1
ATOM 4792 N N . THR B 1 249 ? -8.016 -6.625 2.672 1 98.38 249 THR B N 1
ATOM 4793 C CA . THR B 1 249 ? -9.391 -6.938 3.055 1 98.38 249 THR B CA 1
ATOM 4794 C C . THR B 1 249 ? -9.828 -6.094 4.25 1 98.38 249 THR B C 1
ATOM 4796 O O . THR B 1 249 ? -10.922 -5.539 4.258 1 98.38 249 THR B O 1
ATOM 4799 N N . LEU B 1 250 ? -9.008 -5.926 5.23 1 98.81 250 LEU B N 1
ATOM 4800 C CA . LEU B 1 250 ? -9.375 -5.215 6.453 1 98.81 250 LEU B CA 1
ATOM 4801 C C . LEU B 1 250 ? -9.531 -3.723 6.188 1 98.81 250 LEU B C 1
ATOM 4803 O O . LEU B 1 250 ? -10.383 -3.066 6.797 1 98.81 250 LEU B O 1
ATOM 4807 N N . GLN B 1 251 ? -8.711 -3.168 5.324 1 98.69 251 GLN B N 1
ATOM 4808 C CA . GLN B 1 251 ? -8.883 -1.779 4.906 1 98.69 251 GLN B CA 1
ATOM 4809 C C . GLN B 1 251 ? -10.242 -1.565 4.25 1 98.69 251 GLN B C 1
ATOM 4811 O O . GLN B 1 251 ? -10.969 -0.637 4.609 1 98.69 251 GLN B O 1
ATOM 4816 N N . LEU B 1 252 ? -10.555 -2.467 3.312 1 98.69 252 LEU B N 1
ATOM 4817 C CA . LEU B 1 252 ? -11.805 -2.328 2.576 1 98.69 252 LEU B CA 1
ATOM 4818 C C . LEU B 1 252 ? -13 -2.426 3.516 1 98.69 252 LEU B C 1
ATOM 4820 O O . LEU B 1 252 ? -13.969 -1.666 3.385 1 98.69 252 LEU B O 1
ATOM 4824 N N . ARG B 1 253 ? -12.945 -3.334 4.473 1 98.56 253 ARG B N 1
ATOM 4825 C CA . ARG B 1 253 ? -14.023 -3.469 5.449 1 98.56 253 ARG B CA 1
ATOM 4826 C C . ARG B 1 253 ? -14.156 -2.203 6.289 1 98.56 253 ARG B C 1
ATOM 4828 O O . ARG B 1 253 ? -15.273 -1.729 6.527 1 98.56 253 ARG B O 1
ATOM 4835 N N . ALA B 1 254 ? -13.086 -1.671 6.727 1 98.81 254 ALA B N 1
ATOM 4836 C CA . ALA B 1 254 ? -13.102 -0.442 7.516 1 98.81 254 ALA B CA 1
ATOM 4837 C C . ALA B 1 254 ? -13.664 0.723 6.707 1 98.81 254 ALA B C 1
ATOM 4839 O O . ALA B 1 254 ? -14.516 1.474 7.191 1 98.81 254 ALA B O 1
ATOM 4840 N N . MET B 1 255 ? -13.195 0.834 5.465 1 98.81 255 MET B N 1
ATOM 4841 C CA . MET B 1 255 ? -13.641 1.918 4.594 1 98.81 255 MET B CA 1
ATOM 4842 C C . MET B 1 255 ? -15.148 1.842 4.359 1 98.81 255 MET B C 1
ATOM 4844 O O . MET B 1 255 ? -15.828 2.867 4.352 1 98.81 255 MET B O 1
ATOM 4848 N N . LEU B 1 256 ? -15.633 0.622 4.184 1 98.75 256 LEU B N 1
ATOM 4849 C CA . LEU B 1 256 ? -17.062 0.441 3.957 1 98.75 256 LEU B CA 1
ATOM 4850 C C . LEU B 1 256 ? -17.859 0.91 5.164 1 98.75 256 LEU B C 1
ATOM 4852 O O . LEU B 1 256 ? -18.828 1.656 5.016 1 98.75 256 LEU B O 1
ATOM 4856 N N . GLU B 1 257 ? -17.453 0.493 6.34 1 98.69 257 GLU B N 1
ATOM 4857 C CA . GLU B 1 257 ? -18.172 0.861 7.559 1 98.69 257 GLU B CA 1
ATOM 4858 C C . GLU B 1 257 ? -18.125 2.369 7.789 1 98.69 257 GLU B C 1
ATOM 4860 O O . GLU B 1 257 ? -19.125 2.971 8.18 1 98.69 257 GLU B O 1
ATOM 4865 N N . ILE B 1 258 ? -17 2.975 7.555 1 98.69 258 ILE B N 1
ATOM 4866 C CA . ILE B 1 258 ? -16.859 4.422 7.684 1 98.69 258 ILE B CA 1
ATOM 4867 C C . ILE B 1 258 ? -17.812 5.113 6.703 1 98.69 258 ILE B C 1
ATOM 4869 O O . ILE B 1 258 ? -18.547 6.02 7.086 1 98.69 258 ILE B O 1
ATOM 4873 N N . ALA B 1 259 ? -17.766 4.652 5.457 1 98.62 259 ALA B N 1
ATOM 4874 C CA . ALA B 1 259 ? -18.609 5.266 4.43 1 98.62 259 ALA B CA 1
ATOM 4875 C C . ALA B 1 259 ? -20.094 5.168 4.801 1 98.62 259 ALA B C 1
ATOM 4877 O O . ALA B 1 259 ? -20.844 6.113 4.586 1 98.62 259 ALA B O 1
ATOM 4878 N N . ARG B 1 260 ? -20.453 4.109 5.398 1 98.06 260 ARG B N 1
ATOM 4879 C CA . ARG B 1 260 ? -21.859 3.867 5.723 1 98.06 260 ARG B CA 1
ATOM 4880 C C . ARG B 1 260 ? -22.297 4.684 6.938 1 98.06 260 ARG B C 1
ATOM 4882 O O . ARG B 1 260 ? -23.453 5.07 7.055 1 98.06 260 ARG B O 1
ATOM 4889 N N . ARG B 1 261 ? -21.375 5.039 7.809 1 97.69 261 ARG B N 1
ATOM 4890 C CA . ARG B 1 261 ? -21.75 5.605 9.094 1 97.69 261 ARG B CA 1
ATOM 4891 C C . ARG B 1 261 ? -21.375 7.082 9.18 1 97.69 261 ARG B C 1
ATOM 4893 O O . ARG B 1 261 ? -21.859 7.801 10.055 1 97.69 261 ARG B O 1
ATOM 4900 N N . SER B 1 262 ? -20.562 7.57 8.305 1 96.06 262 SER B N 1
ATOM 4901 C CA . SER B 1 262 ? -19.984 8.906 8.414 1 96.06 262 SER B CA 1
ATOM 4902 C C . SER B 1 262 ? -21.078 9.977 8.422 1 96.06 262 SER B C 1
ATOM 4904 O O . SER B 1 262 ? -21.016 10.93 9.195 1 96.06 262 SER B O 1
ATOM 4906 N N . GLY B 1 263 ? -22.078 9.828 7.551 1 93.69 263 GLY B N 1
ATOM 4907 C CA . GLY B 1 263 ? -23.141 10.812 7.469 1 93.69 263 GLY B CA 1
ATOM 4908 C C . GLY B 1 263 ? -23.828 11.062 8.797 1 93.69 263 GLY B C 1
ATOM 4909 O O . GLY B 1 263 ? -24.172 12.203 9.125 1 93.69 263 GLY B O 1
ATOM 4910 N N . GLN B 1 264 ? -24 10.086 9.531 1 95.75 264 GLN B N 1
ATOM 4911 C CA . GLN B 1 264 ? -24.703 10.172 10.812 1 95.75 264 GLN B CA 1
ATOM 4912 C C . GLN B 1 264 ? -23.766 10.656 11.914 1 95.75 264 GLN B C 1
ATOM 4914 O O . GLN B 1 264 ? -24.203 11.359 12.836 1 95.75 264 GLN B O 1
ATOM 4919 N N . LEU B 1 265 ? -22.531 10.375 11.867 1 96.5 265 LEU B N 1
ATOM 4920 C CA . LEU B 1 265 ? -21.625 10.562 13 1 96.5 265 LEU B CA 1
ATOM 4921 C C . LEU B 1 265 ? -20.875 11.891 12.883 1 96.5 265 LEU B C 1
ATOM 4923 O O . LEU B 1 265 ? -20.516 12.484 13.898 1 96.5 265 LEU B O 1
ATOM 4927 N N . LEU B 1 266 ? -20.656 12.422 11.734 1 96.38 266 LEU B N 1
ATOM 4928 C CA . LEU B 1 266 ? -19.75 13.547 11.492 1 96.38 266 LEU B CA 1
ATOM 4929 C C . LEU B 1 266 ? -20.312 14.828 12.109 1 96.38 266 LEU B C 1
ATOM 4931 O O . LEU B 1 266 ? -19.562 15.633 12.664 1 96.38 266 LEU B O 1
ATOM 4935 N N . PRO B 1 267 ? -21.656 15.047 12.047 1 96.19 267 PRO B N 1
ATOM 4936 C CA . PRO B 1 267 ? -22.156 16.297 12.617 1 96.19 267 PRO B CA 1
ATOM 4937 C C . PRO B 1 267 ? -21.781 16.484 14.086 1 96.19 267 PRO B C 1
ATOM 4939 O O . PRO B 1 267 ? -21.344 17.562 14.484 1 96.19 267 PRO B O 1
ATOM 4942 N N . ALA B 1 268 ? -21.859 15.461 14.875 1 95.81 268 ALA B N 1
ATOM 4943 C CA . ALA B 1 268 ? -21.5 15.547 16.281 1 95.81 268 ALA B CA 1
ATOM 4944 C C . ALA B 1 268 ? -20 15.766 16.453 1 95.81 268 ALA B C 1
ATOM 4946 O O . ALA B 1 268 ? -19.578 16.531 17.328 1 95.81 268 ALA B O 1
ATOM 4947 N N . ILE B 1 269 ? -19.219 15.141 15.68 1 95.44 269 ILE B N 1
ATOM 4948 C CA . ILE B 1 269 ? -17.766 15.281 15.727 1 95.44 269 ILE B CA 1
ATOM 4949 C C . ILE B 1 269 ? -17.375 16.703 15.352 1 95.44 269 ILE B C 1
ATOM 4951 O O . ILE B 1 269 ? -16.562 17.328 16.047 1 95.44 269 ILE B O 1
ATOM 4955 N N . ARG B 1 270 ? -18 17.266 14.328 1 96.31 270 ARG B N 1
ATOM 4956 C CA . ARG B 1 270 ? -17.75 18.625 13.883 1 96.31 270 ARG B CA 1
ATOM 4957 C C . ARG B 1 270 ? -18.078 19.625 14.984 1 96.31 270 ARG B C 1
ATOM 4959 O O . ARG B 1 270 ? -17.281 20.547 15.25 1 96.31 270 ARG B O 1
ATOM 4966 N N . ALA B 1 271 ? -19.172 19.391 15.555 1 96.19 271 ALA B N 1
ATOM 4967 C CA . ALA B 1 271 ? -19.609 20.312 16.609 1 96.19 271 ALA B CA 1
ATOM 4968 C C . ALA B 1 271 ? -18.641 20.297 17.781 1 96.19 271 ALA B C 1
ATOM 4970 O O . ALA B 1 271 ? -18.297 21.344 18.328 1 96.19 271 ALA B O 1
ATOM 4971 N N . GLU B 1 272 ? -18.219 19.125 18.156 1 95.19 272 GLU B N 1
ATOM 4972 C CA . GLU B 1 272 ? -17.281 18.984 19.266 1 95.19 272 GLU B CA 1
ATOM 4973 C C . GLU B 1 272 ? -15.945 19.656 18.953 1 95.19 272 GLU B C 1
ATOM 4975 O O . GLU B 1 272 ? -15.43 20.422 19.766 1 95.19 272 GLU B O 1
ATOM 4980 N N . ILE B 1 273 ? -15.414 19.422 17.797 1 95.81 273 ILE B N 1
ATOM 4981 C CA . ILE B 1 273 ? -14.125 19.969 17.406 1 95.81 273 ILE B CA 1
ATOM 4982 C C . ILE B 1 273 ? -14.234 21.484 17.281 1 95.81 273 ILE B C 1
ATOM 4984 O O . ILE B 1 273 ? -13.344 22.219 17.734 1 95.81 273 ILE B O 1
ATOM 4988 N N . ALA B 1 274 ? -15.32 21.938 16.734 1 96.5 274 ALA B N 1
ATOM 4989 C CA . ALA B 1 274 ? -15.531 23.375 16.578 1 96.5 274 ALA B CA 1
ATOM 4990 C C . ALA B 1 274 ? -15.594 24.062 17.938 1 96.5 274 ALA B C 1
ATOM 4992 O O . ALA B 1 274 ? -15 25.125 18.141 1 96.5 274 ALA B O 1
ATOM 4993 N N . SER B 1 275 ? -16.297 23.484 18.828 1 96.94 275 SER B N 1
ATOM 4994 C CA . SER B 1 275 ? -16.422 24.031 20.172 1 96.94 275 SER B CA 1
ATOM 4995 C C . SER B 1 275 ? -15.078 24.078 20.891 1 96.94 275 SER B C 1
ATOM 4997 O O . SER B 1 275 ? -14.711 25.109 21.453 1 96.94 275 SER B O 1
ATOM 4999 N N . GLN B 1 276 ? -14.391 23 20.844 1 96.94 276 GLN B N 1
ATOM 5000 C CA . GLN B 1 276 ? -13.086 22.922 21.484 1 96.94 276 GLN B CA 1
ATOM 5001 C C . GLN B 1 276 ? -12.094 23.891 20.828 1 96.94 276 GLN B C 1
ATOM 5003 O O . GLN B 1 276 ? -11.289 24.516 21.516 1 96.94 276 GLN B O 1
ATOM 5008 N N . ARG B 1 277 ? -12.141 23.969 19.562 1 97.69 277 ARG B N 1
ATOM 5009 C CA . ARG B 1 277 ? -11.258 24.875 18.828 1 97.69 277 ARG B CA 1
ATOM 5010 C C . ARG B 1 277 ? -11.484 26.328 19.25 1 97.69 277 ARG B C 1
ATOM 5012 O O . ARG B 1 277 ? -10.531 27.062 19.531 1 97.69 277 ARG B O 1
ATOM 5019 N N . GLY B 1 278 ? -12.766 26.703 19.25 1 97.62 278 GLY B N 1
ATOM 5020 C CA . GLY B 1 278 ? -13.094 28.062 19.688 1 97.62 278 GLY B CA 1
ATOM 5021 C C . GLY B 1 278 ? -12.609 28.375 21.094 1 97.62 278 GLY B C 1
ATOM 5022 O O . GLY B 1 278 ? -12.055 29.438 21.344 1 97.62 278 GLY B O 1
ATOM 5023 N N . GLN B 1 279 ? -12.844 27.453 21.984 1 98.12 279 GLN B N 1
ATOM 5024 C CA . GLN B 1 279 ? -12.391 27.625 23.375 1 98.12 279 GLN B CA 1
ATOM 5025 C C . GLN B 1 279 ? -10.867 27.703 23.438 1 98.12 279 GLN B C 1
ATOM 5027 O O . GLN B 1 279 ? -10.32 28.531 24.172 1 98.12 279 GLN B O 1
ATOM 5032 N N . MET B 1 280 ? -10.203 26.844 22.75 1 98.38 280 MET B N 1
ATOM 5033 C CA . MET B 1 280 ? -8.742 26.812 22.734 1 98.38 280 MET B CA 1
ATOM 5034 C C . MET B 1 280 ? -8.18 28.125 22.188 1 98.38 280 MET B C 1
ATOM 5036 O O . MET B 1 280 ? -7.227 28.672 22.734 1 98.38 280 MET B O 1
ATOM 5040 N N . GLU B 1 281 ? -8.75 28.625 21.109 1 98.31 281 GLU B N 1
ATOM 5041 C CA . GLU B 1 281 ? -8.328 29.906 20.547 1 98.31 281 GLU B CA 1
ATOM 5042 C C . GLU B 1 281 ? -8.453 31.031 21.562 1 98.31 281 GLU B C 1
ATOM 5044 O O . GLU B 1 281 ? -7.535 31.844 21.719 1 98.31 281 GLU B O 1
ATOM 5049 N N . ARG B 1 282 ? -9.531 31.016 22.25 1 98.06 282 ARG B N 1
ATOM 5050 C CA . ARG B 1 282 ? -9.766 32.031 23.266 1 98.06 282 ARG B CA 1
ATOM 5051 C C . ARG B 1 282 ? -8.766 31.922 24.422 1 98.06 282 ARG B C 1
ATOM 5053 O O . ARG B 1 282 ? -8.164 32.906 24.844 1 98.06 282 ARG B O 1
ATOM 5060 N N . ASP B 1 283 ? -8.633 30.734 24.875 1 98.06 283 ASP B N 1
ATOM 5061 C CA . ASP B 1 283 ? -7.738 30.484 26 1 98.06 283 ASP B CA 1
ATOM 5062 C C . ASP B 1 283 ? -6.301 30.875 25.672 1 98.06 283 ASP B C 1
ATOM 5064 O O . ASP B 1 283 ? -5.617 31.516 26.469 1 98.06 283 ASP B O 1
ATOM 5068 N N . LEU B 1 284 ? -5.82 30.469 24.531 1 98.19 284 LEU B N 1
ATOM 5069 C CA . LEU B 1 284 ? -4.465 30.812 24.094 1 98.19 284 LEU B CA 1
ATOM 5070 C C . LEU B 1 284 ? -4.305 32.312 23.938 1 98.19 284 LEU B C 1
ATOM 5072 O O . LEU B 1 284 ? -3.318 32.875 24.406 1 98.19 284 LEU B O 1
ATOM 5076 N N . SER B 1 285 ? -5.289 32.938 23.312 1 97.69 285 SER B N 1
ATOM 5077 C CA . SER B 1 285 ? -5.242 34.375 23.125 1 97.69 285 SER B CA 1
ATOM 5078 C C . SER B 1 285 ? -5.191 35.125 24.469 1 97.69 285 SER B C 1
ATOM 5080 O O . SER B 1 285 ? -4.41 36.062 24.641 1 97.69 285 SER B O 1
ATOM 5082 N N . ASN B 1 286 ? -5.988 34.688 25.359 1 97.12 286 ASN B N 1
ATOM 5083 C CA . ASN B 1 286 ? -6.016 35.281 26.688 1 97.12 286 ASN B CA 1
ATOM 5084 C C . ASN B 1 286 ? -4.68 35.125 27.406 1 97.12 286 ASN B C 1
ATOM 5086 O O . ASN B 1 286 ? -4.312 35.938 28.25 1 97.12 286 ASN B O 1
ATOM 5090 N N . ALA B 1 287 ? -3.994 34.094 27.047 1 96.38 287 ALA B N 1
ATOM 5091 C CA . ALA B 1 287 ? -2.707 33.812 27.688 1 96.38 287 ALA B CA 1
ATOM 5092 C C . ALA B 1 287 ? -1.569 34.5 26.953 1 96.38 287 ALA B C 1
ATOM 5094 O O . ALA B 1 287 ? -0.395 34.281 27.234 1 96.38 287 ALA B O 1
ATOM 5095 N N . GLY B 1 288 ? -1.873 35.281 25.938 1 94.94 288 GLY B N 1
ATOM 5096 C CA . GLY B 1 288 ? -0.874 36.125 25.297 1 94.94 288 GLY B CA 1
ATOM 5097 C C . GLY B 1 288 ? -0.297 35.5 24.031 1 94.94 288 GLY B C 1
ATOM 5098 O O . GLY B 1 288 ? 0.657 36.031 23.453 1 94.94 288 GLY B O 1
ATOM 5099 N N . TRP B 1 289 ? -0.836 34.344 23.594 1 96.25 289 TRP B N 1
ATOM 5100 C CA . TRP B 1 289 ? -0.372 33.719 22.359 1 96.25 289 TRP B CA 1
ATOM 5101 C C . TRP B 1 289 ? -0.861 34.5 21.141 1 96.25 289 TRP B C 1
ATOM 5103 O O . TRP B 1 289 ? -1.949 35.094 21.156 1 96.25 289 TRP B O 1
ATOM 5113 N N . ALA B 1 290 ? -0.029 34.594 20.094 1 95.5 290 ALA B N 1
ATOM 5114 C CA . ALA B 1 290 ? -0.534 34.969 18.766 1 95.5 290 ALA B CA 1
ATOM 5115 C C . ALA B 1 290 ? -1.182 33.75 18.078 1 95.5 290 ALA B C 1
ATOM 5117 O O . ALA B 1 290 ? -0.512 32.781 17.797 1 95.5 290 ALA B O 1
ATOM 5118 N N . VAL B 1 291 ? -2.441 33.812 17.828 1 97.56 291 VAL B N 1
ATOM 5119 C CA . VAL B 1 291 ? -3.213 32.688 17.344 1 97.56 291 VAL B CA 1
ATOM 5120 C C . VAL B 1 291 ? -3.773 33 15.953 1 97.56 291 VAL B C 1
ATOM 5122 O O . VAL B 1 291 ? -4.379 34.031 15.742 1 97.56 291 VAL B O 1
ATOM 5125 N N . MET B 1 292 ? -3.516 32.156 14.984 1 96.56 292 MET B N 1
ATOM 5126 C CA . MET B 1 292 ? -4.148 32.25 13.672 1 96.56 292 MET B CA 1
ATOM 5127 C C . MET B 1 292 ? -5.527 31.609 13.68 1 96.56 292 MET B C 1
ATOM 5129 O O . MET B 1 292 ? -5.703 30.531 14.25 1 96.56 292 MET B O 1
ATOM 5133 N N . PRO B 1 293 ? -6.488 32.312 13.086 1 95.25 293 PRO B N 1
ATOM 5134 C CA . PRO B 1 293 ? -7.777 31.641 12.938 1 95.25 293 PRO B CA 1
ATOM 5135 C C . PRO B 1 293 ? -7.664 30.328 12.156 1 95.25 293 PRO B C 1
ATOM 5137 O O . PRO B 1 293 ? -6.871 30.219 11.219 1 95.25 293 PRO B O 1
ATOM 5140 N N . SER B 1 294 ? -8.523 29.344 12.562 1 97.62 294 SER B N 1
ATOM 5141 C CA . SER B 1 294 ? -8.414 28.031 11.93 1 97.62 294 SER B CA 1
ATOM 5142 C C . SER B 1 294 ? -9.789 27.422 11.656 1 97.62 294 SER B C 1
ATOM 5144 O O . SER B 1 294 ? -10.727 27.625 12.43 1 97.62 294 SER B O 1
ATOM 5146 N N . ALA B 1 295 ? -9.922 26.75 10.562 1 97.75 295 ALA B N 1
ATOM 5147 C CA . ALA B 1 295 ? -11.094 25.922 10.281 1 97.75 295 ALA B CA 1
ATOM 5148 C C . ALA B 1 295 ? -10.781 24.453 10.508 1 97.75 295 ALA B C 1
ATOM 5150 O O . ALA B 1 295 ? -11.648 23.594 10.305 1 97.75 295 ALA B O 1
ATOM 5151 N N . ALA B 1 296 ? -9.609 24.078 10.922 1 97.69 296 ALA B N 1
ATOM 5152 C CA . ALA B 1 296 ? -9.086 22.719 11.016 1 97.69 296 ALA B CA 1
ATOM 5153 C C . ALA B 1 296 ? -9.039 22.25 12.469 1 97.69 296 ALA B C 1
ATOM 5155 O O . ALA B 1 296 ? -9.328 23.031 13.383 1 97.69 296 ALA B O 1
ATOM 5156 N N . PRO B 1 297 ? -8.844 20.969 12.711 1 97.75 297 PRO B N 1
ATOM 5157 C CA . PRO B 1 297 ? -8.695 20.484 14.094 1 97.75 297 PRO B CA 1
ATOM 5158 C C . PRO B 1 297 ? -7.316 20.781 14.672 1 97.75 297 PRO B C 1
ATOM 5160 O O . PRO B 1 297 ? -6.773 19.969 15.422 1 97.75 297 PRO B O 1
ATOM 5163 N N . PHE B 1 298 ? -6.711 21.844 14.242 1 98.06 298 PHE B N 1
ATOM 5164 C CA . PHE B 1 298 ? -5.438 22.359 14.75 1 98.06 298 PHE B CA 1
ATOM 5165 C C . PHE B 1 298 ? -5.348 23.859 14.57 1 98.06 298 PHE B C 1
ATOM 5167 O O . PHE B 1 298 ? -6.102 24.453 13.789 1 98.06 298 PHE B O 1
ATOM 5174 N N . ILE B 1 299 ? -4.422 24.422 15.32 1 98.06 299 ILE B N 1
ATOM 5175 C CA . ILE B 1 299 ? -4.242 25.875 15.344 1 98.06 299 ILE B CA 1
ATOM 5176 C C . ILE B 1 299 ? -2.762 26.219 15.172 1 98.06 299 ILE B C 1
ATOM 5178 O O . ILE B 1 299 ? -1.901 25.609 15.812 1 98.06 299 ILE B O 1
ATOM 5182 N N . LEU B 1 300 ? -2.463 27.109 14.234 1 98.31 300 LEU B N 1
ATOM 5183 C CA . LEU B 1 300 ? -1.133 27.688 14.141 1 98.31 300 LEU B CA 1
ATOM 5184 C C . LEU B 1 300 ? -0.979 28.859 15.117 1 98.31 300 LEU B C 1
ATOM 5186 O O . LEU B 1 300 ? -1.804 29.766 15.133 1 98.31 300 LEU B O 1
ATOM 5190 N N . ALA B 1 301 ? 0.071 28.797 15.961 1 97.38 301 ALA B N 1
ATOM 5191 C CA . ALA B 1 301 ? 0.192 29.812 17 1 97.38 301 ALA B CA 1
ATOM 5192 C C . ALA B 1 301 ? 1.654 30.062 17.359 1 97.38 301 ALA B C 1
ATOM 5194 O O . ALA B 1 301 ? 2.525 29.25 17.031 1 97.38 301 ALA B O 1
ATOM 5195 N N . LYS B 1 302 ? 1.939 31.172 17.938 1 94.88 302 LYS B N 1
ATOM 5196 C CA . LYS B 1 302 ? 3.227 31.531 18.531 1 94.88 302 LYS B CA 1
ATOM 5197 C C . LYS B 1 302 ? 3.115 31.672 20.047 1 94.88 302 LYS B C 1
ATOM 5199 O O . LYS B 1 302 ? 2.264 32.406 20.547 1 94.88 302 LYS B O 1
ATOM 5204 N N . ALA B 1 303 ? 3.998 31 20.672 1 92.94 303 ALA B N 1
ATOM 5205 C CA . ALA B 1 303 ? 4.055 31.156 22.125 1 92.94 303 ALA B CA 1
ATOM 5206 C C . ALA B 1 303 ? 4.523 32.562 22.5 1 92.94 303 ALA B C 1
ATOM 5208 O O . ALA B 1 303 ? 5.34 33.156 21.797 1 92.94 303 ALA B O 1
ATOM 5209 N N . PRO B 1 304 ? 4.008 33.031 23.594 1 90.56 304 PRO B N 1
ATOM 5210 C CA . PRO B 1 304 ? 4.441 34.344 24.031 1 90.56 304 PRO B CA 1
ATOM 5211 C C . PRO B 1 304 ? 5.891 34.375 24.516 1 90.56 304 PRO B C 1
ATOM 5213 O O . PRO B 1 304 ? 6.371 33.375 25.078 1 90.56 304 PRO B O 1
ATOM 5216 N N . LEU B 1 305 ? 6.547 35.406 24.188 1 84.12 305 LEU B N 1
ATOM 5217 C CA . LEU B 1 305 ? 7.93 35.594 24.625 1 84.12 305 LEU B CA 1
ATOM 5218 C C . LEU B 1 305 ? 8.03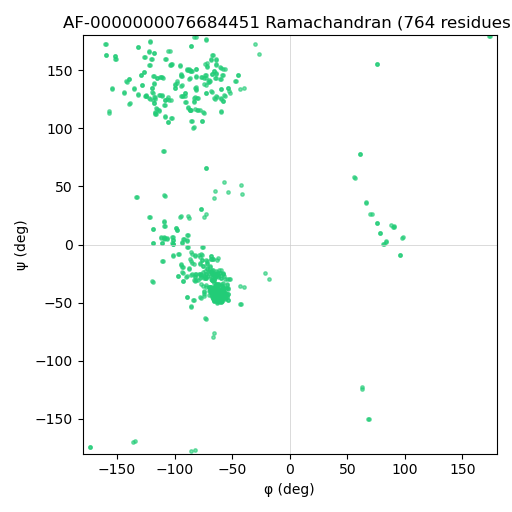1 36.688 25.688 1 84.12 305 LEU B C 1
ATOM 5220 O O . LEU B 1 305 ? 9.125 37.094 26.047 1 84.12 305 LEU B O 1
ATOM 5224 N N . GLY B 1 306 ? 6.988 37.031 26.234 1 72.5 306 GLY B N 1
ATOM 5225 C CA . GLY B 1 306 ? 7.027 38.156 27.141 1 72.5 306 GLY B CA 1
ATOM 5226 C C . GLY B 1 306 ? 7.441 39.469 26.469 1 72.5 306 GLY B C 1
ATOM 5227 O O . GLY B 1 306 ? 6.879 39.844 25.438 1 72.5 306 GLY B O 1
ATOM 5228 N N . ASN B 1 307 ? 8.508 40.031 27.031 1 62.41 307 ASN B N 1
ATOM 5229 C CA . ASN B 1 307 ? 8.938 41.344 26.562 1 62.41 307 ASN B CA 1
ATOM 5230 C C . ASN B 1 307 ? 9.922 41.219 25.406 1 62.41 307 ASN B C 1
ATOM 5232 O O . ASN B 1 307 ? 10.438 42.219 24.906 1 62.41 307 ASN B O 1
ATOM 5236 N N . ARG B 1 308 ? 10.023 40.062 25 1 65 308 ARG B N 1
ATOM 5237 C CA . ARG B 1 308 ? 11.031 39.875 23.953 1 65 308 ARG B CA 1
ATOM 5238 C C . ARG B 1 308 ? 10.391 39.969 22.562 1 65 308 ARG B C 1
ATOM 5240 O O . ARG B 1 308 ? 9.219 39.594 22.406 1 65 308 ARG B O 1
ATOM 5247 N N . GLY B 1 309 ? 11.086 40.469 21.578 1 64.81 309 GLY B N 1
ATOM 5248 C CA . GLY B 1 309 ? 10.609 40.719 20.234 1 64.81 309 GLY B CA 1
ATOM 5249 C C . GLY B 1 309 ? 10.648 39.469 19.359 1 64.81 309 GLY B C 1
ATOM 5250 O O . GLY B 1 309 ? 10.953 38.375 19.844 1 64.81 309 GLY B O 1
ATOM 5251 N N . GLU B 1 310 ? 10.211 39.562 18.141 1 74.31 310 GLU B N 1
ATOM 5252 C CA . GLU B 1 310 ? 10.109 38.531 17.109 1 74.31 310 GLU B CA 1
ATOM 5253 C C . GLU B 1 310 ? 11.406 38.406 16.312 1 74.31 310 GLU B C 1
ATOM 5255 O O . GLU B 1 310 ? 11.398 37.969 15.172 1 74.31 310 GLU B O 1
ATOM 5260 N N . ASP B 1 311 ? 12.523 38.844 16.922 1 79.12 311 ASP B N 1
ATOM 5261 C CA . ASP B 1 311 ? 13.82 38.781 16.25 1 79.12 311 ASP B CA 1
ATOM 5262 C C . ASP B 1 311 ? 14.453 37.406 16.375 1 79.12 311 ASP B C 1
ATOM 5264 O O . ASP B 1 311 ? 13.781 36.438 16.781 1 79.12 311 ASP B O 1
ATOM 5268 N N . GLU B 1 312 ? 15.648 37.25 15.867 1 79 312 GLU B N 1
ATOM 5269 C CA . GLU B 1 312 ? 16.359 35.969 15.859 1 79 312 GLU B CA 1
ATOM 5270 C C . GLU B 1 312 ? 16.453 35.375 17.266 1 79 312 GLU B C 1
ATOM 5272 O O . GLU B 1 312 ? 16.391 34.156 17.422 1 79 312 GLU B O 1
ATOM 5277 N N . GLU B 1 313 ? 16.578 36.188 18.188 1 77.25 313 GLU B N 1
ATOM 5278 C CA . GLU B 1 313 ? 16.609 35.719 19.578 1 77.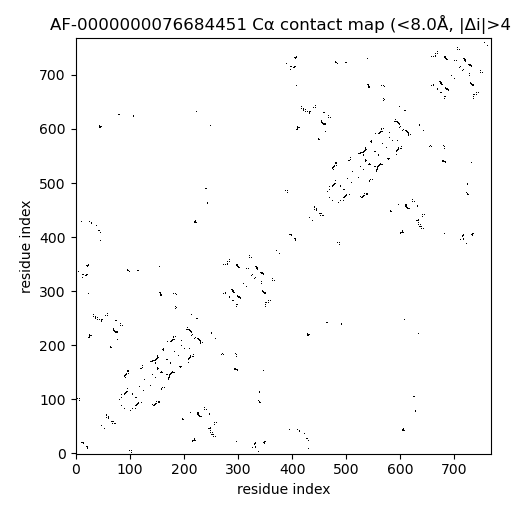25 313 GLU B CA 1
ATOM 5279 C C . GLU B 1 313 ? 15.281 35.094 20 1 77.25 313 GLU B C 1
ATOM 5281 O O . GLU B 1 313 ? 15.258 34.094 20.719 1 77.25 313 GLU B O 1
ATOM 5286 N N . GLY B 1 314 ? 14.289 35.719 19.547 1 78.44 314 GLY B N 1
ATOM 5287 C CA . GLY B 1 314 ? 12.969 35.188 19.812 1 78.44 314 GLY B CA 1
ATOM 5288 C C . GLY B 1 314 ? 12.766 33.812 19.188 1 78.44 314 GLY B C 1
ATOM 5289 O O . GLY B 1 314 ? 12.164 32.938 19.812 1 78.44 314 GLY B O 1
ATOM 5290 N N . VAL B 1 315 ? 13.32 33.656 17.984 1 81.94 315 VAL B N 1
ATOM 5291 C CA . VAL B 1 315 ? 13.25 32.375 17.281 1 81.94 315 VAL B CA 1
ATOM 5292 C C . VAL B 1 315 ? 13.969 31.312 18.094 1 81.94 315 VAL B C 1
ATOM 5294 O O . VAL B 1 315 ? 13.422 30.219 18.328 1 81.94 315 VAL B O 1
ATOM 5297 N N . GLY B 1 316 ? 15.086 31.594 18.5 1 83.06 316 GLY B N 1
ATOM 5298 C CA . GLY B 1 316 ? 15.859 30.656 19.312 1 83.06 316 GLY B CA 1
ATOM 5299 C C . GLY B 1 316 ? 15.18 30.297 20.609 1 83.06 316 GLY B C 1
ATOM 5300 O O . GLY B 1 316 ? 15.211 29.141 21.047 1 83.06 316 GLY B O 1
ATOM 5301 N N . LYS B 1 317 ? 14.617 31.266 21.203 1 84.75 317 LYS B N 1
ATOM 5302 C CA . LYS B 1 317 ? 13.938 31.031 22.484 1 84.75 317 LYS B CA 1
ATOM 5303 C C . LYS B 1 317 ? 12.758 30.078 22.312 1 84.75 317 LYS B C 1
ATOM 5305 O O . LYS B 1 317 ? 12.555 29.188 23.141 1 84.75 317 LYS B O 1
ATOM 5310 N N . ARG B 1 318 ? 12.016 30.266 21.328 1 88.5 318 ARG B N 1
ATOM 5311 C CA . ARG B 1 318 ? 10.859 29.406 21.109 1 88.5 318 ARG B CA 1
ATOM 5312 C C . ARG B 1 318 ? 11.297 27.969 20.828 1 88.5 318 ARG B C 1
ATOM 5314 O O . ARG B 1 318 ? 10.625 27.031 21.25 1 88.5 318 ARG B O 1
ATOM 5321 N N . GLU B 1 319 ? 12.328 27.844 20.109 1 89.38 319 GLU B N 1
ATOM 5322 C CA . GLU B 1 319 ? 12.867 26.516 19.875 1 89.38 319 GLU B CA 1
ATOM 5323 C C . GLU B 1 319 ? 13.32 25.859 21.188 1 89.38 319 GLU B C 1
ATOM 5325 O O . GLU B 1 319 ? 13.086 24.672 21.406 1 89.38 319 GLU B O 1
ATOM 5330 N N . TRP B 1 320 ? 13.938 26.656 21.938 1 88.12 320 TRP B N 1
ATOM 5331 C CA . TRP B 1 320 ? 14.336 26.156 23.25 1 88.12 320 TRP B CA 1
ATOM 5332 C C . TRP B 1 320 ? 13.109 25.766 24.078 1 88.12 320 TRP B C 1
ATOM 5334 O O . TRP B 1 320 ? 13.109 24.719 24.734 1 88.12 320 TRP B O 1
ATOM 5344 N N . MET B 1 321 ? 12.133 26.609 24.078 1 91.62 321 MET B N 1
ATOM 5345 C CA . MET B 1 321 ? 10.898 26.328 24.812 1 91.62 321 MET B CA 1
ATOM 5346 C C . MET B 1 321 ? 10.266 25.016 24.344 1 91.62 321 MET B C 1
ATOM 5348 O O . MET B 1 321 ? 9.805 24.219 25.156 1 91.62 321 MET B O 1
ATOM 5352 N N . ARG B 1 322 ? 10.195 24.828 23.078 1 92.94 322 ARG B N 1
ATOM 5353 C CA . ARG B 1 322 ? 9.633 23.594 22.531 1 92.94 322 ARG B CA 1
ATOM 5354 C C . ARG B 1 322 ? 10.359 22.375 23.062 1 92.94 322 ARG B C 1
ATOM 5356 O O . ARG B 1 322 ? 9.727 21.391 23.469 1 92.94 322 ARG B O 1
ATOM 5363 N N . LYS B 1 323 ? 11.664 22.422 23.062 1 92.44 323 LYS B N 1
ATOM 5364 C CA . LYS B 1 323 ? 12.477 21.312 23.547 1 92.44 323 LYS B CA 1
ATOM 5365 C C . LYS B 1 323 ? 12.25 21.094 25.047 1 92.44 323 LYS B C 1
ATOM 5367 O O . LYS B 1 323 ? 12.188 19.953 25.516 1 92.44 323 LYS B O 1
ATOM 5372 N N . ALA B 1 324 ? 12.172 22.172 25.781 1 92.69 324 ALA B N 1
ATOM 5373 C CA . ALA B 1 324 ? 11.914 22.078 27.219 1 92.69 324 ALA B CA 1
ATOM 5374 C C . ALA B 1 324 ? 10.555 21.438 27.484 1 92.69 324 ALA B C 1
ATOM 5376 O O . ALA B 1 324 ? 10.414 20.672 28.438 1 92.69 324 ALA B O 1
ATOM 5377 N N . LEU B 1 325 ? 9.586 21.812 26.703 1 94.88 325 LEU B N 1
ATOM 5378 C CA . LEU B 1 325 ? 8.266 21.203 26.828 1 94.88 325 LEU B CA 1
ATOM 5379 C C . LEU B 1 325 ? 8.328 19.703 26.547 1 94.88 325 LEU B C 1
ATOM 5381 O O . LEU B 1 325 ? 7.703 18.922 27.25 1 94.88 325 LEU B O 1
ATOM 5385 N N . ALA B 1 326 ? 9.055 19.344 25.516 1 93.56 326 ALA B N 1
ATOM 5386 C CA . ALA B 1 326 ? 9.211 17.938 25.172 1 93.56 326 ALA B CA 1
ATOM 5387 C C . ALA B 1 326 ? 9.805 17.141 26.328 1 93.56 326 ALA B C 1
ATOM 5389 O O . ALA B 1 326 ? 9.391 16 26.578 1 93.56 326 ALA B O 1
ATOM 5390 N N . GLU B 1 327 ? 10.742 17.656 27 1 92.12 327 GLU B N 1
ATOM 5391 C CA . GLU B 1 327 ? 11.367 17.016 28.156 1 92.12 327 GLU B CA 1
ATOM 5392 C C . GLU B 1 327 ? 10.359 16.797 29.281 1 92.12 327 GLU B C 1
ATOM 5394 O O . GLU B 1 327 ? 10.531 15.906 30.109 1 92.12 327 GLU B O 1
ATOM 5399 N N . ARG B 1 328 ? 9.375 17.625 29.266 1 92.5 328 ARG B N 1
ATOM 5400 C CA . ARG B 1 328 ? 8.336 17.531 30.281 1 92.5 328 ARG B CA 1
ATOM 5401 C C . ARG B 1 328 ? 7.172 16.672 29.781 1 92.5 328 ARG B C 1
ATOM 5403 O O . ARG B 1 328 ? 6.113 16.625 30.422 1 92.5 328 ARG B O 1
ATOM 5410 N N . GLY B 1 329 ? 7.289 16.125 28.578 1 93.94 329 GLY B N 1
ATOM 5411 C CA . GLY B 1 329 ? 6.281 15.227 28.031 1 93.94 329 GLY B CA 1
ATOM 5412 C C . GLY B 1 329 ? 5.18 15.945 27.281 1 93.94 329 GLY B C 1
ATOM 5413 O O . GLY B 1 329 ? 4.066 15.43 27.156 1 93.94 329 GLY B O 1
ATOM 5414 N N . ILE B 1 330 ? 5.402 17.141 26.922 1 95.62 330 ILE B N 1
ATOM 5415 C CA . ILE B 1 330 ? 4.43 17.891 26.156 1 95.62 330 ILE B CA 1
ATOM 5416 C C . ILE B 1 330 ? 4.938 18.078 24.719 1 95.62 330 ILE B C 1
ATOM 5418 O O . ILE B 1 330 ? 5.984 18.688 24.5 1 95.62 330 ILE B O 1
ATOM 5422 N N . ALA B 1 331 ? 4.141 17.547 23.75 1 95.25 331 ALA B N 1
ATOM 5423 C CA . ALA B 1 331 ? 4.574 17.578 22.359 1 95.25 331 ALA B CA 1
ATOM 5424 C C . ALA B 1 331 ? 3.793 18.625 21.562 1 95.25 331 ALA B C 1
ATOM 5426 O O . ALA B 1 331 ? 2.562 18.656 21.625 1 95.25 331 ALA B O 1
ATOM 5427 N N . VAL B 1 332 ? 4.496 19.484 20.906 1 95.56 332 VAL B N 1
ATOM 5428 C CA . VAL B 1 332 ? 3.92 20.406 19.938 1 95.56 332 VAL B CA 1
ATOM 5429 C C . VAL B 1 332 ? 4.59 20.203 18.578 1 95.56 332 VAL B C 1
ATOM 5431 O O . VAL B 1 332 ? 5.715 19.703 18.5 1 95.56 332 VAL B O 1
ATOM 5434 N N . ARG B 1 333 ? 3.936 20.516 17.531 1 95.56 333 ARG B N 1
ATOM 5435 C CA . ARG B 1 333 ? 4.496 20.312 16.203 1 95.56 333 ARG B CA 1
ATOM 5436 C C . ARG B 1 333 ? 5.297 21.531 15.766 1 95.56 333 ARG B C 1
ATOM 5438 O O . ARG B 1 333 ? 4.746 22.625 15.633 1 95.56 333 ARG B O 1
ATOM 5445 N N . ARG B 1 334 ? 6.605 21.312 15.555 1 93.44 334 ARG B N 1
ATOM 5446 C CA . ARG B 1 334 ? 7.449 22.375 15.016 1 93.44 334 ARG B CA 1
ATOM 5447 C C . ARG B 1 334 ? 7.047 22.719 13.586 1 93.44 334 ARG B C 1
ATOM 5449 O O . ARG B 1 334 ? 6.652 21.844 12.82 1 93.44 334 ARG B O 1
ATOM 5456 N N . CYS B 1 335 ? 7.227 23.969 13.18 1 94.25 335 CYS B N 1
ATOM 5457 C CA . CYS B 1 335 ? 6.711 24.359 11.875 1 94.25 335 CYS B CA 1
ATOM 5458 C C . CYS B 1 335 ? 7.844 24.812 10.953 1 94.25 335 CYS B C 1
ATOM 5460 O O . CYS B 1 335 ? 7.598 25.203 9.812 1 94.25 335 CYS B O 1
ATOM 5462 N N . ASP B 1 336 ? 9.148 24.781 11.414 1 91.19 336 ASP B N 1
ATOM 5463 C CA . ASP B 1 336 ? 10.289 25.109 10.555 1 91.19 336 ASP B CA 1
ATOM 5464 C C . ASP B 1 336 ? 10.477 24.047 9.469 1 91.19 336 ASP B C 1
ATOM 5466 O O . ASP B 1 336 ? 11.219 24.266 8.508 1 91.19 336 ASP B O 1
ATOM 5470 N N . THR B 1 337 ? 9.773 22.953 9.578 1 90.06 337 THR B N 1
ATOM 5471 C CA . THR B 1 337 ? 9.859 21.906 8.586 1 90.06 337 THR B CA 1
ATOM 5472 C C . THR B 1 337 ? 8.906 22.172 7.422 1 90.06 337 THR B C 1
ATOM 5474 O O . THR B 1 337 ? 8.984 21.516 6.383 1 90.06 337 THR B O 1
ATOM 5477 N N . PHE B 1 338 ? 7.984 23.094 7.621 1 93.31 338 PHE B N 1
ATOM 5478 C CA . PHE B 1 338 ? 7.086 23.531 6.555 1 93.31 338 PHE B CA 1
ATOM 5479 C C . PHE B 1 338 ? 7.664 24.719 5.805 1 93.31 338 PHE B C 1
ATOM 5481 O O . PHE B 1 338 ? 7.969 25.75 6.41 1 93.31 338 PHE B O 1
ATOM 5488 N N . ARG B 1 339 ? 7.723 24.625 4.562 1 91 339 ARG B N 1
ATOM 5489 C CA . ARG B 1 339 ? 8.188 25.75 3.775 1 91 339 ARG B CA 1
ATOM 5490 C C . ARG B 1 339 ? 7.293 26.969 3.99 1 91 339 ARG B C 1
ATOM 5492 O O . ARG B 1 339 ? 6.066 26.844 4.02 1 91 339 ARG B O 1
ATOM 5499 N N . GLY B 1 340 ? 7.922 28.062 4.199 1 89.5 340 GLY B N 1
ATOM 5500 C CA . GLY B 1 340 ? 7.156 29.297 4.391 1 89.5 340 GLY B CA 1
ATOM 5501 C C . GLY B 1 340 ? 6.93 29.625 5.852 1 89.5 340 GLY B C 1
ATOM 5502 O O . GLY B 1 340 ? 6.441 30.719 6.172 1 89.5 340 GLY B O 1
ATOM 5503 N N . LEU B 1 341 ? 7.27 28.703 6.699 1 93 341 LEU B N 1
ATOM 5504 C CA . LEU B 1 341 ? 7.164 28.938 8.133 1 93 341 LEU B CA 1
ATOM 5505 C C . LEU B 1 341 ? 8.516 28.75 8.812 1 93 341 LEU B C 1
ATOM 5507 O O . LEU B 1 341 ? 9.484 28.328 8.18 1 93 341 LEU B O 1
ATOM 5511 N N . ASP B 1 342 ? 8.648 29.188 9.992 1 90.31 342 ASP B N 1
ATOM 5512 C CA . ASP B 1 342 ? 9.867 29.016 10.766 1 90.31 342 ASP B CA 1
ATOM 5513 C C . ASP B 1 342 ? 9.555 28.562 12.195 1 90.31 342 ASP B C 1
ATOM 5515 O O . ASP B 1 342 ? 8.43 28.156 12.484 1 90.31 342 ASP B O 1
ATOM 5519 N N . SER B 1 343 ? 10.539 28.594 13.023 1 90.56 343 SER B N 1
ATOM 5520 C CA . SER B 1 343 ? 10.445 28 14.352 1 90.56 343 SER B CA 1
ATOM 5521 C C . SER B 1 343 ? 9.641 28.875 15.297 1 90.56 343 SER B C 1
ATOM 5523 O O . SER B 1 343 ? 9.367 28.484 16.438 1 90.56 343 SER B O 1
ATOM 5525 N N . ARG B 1 344 ? 9.188 30.016 14.844 1 91.5 344 ARG B N 1
ATOM 5526 C CA . ARG B 1 344 ? 8.344 30.875 15.672 1 91.5 344 ARG B CA 1
ATOM 5527 C C . ARG B 1 344 ? 6.945 30.281 15.82 1 91.5 344 ARG B C 1
ATOM 5529 O O . ARG B 1 344 ? 6.223 30.594 16.766 1 91.5 344 ARG B O 1
ATOM 5536 N N . TRP B 1 345 ? 6.66 29.5 14.805 1 94.19 345 TRP B N 1
ATOM 5537 C CA . TRP B 1 345 ? 5.312 28.953 14.75 1 94.19 345 TRP B CA 1
ATOM 5538 C C . TRP B 1 345 ? 5.281 27.531 15.312 1 94.19 345 TRP B C 1
ATOM 5540 O O . TRP B 1 345 ? 6.195 26.75 15.078 1 94.19 345 TRP B O 1
ATOM 5550 N N . TRP B 1 346 ? 4.215 27.25 16.078 1 96.75 346 TRP B N 1
ATOM 5551 C CA . TRP B 1 346 ? 3.832 25.891 16.453 1 96.75 346 TRP B CA 1
ATOM 5552 C C . TRP B 1 346 ? 2.451 25.547 15.898 1 96.75 346 TRP B C 1
ATOM 5554 O O . TRP B 1 346 ? 1.564 26.391 15.852 1 96.75 346 TRP B O 1
ATOM 5564 N N . ARG B 1 347 ? 2.305 24.375 15.398 1 97.94 347 ARG B N 1
ATOM 5565 C CA . ARG B 1 347 ? 0.961 23.859 15.164 1 97.94 347 ARG B CA 1
ATOM 5566 C C . ARG B 1 347 ? 0.472 23.031 16.344 1 97.94 347 ARG B C 1
ATOM 5568 O O . ARG B 1 347 ? 1.149 22.094 16.781 1 97.94 347 ARG B O 1
ATOM 5575 N N . LEU B 1 348 ? -0.675 23.344 16.844 1 97.88 348 LEU B N 1
ATOM 5576 C CA . LEU B 1 348 ? -1.257 22.703 18.016 1 97.88 348 LEU B CA 1
ATOM 5577 C C . LEU B 1 348 ? -2.572 22.016 17.656 1 97.88 348 LEU B C 1
ATOM 5579 O O . LEU B 1 348 ? -3.523 22.672 17.219 1 97.88 348 LEU B O 1
ATOM 5583 N N . ALA B 1 349 ? -2.629 20.719 17.906 1 97.38 349 ALA B N 1
ATOM 5584 C CA . ALA B 1 349 ? -3.898 20.016 17.719 1 97.38 349 ALA B CA 1
ATOM 5585 C C . ALA B 1 349 ? -4.953 20.531 18.703 1 97.38 349 ALA B C 1
ATOM 5587 O O . ALA B 1 349 ? -4.641 20.844 19.844 1 97.38 349 ALA B O 1
ATOM 5588 N N . VAL B 1 350 ? -6.164 20.609 18.281 1 97.38 350 VAL B N 1
ATOM 5589 C CA . VAL B 1 350 ? -7.273 21.016 19.141 1 97.38 350 VAL B CA 1
ATOM 5590 C C . VAL B 1 350 ? -7.473 19.984 20.25 1 97.38 350 VAL B C 1
ATOM 5592 O O . VAL B 1 350 ? -7.516 18.781 20 1 97.38 350 VAL B O 1
ATOM 5595 N N . ARG B 1 351 ? -7.449 20.422 21.438 1 96.56 351 ARG B N 1
ATOM 5596 C CA . ARG B 1 351 ? -7.664 19.594 22.625 1 96.56 351 ARG B CA 1
ATOM 5597 C C . ARG B 1 351 ? -8.672 20.234 23.562 1 96.56 351 ARG B C 1
ATOM 5599 O O . ARG B 1 351 ? -9.078 21.391 23.344 1 96.56 351 ARG B O 1
ATOM 5606 N N . ASP B 1 352 ? -9.062 19.469 24.516 1 94.56 352 ASP B N 1
ATOM 5607 C CA . ASP B 1 352 ? -10.047 19.984 25.469 1 94.56 352 ASP B CA 1
ATOM 5608 C C . ASP B 1 352 ? -9.422 21 26.406 1 94.56 352 ASP B C 1
ATOM 5610 O O . ASP B 1 352 ? -8.211 21.234 26.375 1 94.56 352 ASP B O 1
ATOM 5614 N N . ARG B 1 353 ? -10.25 21.562 27.234 1 95.81 353 ARG B N 1
ATOM 5615 C CA . ARG B 1 353 ? -9.891 22.688 28.078 1 95.81 353 ARG B CA 1
ATOM 5616 C C . ARG B 1 353 ? -8.797 22.312 29.078 1 95.81 353 ARG B C 1
ATOM 5618 O O . ARG B 1 353 ? -7.914 23.125 29.359 1 95.81 353 ARG B O 1
ATOM 5625 N N . ASP B 1 354 ? -8.883 21.125 29.562 1 96.25 354 ASP B N 1
ATOM 5626 C CA . ASP B 1 354 ? -7.898 20.703 30.562 1 96.25 354 ASP B CA 1
ATOM 5627 C C . ASP B 1 354 ? -6.512 20.578 29.938 1 96.25 354 ASP B C 1
ATOM 5629 O O . ASP B 1 354 ? -5.52 21.016 30.516 1 96.25 354 ASP B O 1
ATOM 5633 N N . TYR B 1 355 ? -6.422 19.953 28.766 1 95.56 355 TYR B N 1
ATOM 5634 C CA . TYR B 1 355 ? -5.168 19.859 28.016 1 95.56 355 TYR B CA 1
ATOM 5635 C C . TYR B 1 355 ? -4.59 21.234 27.75 1 95.56 355 TYR B C 1
ATOM 5637 O O . TYR B 1 355 ? -3.396 21.469 27.969 1 95.56 355 TYR B O 1
ATOM 5645 N N . VAL B 1 356 ? -5.422 22.141 27.328 1 97.81 356 VAL B N 1
ATOM 5646 C CA . VAL B 1 356 ? -4.984 23.469 26.938 1 97.81 356 VAL B CA 1
ATOM 5647 C C . VAL B 1 356 ? -4.477 24.234 28.156 1 97.81 356 VAL B C 1
ATOM 5649 O O . VAL B 1 356 ? -3.439 24.891 28.094 1 97.81 356 VAL B O 1
ATOM 5652 N N . ARG B 1 357 ? -5.141 24.125 29.234 1 97.75 357 ARG B N 1
ATOM 5653 C CA . ARG B 1 357 ? -4.707 24.766 30.469 1 97.75 357 ARG B CA 1
ATOM 5654 C C . ARG B 1 357 ? -3.314 24.297 30.875 1 97.75 357 ARG B C 1
ATOM 5656 O O . ARG B 1 357 ? -2.461 25.094 31.234 1 97.75 357 ARG B O 1
ATOM 5663 N N . GLN B 1 358 ? -3.125 23.031 30.781 1 97.44 358 GLN B N 1
ATOM 5664 C CA . GLN B 1 358 ? -1.835 22.453 31.156 1 97.44 358 GLN B CA 1
ATOM 5665 C C . GLN B 1 358 ? -0.726 22.938 30.219 1 97.44 358 GLN B C 1
ATOM 5667 O O . GLN B 1 358 ? 0.4 23.188 30.656 1 97.44 358 GLN B O 1
ATOM 5672 N N . LEU B 1 359 ? -1.04 23.062 28.969 1 97.38 359 LEU B N 1
ATOM 5673 C CA . LEU B 1 359 ? -0.068 23.594 28.031 1 97.38 359 LEU B CA 1
ATOM 5674 C C . LEU B 1 359 ? 0.308 25.031 28.391 1 97.38 359 LEU B C 1
ATOM 5676 O O . LEU B 1 359 ? 1.491 25.375 28.453 1 97.38 359 LEU B O 1
ATOM 5680 N N . ILE B 1 360 ? -0.669 25.859 28.625 1 97.12 360 ILE B N 1
ATOM 5681 C CA . ILE B 1 360 ? -0.455 27.266 28.938 1 97.12 360 ILE B CA 1
ATOM 5682 C C . ILE B 1 360 ? 0.394 27.391 30.203 1 97.12 360 ILE B C 1
ATOM 5684 O O . ILE B 1 360 ? 1.356 28.172 30.234 1 97.12 360 ILE B O 1
ATOM 5688 N N . GLU B 1 361 ? 0.08 26.594 31.172 1 96.44 361 GLU B N 1
ATOM 5689 C CA . GLU B 1 361 ? 0.831 26.609 32.438 1 96.44 361 GLU B CA 1
ATOM 5690 C C . GLU B 1 361 ? 2.277 26.172 32.188 1 96.44 361 GLU B C 1
ATOM 5692 O O . GLU B 1 361 ? 3.201 26.781 32.75 1 96.44 361 GLU B O 1
ATOM 5697 N N . ALA B 1 362 ? 2.447 25.125 31.5 1 95.62 362 ALA B N 1
ATOM 5698 C CA . ALA B 1 362 ? 3.787 24.609 31.219 1 95.62 362 ALA B CA 1
ATOM 5699 C C . ALA B 1 362 ? 4.625 25.641 30.469 1 95.62 362 ALA B C 1
ATOM 5701 O O . ALA B 1 362 ? 5.816 25.797 30.734 1 95.62 362 ALA B O 1
ATOM 5702 N N . VAL B 1 363 ? 4.043 26.312 29.516 1 94.75 363 VAL B N 1
ATOM 5703 C CA . VAL B 1 363 ? 4.738 27.328 28.734 1 94.75 363 VAL B CA 1
ATOM 5704 C C . VAL B 1 363 ? 5.156 28.484 29.641 1 94.75 363 VAL B C 1
ATOM 5706 O O . VAL B 1 363 ? 6.273 29 29.531 1 94.75 363 VAL B O 1
ATOM 5709 N N . GLU B 1 364 ? 4.32 28.859 30.516 1 92.19 364 GLU B N 1
ATOM 5710 C CA . GLU B 1 364 ? 4.645 29.906 31.484 1 92.19 364 GLU B CA 1
ATOM 5711 C C . GLU B 1 364 ? 5.812 29.5 32.375 1 92.19 364 GLU B C 1
ATOM 5713 O O . GLU B 1 364 ? 6.715 30.297 32.625 1 92.19 364 GLU B O 1
ATOM 5718 N N . GLN B 1 365 ? 5.762 28.281 32.781 1 91.44 365 GLN B N 1
ATOM 5719 C CA . GLN B 1 365 ? 6.82 27.766 33.625 1 91.44 365 GLN B CA 1
ATOM 5720 C C . GLN B 1 365 ? 8.156 27.734 32.875 1 91.44 365 GLN B C 1
ATOM 5722 O O . GLN B 1 365 ? 9.188 28.109 33.438 1 91.44 365 GLN B O 1
ATOM 5727 N N . VAL B 1 366 ? 8.094 27.234 31.719 1 90.62 366 VAL B N 1
ATOM 5728 C CA . VAL B 1 366 ? 9.305 27.125 30.922 1 90.62 366 VAL B CA 1
ATOM 5729 C C . VAL B 1 366 ? 9.844 28.516 30.594 1 90.62 366 VAL B C 1
ATOM 5731 O O . VAL B 1 366 ? 11.055 28.734 30.562 1 90.62 366 VAL B O 1
ATOM 5734 N N . HIS B 1 367 ? 8.969 29.422 30.297 1 84.38 367 HIS B N 1
ATOM 5735 C CA . HIS B 1 367 ? 9.359 30.797 30.016 1 84.38 367 HIS B CA 1
ATOM 5736 C C . HIS B 1 367 ? 10.07 31.422 31.219 1 84.38 367 HIS B C 1
ATOM 5738 O O . HIS B 1 367 ? 11.102 32.062 31.062 1 84.38 367 HIS B O 1
ATOM 5744 N N . TYR B 1 368 ? 9.586 31.203 32.344 1 77.88 368 TYR B N 1
ATOM 5745 C CA . TYR B 1 368 ? 10.172 31.734 33.562 1 77.88 368 TYR B CA 1
ATOM 5746 C C . TYR B 1 368 ? 11.516 31.078 33.875 1 77.88 368 TYR B C 1
ATOM 5748 O O . TYR B 1 368 ? 12.461 31.75 34.281 1 77.88 368 TYR B O 1
ATOM 5756 N N . ALA B 1 369 ? 11.531 29.797 33.625 1 72.88 369 ALA B N 1
ATOM 5757 C CA . ALA B 1 369 ? 12.773 29.078 33.875 1 72.88 369 ALA B CA 1
ATOM 5758 C C . ALA B 1 369 ? 13.859 29.516 32.906 1 72.88 369 ALA B C 1
ATOM 5760 O O . ALA B 1 369 ? 15.039 29.547 33.25 1 72.88 369 ALA B O 1
ATOM 5761 N N . GLY B 1 370 ? 13.523 29.719 31.641 1 64.75 370 GLY B N 1
ATOM 5762 C CA . GLY B 1 370 ? 14.469 30.188 30.641 1 64.75 370 GLY B CA 1
ATOM 5763 C C . GLY B 1 370 ? 15 31.578 30.922 1 64.75 370 GLY B C 1
ATOM 5764 O O . GLY B 1 370 ? 16.141 31.906 30.578 1 64.75 370 GLY B O 1
ATOM 5765 N N . ILE B 1 371 ? 14.203 32.406 31.484 1 57.97 371 ILE B N 1
ATOM 5766 C CA . ILE B 1 371 ? 14.656 33.719 31.891 1 57.97 371 ILE B CA 1
ATOM 5767 C C . ILE B 1 371 ? 15.758 33.594 32.938 1 57.97 371 ILE B C 1
ATOM 5769 O O . ILE B 1 371 ? 16.766 34.312 32.875 1 57.97 371 ILE B O 1
ATOM 5773 N N . GLU B 1 372 ? 15.539 32.656 33.75 1 52.72 372 GLU B N 1
ATOM 5774 C CA . GLU B 1 372 ? 16.562 32.469 34.781 1 52.72 372 GLU B CA 1
ATOM 5775 C C . GLU B 1 372 ? 17.859 31.953 34.156 1 52.72 372 GLU B C 1
ATOM 5777 O O . GLU B 1 372 ? 18.953 32.375 34.562 1 52.72 372 GLU B O 1
ATOM 5782 N N . LYS B 1 373 ? 17.703 31.125 33.188 1 55.06 373 LYS B N 1
ATOM 5783 C CA . LYS B 1 373 ? 18.891 30.531 32.562 1 55.06 373 LYS B CA 1
ATOM 5784 C C . LYS B 1 373 ? 19.547 31.531 31.609 1 55.06 373 LYS B C 1
ATOM 5786 O O . LYS B 1 373 ? 20.781 31.609 31.547 1 55.06 373 LYS B O 1
ATOM 5791 N N . TYR B 1 374 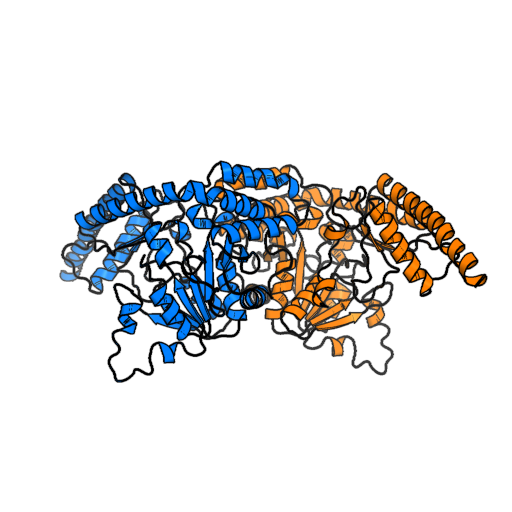? 18.719 32.188 30.797 1 51.97 374 TYR B N 1
ATOM 5792 C CA . TYR B 1 374 ? 19.266 33.156 29.859 1 51.97 374 TYR B CA 1
ATOM 5793 C C . TYR B 1 374 ? 19.656 34.438 30.547 1 51.97 374 TYR B C 1
ATOM 5795 O O . TYR B 1 374 ? 20.531 35.156 30.094 1 51.97 374 TYR B O 1
ATOM 5803 N N . SER B 1 375 ? 18.984 34.906 31.531 1 47.88 375 SER B N 1
ATOM 5804 C CA . SER B 1 375 ? 19.453 36.031 32.312 1 47.88 375 SER B CA 1
ATOM 5805 C C . SER B 1 375 ? 20.719 35.688 33.094 1 47.88 375 SER B C 1
ATOM 5807 O O . SER B 1 375 ? 21.578 36.531 33.344 1 47.88 375 SER B O 1
ATOM 5809 N N . GLY B 1 376 ? 20.797 34.469 33.438 1 43.97 376 GLY B N 1
ATOM 5810 C CA . GLY B 1 376 ? 22.016 34.125 34.156 1 43.97 376 GLY B CA 1
ATOM 5811 C C . GLY B 1 376 ? 23.234 34.062 33.25 1 43.97 376 GLY B C 1
ATOM 5812 O O . GLY B 1 376 ? 24.359 34.125 33.719 1 43.97 376 GLY B O 1
ATOM 5813 N N . LYS B 1 377 ? 23.109 33.781 32.031 1 46.94 377 LYS B N 1
ATOM 5814 C CA . LYS B 1 377 ? 24.25 33.781 31.125 1 46.94 377 LYS B CA 1
ATOM 5815 C C . LYS B 1 377 ? 24.703 35.219 30.828 1 46.94 377 LYS B C 1
ATOM 5817 O O . LYS B 1 377 ? 25.844 35.406 30.375 1 46.94 377 LYS B O 1
ATOM 5822 N N . TRP B 1 378 ? 23.75 36.125 30.734 1 39.12 378 TRP B N 1
ATOM 5823 C CA . TRP B 1 378 ? 24.203 37.5 30.5 1 39.12 378 TRP B CA 1
ATOM 5824 C C . TRP B 1 378 ? 25.062 38 31.656 1 39.12 378 TRP B C 1
ATOM 5826 O O . TRP B 1 378 ? 26.062 38.688 31.438 1 39.12 378 TRP B O 1
ATOM 5836 N N . GLU B 1 379 ? 24.766 37.656 32.844 1 39.72 379 GLU B N 1
ATOM 5837 C CA . GLU B 1 379 ? 25.625 38.125 33.906 1 39.72 379 GLU B CA 1
ATOM 5838 C C . GLU B 1 379 ? 27.016 37.469 33.812 1 39.72 379 GLU B C 1
ATOM 5840 O O . GLU B 1 379 ? 28.016 38.125 34.125 1 39.72 379 GLU B O 1
ATOM 5845 N N . GLU B 1 380 ? 27.062 36.281 33.312 1 42 380 GLU B N 1
ATOM 5846 C CA . GLU B 1 380 ? 28.406 35.688 33.312 1 42 380 GLU B CA 1
ATOM 5847 C C . GLU B 1 380 ? 29.219 36.188 32.125 1 42 380 GLU B C 1
ATOM 5849 O O . GLU B 1 380 ? 30.453 36.219 32.188 1 42 380 GLU B O 1
ATOM 5854 N N . GLY B 1 381 ? 28.531 36.5 30.984 1 40.66 381 GLY B N 1
ATOM 5855 C CA . GLY B 1 381 ? 29.328 36.969 29.859 1 40.66 381 GLY B CA 1
ATOM 5856 C C . GLY B 1 381 ? 29.766 38.406 29.984 1 40.66 381 GLY B C 1
ATOM 5857 O O . GLY B 1 381 ? 30.516 38.906 29.141 1 40.66 381 GLY B O 1
ATOM 5858 N N . SER B 1 382 ? 29 39.25 30.672 1 36.28 382 SER B N 1
ATOM 5859 C CA . SER B 1 382 ? 29.484 40.625 30.828 1 36.28 382 SER B CA 1
ATOM 5860 C C . SER B 1 382 ? 30.703 40.688 31.734 1 36.28 382 SER B C 1
ATOM 5862 O O . SER B 1 382 ? 31.344 41.75 31.875 1 36.28 382 SER B O 1
ATOM 5864 N N . ASN B 1 383 ? 30.859 39.719 32.688 1 36.34 383 ASN B N 1
ATOM 5865 C CA . ASN B 1 383 ? 32.062 39.844 33.5 1 36.34 383 ASN B CA 1
ATOM 5866 C C . ASN B 1 383 ? 33.281 39.344 32.75 1 36.34 383 ASN B C 1
ATOM 5868 O O . ASN B 1 383 ? 34.375 39.281 33.312 1 36.34 383 ASN B O 1
ATOM 5872 N N . ARG B 1 384 ? 33.156 38.688 31.609 1 29.52 384 ARG B N 1
ATOM 5873 C CA . ARG B 1 384 ? 34.438 38.469 30.984 1 29.52 384 ARG B CA 1
ATOM 5874 C C . ARG B 1 384 ? 34.75 39.562 29.953 1 29.52 384 ARG B C 1
ATOM 5876 O O . ARG B 1 384 ? 33.844 40 29.25 1 29.52 384 ARG B O 1
#

Organism: NCBI:txid1408189

Nearest PDB structures (foldseek):
  3fkd-assembly2_B  TM=8.718E-01  e=9.341E-21  Porphyromonas gingivalis
  8bj2-assembly1_B  TM=8.714E-01  e=1.551E-20  Medicago truncatula
  3fkd-assembly1_D  TM=8.643E-01  e=1.653E-19  Porphyromonas gingivalis
  6qp1-assembly1_A  TM=7.658E-01  e=5.793E-17  Staphylococcus hominis
  7qug-assembly1_A  TM=7.383E-01  e=8.657E-16  Fusobacterium nucleatum